Protein AF-A0A6N7M8T2-F1 (afdb_monomer)

Secondary structure (DSSP, 8-state):
-PPPPHHHHHHHHHT-HHHHHHHHHHHHHH-S----S----S------HHHHHHHS-HHHHHHHHHHHHHH---HHHHHHHHHHHHHHHHHHHHSTTSEETTTTEE-HHHHHHHHHHHHHHHTTHHHHHIIIIISHHHHHHHHHHHH-HHHHHHHHHHT-HHHHHHTS----HHHHHHHHHHHHHHHHHHS-HHHHHHHHHHHHHHHHHHHHHTS-HHHHHHT-BTTBEEHHHHHHHHHHHHHHHHHTTSPPPHHHHHHHHHHHHGGGGG-TT--HHHHHHHHHHHHHHHHHHHHHHHHH--HHHHHHHHTT-TT--------STTHHHHHHHHHHHHHHHHHHHHHHHHHHHHHHHHHHHHHT-SSPPPS-SS--EETTEE-TTHHHHHHHHHHHHHHHGGG-

Nearest PDB structures (foldseek):
  7o3v-assembly1_F  TM=2.370E-01  e=1.481E+00  Escherichia coli
  4whj-assembly1_A  TM=1.560E-01  e=2.572E+00  Homo sapiens

pLDDT: mean 83.34, std 13.45, range [31.94, 97.69]

Radius of gyration: 32.3 Å; Cα contacts (8 Å, |Δi|>4): 391; chains: 1; bounding box: 62×47×122 Å

Foldseek 3Di:
DDDQDLLNLLVVVCVPPVNVVLVVVLQVVQVPDPDFLDPPPPVLPLVDLVVVVVVDDPVRVVVLVVCCVVVVDDSSVVSLVVVLVVLVVVQCVQANPQADPVQQKGALVVLVLLVLLLVLLLLCALLLCLDCPVPVLSLLLLLLCVLPVVLVVCLVPVLQLVVVVVVVPDPDLVCSLVVSLVSNVVSLVPDDPVSVVLSLLLQQQSFLSNCSNPQPSVQLSVQQDVSMHHLVSNLVRLLVNQLSLVSSSDHRRLSSQLSSLSSSCSVVSVPPPPPSSVSSSVSSVSNVVSSNSSSVSNSRGPSQSVSCNSVSPSSDDHDHDDGSPCSSVSNSVSSSVVSVVSSVVVVVVVVVVVVLVVLCVVLVHPDQDQPDPDQDADPVGTDDPSSVVSSVVSVCCSVVVVVD

Solvent-accessible surface area (backbone atoms only — not comparable to full-atom values): 22472 Å² total; per-residue (Å²): 131,81,78,80,46,76,49,56,54,50,51,61,60,53,65,40,66,74,50,44,56,50,51,50,55,52,44,67,73,55,68,74,77,83,69,58,43,52,74,68,68,81,84,72,64,59,61,46,59,72,64,53,56,70,72,49,50,75,67,56,51,51,52,43,52,55,47,22,72,74,65,76,42,54,65,64,59,54,45,48,55,51,51,43,52,51,46,52,54,50,43,47,73,64,42,61,68,34,60,40,80,89,76,47,27,37,24,49,55,41,50,50,54,54,51,52,46,44,58,32,32,45,72,49,35,64,38,41,43,46,37,67,64,75,37,39,41,50,37,44,41,50,48,41,33,72,78,34,47,69,58,45,50,45,53,60,62,74,39,32,56,64,67,54,45,71,67,65,81,56,90,47,80,77,53,51,56,56,51,34,52,48,52,48,52,51,54,64,67,68,55,54,69,66,59,55,47,54,49,39,52,31,38,23,16,48,42,26,48,43,53,50,31,64,48,66,50,66,67,56,55,66,52,36,58,94,46,30,28,48,47,78,74,44,55,80,54,52,55,62,48,46,16,36,55,58,35,34,48,49,67,50,44,72,64,48,51,47,42,42,50,54,59,53,42,52,84,51,68,77,43,89,84,52,64,56,69,64,52,50,52,48,50,51,54,51,47,52,55,23,50,49,47,51,19,52,45,55,67,46,46,62,58,68,56,49,51,21,51,74,68,71,36,54,68,69,71,71,53,80,60,85,48,38,83,58,48,68,58,40,30,51,50,41,52,54,53,50,47,53,52,50,37,50,55,48,50,52,52,51,52,50,53,49,52,52,49,54,53,23,58,76,71,73,38,100,66,74,54,76,82,59,99,53,92,58,71,45,100,92,46,68,68,78,60,61,68,60,51,15,50,52,52,48,50,50,50,61,62,60,62,71,75,113

Structure (mmCIF, N/CA/C/O backbone):
data_AF-A0A6N7M8T2-F1
#
_entry.id   AF-A0A6N7M8T2-F1
#
loop_
_atom_site.group_PDB
_atom_site.id
_atom_site.type_symbol
_atom_site.label_atom_id
_atom_site.label_alt_id
_atom_site.label_comp_id
_atom_site.label_asym_id
_atom_site.label_entity_id
_atom_site.label_seq_id
_atom_site.pdbx_PDB_ins_code
_atom_site.Cartn_x
_atom_site.Cartn_y
_atom_site.Cartn_z
_atom_site.occupancy
_atom_site.B_iso_or_equiv
_atom_site.auth_seq_id
_atom_site.auth_comp_id
_atom_site.auth_asym_id
_atom_site.auth_atom_id
_atom_site.pdbx_PDB_model_num
ATOM 1 N N . MET A 1 1 ? 6.464 4.193 -32.046 1.00 31.94 1 MET A N 1
ATOM 2 C CA . MET A 1 1 ? 6.993 5.039 -30.960 1.00 31.94 1 MET A CA 1
ATOM 3 C C . MET A 1 1 ? 6.373 4.483 -29.705 1.00 31.94 1 MET A C 1
ATOM 5 O O . MET A 1 1 ? 5.152 4.462 -29.642 1.00 31.94 1 MET A O 1
ATOM 9 N N . SER A 1 2 ? 7.175 3.897 -28.823 1.00 38.97 2 SER A N 1
ATOM 10 C CA . SER A 1 2 ? 6.717 3.417 -27.522 1.00 38.97 2 SER A CA 1
ATOM 11 C C . SER A 1 2 ? 6.289 4.632 -26.699 1.00 38.97 2 SER A C 1
ATOM 13 O O . SER A 1 2 ? 7.029 5.611 -26.604 1.00 38.97 2 SER A O 1
ATOM 15 N N . GLU A 1 3 ? 5.061 4.622 -26.183 1.00 51.50 3 GLU A N 1
ATOM 16 C CA . GLU A 1 3 ? 4.658 5.589 -25.163 1.00 51.50 3 GLU A CA 1
ATOM 17 C C . GLU A 1 3 ? 5.640 5.478 -23.993 1.00 51.50 3 GLU A C 1
ATOM 19 O O . GLU A 1 3 ? 5.919 4.377 -23.515 1.00 51.50 3 GLU A O 1
ATOM 24 N N . VAL A 1 4 ? 6.195 6.609 -23.552 1.0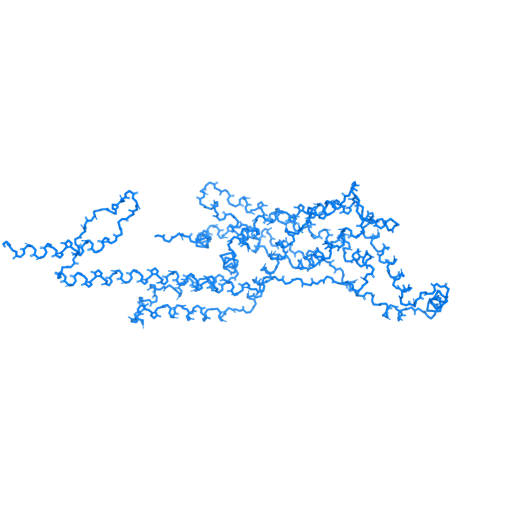0 62.62 4 VAL A N 1
ATOM 25 C CA . VAL A 1 4 ? 7.091 6.633 -22.393 1.00 62.62 4 VAL A CA 1
ATOM 26 C C . VAL A 1 4 ? 6.290 6.164 -21.178 1.00 62.62 4 VAL A C 1
ATOM 28 O O . VAL A 1 4 ? 5.281 6.779 -20.820 1.00 62.62 4 VAL A O 1
ATOM 31 N N . SER A 1 5 ? 6.725 5.061 -20.563 1.00 79.94 5 SER A N 1
ATOM 32 C CA . SER A 1 5 ? 6.071 4.470 -19.393 1.00 79.94 5 SER A CA 1
ATOM 33 C C . SER A 1 5 ? 5.924 5.496 -18.264 1.00 79.94 5 SER A C 1
ATOM 35 O O . SER A 1 5 ? 6.791 6.348 -18.073 1.00 79.94 5 SER A O 1
ATOM 37 N N . VAL A 1 6 ? 4.859 5.382 -17.458 1.00 79.88 6 VAL A N 1
ATOM 38 C CA . VAL A 1 6 ? 4.680 6.147 -16.202 1.00 79.88 6 VAL A CA 1
ATOM 39 C C . VAL A 1 6 ? 5.942 6.084 -15.339 1.00 79.88 6 VAL A C 1
ATOM 41 O O . VAL A 1 6 ? 6.384 7.098 -14.810 1.00 79.88 6 VAL A O 1
ATOM 44 N N . PHE A 1 7 ? 6.545 4.898 -15.247 1.00 82.31 7 PHE A N 1
ATOM 45 C CA . PHE A 1 7 ? 7.788 4.693 -14.515 1.00 82.31 7 PHE A CA 1
ATOM 46 C C . PHE A 1 7 ? 8.947 5.491 -15.124 1.00 82.31 7 PHE A C 1
ATOM 48 O O . PHE A 1 7 ? 9.620 6.211 -14.402 1.00 82.31 7 PHE A O 1
ATOM 55 N N . ASP A 1 8 ? 9.144 5.432 -16.445 1.00 81.88 8 ASP A N 1
ATOM 56 C CA . ASP A 1 8 ? 10.238 6.143 -17.126 1.00 81.88 8 ASP A CA 1
ATOM 57 C C . ASP A 1 8 ? 10.127 7.660 -16.971 1.00 81.88 8 ASP A C 1
ATOM 59 O O . ASP A 1 8 ? 11.126 8.341 -16.740 1.00 81.88 8 ASP A O 1
ATOM 63 N N . ARG A 1 9 ? 8.903 8.196 -17.036 1.00 82.38 9 ARG A N 1
ATOM 64 C CA . ARG A 1 9 ? 8.647 9.614 -16.757 1.00 82.38 9 ARG A CA 1
ATOM 65 C C . ARG A 1 9 ? 9.033 9.986 -15.332 1.00 82.38 9 ARG A C 1
ATOM 67 O O . ARG A 1 9 ? 9.683 11.002 -15.129 1.00 82.38 9 ARG A O 1
ATOM 74 N N . LEU A 1 10 ? 8.661 9.167 -14.352 1.00 81.06 10 LEU A N 1
ATOM 75 C CA . LEU A 1 10 ? 8.979 9.430 -12.950 1.00 81.06 10 LEU A CA 1
ATOM 76 C C . LEU A 1 10 ? 10.477 9.287 -12.654 1.00 81.06 10 LEU A C 1
ATOM 78 O O . LEU A 1 10 ? 11.039 10.138 -11.973 1.00 81.06 10 LEU A O 1
ATOM 82 N N . VAL A 1 11 ? 11.137 8.254 -13.180 1.00 81.31 11 VAL A N 1
ATOM 83 C CA . VAL A 1 11 ? 12.578 8.040 -12.985 1.00 81.31 11 VAL A CA 1
ATOM 84 C C . VAL A 1 11 ? 13.383 9.170 -13.616 1.00 81.31 11 VAL A C 1
ATOM 86 O O . VAL A 1 11 ? 14.178 9.800 -12.925 1.00 81.31 11 VAL A O 1
ATOM 89 N N . SER A 1 12 ? 13.112 9.506 -14.880 1.00 79.38 12 SER A N 1
ATOM 90 C CA . SER A 1 12 ? 13.772 10.636 -15.551 1.00 79.38 12 SER A CA 1
ATOM 91 C C . SER A 1 12 ? 13.514 11.963 -14.831 1.00 79.38 12 SER A C 1
ATOM 93 O O . SER A 1 12 ? 14.412 12.795 -14.710 1.00 79.38 12 SER A O 1
ATOM 95 N N . TYR A 1 13 ? 12.314 12.151 -14.273 1.00 75.50 13 TYR A N 1
ATOM 96 C CA . TYR A 1 13 ? 12.001 13.325 -13.464 1.00 75.50 13 TYR A CA 1
ATOM 97 C C . TYR A 1 13 ? 12.877 13.418 -12.203 1.00 75.50 13 TYR A C 1
ATOM 99 O O . TYR A 1 13 ? 13.293 14.522 -11.836 1.00 75.50 13 TYR A O 1
ATOM 107 N N . LEU A 1 14 ? 13.155 12.283 -11.552 1.00 73.62 14 LEU A N 1
ATOM 108 C CA . LEU A 1 14 ? 13.961 12.188 -10.331 1.00 73.62 14 LEU A CA 1
ATOM 109 C C . LEU A 1 14 ? 15.474 12.272 -10.569 1.00 73.62 14 LEU A C 1
ATOM 111 O O . LEU A 1 14 ? 16.206 12.563 -9.630 1.00 73.62 14 LEU A O 1
ATOM 115 N N . GLU A 1 15 ? 15.971 12.036 -11.782 1.00 71.56 15 GLU A N 1
ATOM 116 C CA . GLU A 1 15 ? 17.413 12.081 -12.081 1.00 71.56 15 GLU A CA 1
ATOM 117 C C . GLU A 1 15 ? 18.012 13.498 -12.044 1.00 71.56 15 GLU A C 1
ATOM 119 O O . GLU A 1 15 ? 19.223 13.652 -11.885 1.00 71.56 15 GLU A O 1
ATOM 124 N N . SER A 1 16 ? 17.182 14.543 -12.108 1.00 74.19 16 SER A N 1
ATOM 125 C CA . SER A 1 16 ? 17.628 15.933 -11.964 1.00 74.19 16 SER A CA 1
ATOM 126 C C . SER A 1 16 ? 18.202 16.184 -10.562 1.00 74.19 16 SER A C 1
ATOM 128 O O . SER A 1 16 ? 17.463 16.165 -9.575 1.00 74.19 16 SER A O 1
ATOM 130 N N . SER A 1 17 ? 19.501 16.485 -10.465 1.00 69.19 17 SER A N 1
ATOM 131 C CA . SER A 1 17 ? 20.223 16.718 -9.198 1.00 69.19 17 SER A CA 1
ATOM 132 C C . SER A 1 17 ? 19.545 17.752 -8.291 1.00 69.19 17 SER A C 1
ATOM 134 O O . SER A 1 17 ? 19.389 17.525 -7.093 1.00 69.19 17 SER A O 1
ATOM 136 N N . GLU A 1 18 ? 19.058 18.849 -8.873 1.00 61.62 18 GLU A N 1
ATOM 137 C CA . GLU A 1 18 ? 18.311 19.896 -8.164 1.00 61.62 18 GLU A CA 1
ATOM 138 C C . GLU A 1 18 ? 17.024 19.366 -7.512 1.00 61.62 18 GLU A C 1
ATOM 140 O O . GLU A 1 18 ? 16.661 19.772 -6.408 1.00 61.62 18 GLU A O 1
ATOM 145 N N . ARG A 1 19 ? 16.346 18.410 -8.160 1.00 71.31 19 ARG A N 1
ATOM 146 C CA . ARG A 1 19 ? 15.102 17.817 -7.654 1.00 71.31 19 ARG A CA 1
ATOM 147 C C . ARG A 1 19 ? 15.369 16.763 -6.589 1.00 71.31 19 ARG A C 1
ATOM 149 O O . ARG A 1 19 ? 14.603 16.698 -5.632 1.00 71.31 19 ARG A O 1
ATOM 156 N N . LYS A 1 20 ? 16.458 15.992 -6.698 1.00 74.38 20 LYS A N 1
ATOM 157 C CA . LYS A 1 20 ? 16.894 15.088 -5.619 1.00 74.38 20 LYS A CA 1
ATOM 158 C C . LYS A 1 20 ? 17.170 15.861 -4.332 1.00 74.38 20 LYS A C 1
ATOM 160 O O . LYS A 1 20 ? 16.583 15.543 -3.304 1.00 74.38 20 LYS A O 1
ATOM 165 N N . ALA A 1 21 ? 17.952 16.939 -4.420 1.00 76.06 21 ALA A N 1
ATOM 166 C CA . ALA A 1 21 ? 18.276 17.788 -3.271 1.00 76.06 21 ALA A CA 1
ATOM 167 C C . ALA A 1 21 ? 17.023 18.407 -2.617 1.00 76.06 21 ALA A C 1
ATOM 169 O O . ALA A 1 21 ? 16.920 18.516 -1.395 1.00 76.06 21 ALA A O 1
ATOM 170 N N . LEU A 1 22 ? 16.037 18.789 -3.430 1.00 70.81 22 LEU A N 1
ATOM 171 C CA . LEU A 1 22 ? 14.755 19.305 -2.957 1.00 70.81 22 LEU A CA 1
ATOM 172 C C . LEU A 1 22 ? 13.930 18.221 -2.244 1.00 70.81 22 LEU A C 1
ATOM 174 O O . LEU A 1 22 ? 13.385 18.473 -1.169 1.00 70.81 22 LEU A O 1
ATOM 178 N N . LEU A 1 23 ? 13.860 17.008 -2.799 1.00 74.12 23 LEU A N 1
ATOM 179 C CA . LEU A 1 23 ? 13.152 15.887 -2.176 1.00 74.12 23 LEU A CA 1
ATOM 180 C C . LEU A 1 23 ? 13.804 15.453 -0.861 1.00 74.12 23 LEU A C 1
ATOM 182 O O . LEU A 1 23 ? 13.082 15.195 0.100 1.00 74.12 23 LEU A O 1
ATOM 186 N N . GLU A 1 24 ? 15.135 15.445 -0.786 1.00 77.00 24 GLU A N 1
ATOM 187 C CA . GLU A 1 24 ? 15.878 15.214 0.459 1.00 77.00 24 GLU A CA 1
ATOM 188 C C . GLU A 1 24 ? 15.563 16.284 1.510 1.00 77.00 24 GLU A C 1
ATOM 190 O O . GLU A 1 24 ? 15.340 15.979 2.680 1.00 77.00 24 GLU A O 1
ATOM 195 N N . LYS A 1 25 ? 15.469 17.555 1.106 1.00 76.62 25 LYS A N 1
ATOM 196 C CA . LYS A 1 25 ? 15.101 18.649 2.015 1.00 76.62 25 LYS A CA 1
ATOM 197 C C . LYS A 1 25 ? 13.682 18.489 2.574 1.00 76.62 25 LYS A C 1
ATOM 199 O O . LYS A 1 25 ? 13.458 18.725 3.76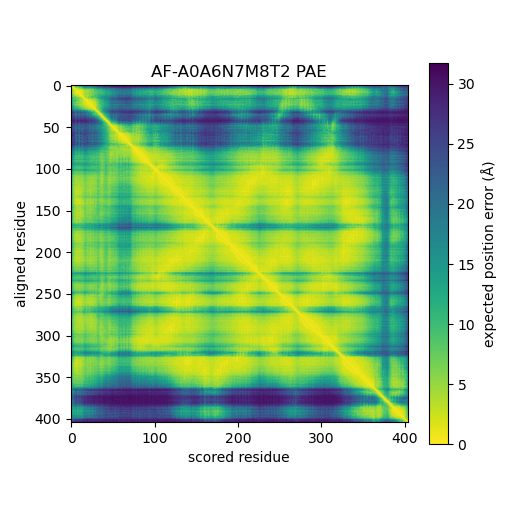5 1.00 76.62 25 LYS A O 1
ATOM 204 N N . ILE A 1 26 ? 12.730 18.079 1.734 1.00 71.50 26 ILE A N 1
ATOM 205 C CA . ILE A 1 26 ? 11.356 17.774 2.161 1.00 71.50 26 ILE A CA 1
ATOM 206 C C . ILE A 1 26 ? 11.354 16.582 3.120 1.00 71.50 26 ILE A C 1
ATOM 208 O O . ILE A 1 26 ? 10.713 16.652 4.166 1.00 71.50 26 ILE A O 1
ATOM 212 N N . GLN A 1 27 ? 12.099 15.525 2.796 1.00 69.25 27 GLN A N 1
ATOM 213 C CA . GLN A 1 27 ? 12.213 14.319 3.610 1.00 69.25 27 GLN A CA 1
ATOM 214 C C . GLN A 1 27 ? 12.798 14.615 4.990 1.00 69.25 27 GLN A C 1
ATOM 216 O O . GLN A 1 27 ? 12.194 14.246 5.990 1.00 69.25 27 GLN A O 1
ATOM 221 N N . ASN A 1 28 ? 13.888 15.377 5.070 1.00 69.81 28 ASN A N 1
ATOM 222 C CA . ASN A 1 28 ? 14.489 15.779 6.343 1.00 69.81 28 ASN A CA 1
ATOM 223 C C . ASN A 1 28 ? 13.538 16.619 7.208 1.00 69.81 28 ASN A C 1
ATOM 225 O O . ASN A 1 28 ? 13.592 16.547 8.431 1.00 69.81 28 ASN A O 1
ATOM 229 N N . SER A 1 29 ? 12.622 17.363 6.584 1.00 61.91 29 SER A N 1
ATOM 230 C CA . SER A 1 29 ? 11.560 18.091 7.293 1.00 61.91 29 SER A CA 1
ATOM 231 C C . SER A 1 29 ? 10.417 17.177 7.769 1.00 61.91 29 SER A C 1
ATOM 233 O O . SER A 1 29 ? 9.592 17.589 8.581 1.00 61.91 29 SER A O 1
ATOM 235 N N . PHE A 1 30 ? 10.341 15.950 7.243 1.00 60.41 30 PHE A N 1
ATOM 236 C CA . PHE A 1 30 ? 9.287 14.966 7.498 1.00 60.41 30 PHE A CA 1
ATOM 237 C C . PHE A 1 30 ? 9.718 13.811 8.413 1.00 60.41 30 PHE A C 1
ATOM 239 O O . PHE A 1 30 ? 8.857 13.199 9.043 1.00 60.41 30 PHE A O 1
ATOM 246 N N . SER A 1 31 ? 11.023 13.542 8.522 1.00 54.22 31 SER A N 1
ATOM 247 C CA . SER A 1 31 ? 11.606 12.461 9.332 1.00 54.22 31 SER A CA 1
ATOM 248 C C . SER A 1 31 ? 11.447 12.644 10.851 1.00 54.22 31 SER A C 1
ATOM 250 O O . SER A 1 31 ? 11.707 11.714 11.611 1.00 54.22 31 SER A O 1
ATOM 252 N N . GLU A 1 32 ? 10.988 13.807 11.325 1.00 46.84 32 GLU A N 1
ATOM 253 C CA . GLU A 1 32 ? 10.676 14.022 12.740 1.00 46.84 32 GLU A CA 1
ATOM 254 C C . GLU A 1 32 ? 9.246 13.550 13.084 1.00 46.84 32 GLU A C 1
ATOM 256 O O . GLU A 1 32 ? 8.239 14.184 12.734 1.00 46.84 32 GLU A O 1
ATOM 261 N N . SER A 1 33 ? 9.196 12.448 13.847 1.00 43.94 33 SER A N 1
ATOM 262 C CA . SER A 1 33 ? 8.021 11.793 14.450 1.00 43.94 33 SER A CA 1
ATOM 263 C C . SER A 1 33 ? 7.178 10.940 13.488 1.00 43.94 33 SER A C 1
ATOM 265 O O . SER A 1 33 ? 6.123 11.351 13.004 1.00 43.94 33 SER A O 1
ATOM 267 N N . GLN A 1 34 ? 7.628 9.700 13.272 1.00 49.53 34 GLN A N 1
ATOM 268 C CA . GLN A 1 34 ? 6.739 8.566 13.006 1.00 49.53 34 GLN A CA 1
ATOM 269 C C . GLN A 1 34 ? 6.537 7.802 14.321 1.00 49.53 34 GLN A C 1
ATOM 271 O O . GLN A 1 34 ? 7.147 6.764 14.563 1.00 49.53 34 GLN A O 1
ATOM 276 N N . GLU A 1 35 ? 5.735 8.365 15.225 1.00 51.97 35 GLU A N 1
ATOM 277 C CA . GLU A 1 35 ? 5.213 7.584 16.348 1.00 51.97 35 GLU A CA 1
ATOM 278 C C . GLU A 1 35 ? 4.254 6.517 15.794 1.00 51.97 35 GLU A C 1
ATOM 280 O O . GLU A 1 35 ? 3.471 6.818 14.885 1.00 51.97 35 GLU A O 1
ATOM 285 N N . PRO A 1 36 ? 4.297 5.270 16.293 1.00 56.50 36 PRO A N 1
ATOM 286 C CA . PRO A 1 36 ? 3.340 4.256 15.874 1.00 56.50 36 PRO A CA 1
ATOM 287 C C . PRO A 1 36 ? 1.918 4.756 16.156 1.00 56.50 36 PRO A C 1
ATOM 289 O O . PRO A 1 36 ? 1.619 5.180 17.269 1.00 56.50 36 PRO A O 1
ATOM 292 N N . LEU A 1 37 ? 1.009 4.648 15.176 1.00 60.00 37 LEU A N 1
ATOM 293 C CA . LEU A 1 37 ? -0.414 5.038 15.315 1.00 60.00 37 LEU A CA 1
ATOM 294 C C . LEU A 1 37 ? -1.176 4.229 16.371 1.00 60.00 37 LEU A C 1
ATOM 296 O O . LEU A 1 37 ? -2.375 4.422 16.584 1.00 60.00 37 LEU A O 1
ATOM 300 N N . ILE A 1 38 ? -0.499 3.247 16.954 1.00 56.59 38 ILE A N 1
ATOM 301 C CA . ILE A 1 38 ? -1.052 2.219 17.801 1.00 56.59 38 ILE A CA 1
ATOM 302 C C . ILE A 1 38 ? -0.130 2.056 19.003 1.00 56.59 38 ILE A C 1
ATOM 304 O O . ILE A 1 38 ? 0.745 1.198 19.030 1.00 56.59 38 ILE A O 1
ATOM 308 N N . THR A 1 39 ? -0.395 2.821 20.054 1.00 50.12 39 THR A N 1
ATOM 309 C CA . THR A 1 39 ? -0.207 2.327 21.418 1.00 50.12 39 THR A CA 1
ATOM 310 C C . THR A 1 39 ? -1.492 1.597 21.805 1.00 50.12 39 THR A C 1
ATOM 312 O O . THR A 1 39 ? -2.320 2.103 22.555 1.00 50.12 39 THR A O 1
ATOM 315 N N . ILE A 1 40 ? -1.724 0.396 21.259 1.00 49.59 40 ILE A N 1
ATOM 316 C CA . ILE A 1 40 ? -2.626 -0.536 21.949 1.00 49.59 40 ILE A CA 1
ATOM 317 C C . ILE A 1 40 ? -1.859 -0.867 23.226 1.00 49.59 40 ILE A C 1
ATOM 319 O O . ILE A 1 40 ? -0.807 -1.498 23.109 1.00 49.59 40 ILE A O 1
ATOM 323 N N . PRO A 1 41 ? -2.292 -0.423 24.423 1.00 45.25 41 PRO A N 1
ATOM 324 C CA . PRO A 1 41 ? -1.706 -0.973 25.629 1.00 45.25 41 PRO A CA 1
ATOM 325 C C . PRO A 1 41 ? -1.832 -2.492 25.516 1.00 45.25 41 PRO A C 1
ATOM 327 O O . PRO A 1 41 ? -2.925 -2.995 25.257 1.00 45.25 41 PRO A O 1
ATOM 330 N N . GLU A 1 42 ? -0.715 -3.200 25.685 1.00 43.19 42 GLU A N 1
ATOM 331 C CA . GLU A 1 42 ? -0.607 -4.667 25.649 1.00 43.19 42 GLU A CA 1
ATOM 332 C C . GLU A 1 42 ? -1.552 -5.393 26.623 1.00 43.19 42 GLU A C 1
ATOM 334 O O . GLU A 1 42 ? -1.612 -6.620 26.635 1.00 43.19 42 GLU A O 1
ATOM 339 N N . ASP A 1 43 ? -2.374 -4.661 27.376 1.00 44.09 43 ASP A N 1
ATOM 340 C CA . ASP A 1 43 ? -3.501 -5.155 28.166 1.00 44.09 43 ASP A CA 1
ATOM 341 C C . ASP A 1 43 ? -4.671 -5.690 27.303 1.00 44.09 43 ASP A C 1
ATOM 343 O O . ASP A 1 43 ? -5.843 -5.679 27.680 1.00 44.09 43 ASP A O 1
ATOM 347 N N . ASP A 1 44 ? -4.323 -6.234 26.138 1.00 46.59 44 ASP A N 1
ATOM 348 C CA . ASP A 1 44 ? -5.126 -7.072 25.261 1.00 46.59 44 ASP A CA 1
ATOM 349 C C . ASP A 1 44 ? -4.966 -8.560 25.637 1.00 46.59 44 ASP A C 1
ATOM 351 O O . ASP A 1 44 ? -4.996 -9.470 24.796 1.00 46.59 44 ASP A O 1
ATOM 355 N N . THR A 1 45 ? -4.786 -8.825 26.937 1.00 51.78 45 THR A N 1
ATOM 356 C CA . THR A 1 45 ? -4.955 -10.169 27.479 1.00 51.78 45 THR A CA 1
ATOM 357 C C . THR A 1 45 ? -6.386 -10.588 27.169 1.00 51.78 45 THR A C 1
ATOM 359 O O . THR A 1 45 ? -7.356 -9.923 27.535 1.00 51.78 45 THR A O 1
ATOM 362 N N . SER A 1 46 ? -6.533 -11.678 26.414 1.00 52.06 46 SER A N 1
ATOM 363 C CA . SER A 1 46 ? -7.821 -12.358 26.310 1.00 52.06 46 SER A CA 1
ATOM 364 C C . SER A 1 46 ? -8.274 -12.599 27.738 1.00 52.06 46 SER A C 1
ATOM 366 O O . SER A 1 46 ? -7.564 -13.264 28.492 1.00 52.06 46 SER A O 1
ATOM 368 N N . LEU A 1 47 ? -9.406 -12.017 28.123 1.00 60.12 47 LEU A N 1
ATOM 369 C CA . LEU A 1 47 ? -9.978 -12.237 29.442 1.00 60.12 47 LEU A CA 1
ATOM 370 C C . LEU A 1 47 ? -10.589 -13.637 29.433 1.00 60.12 47 LEU A C 1
ATOM 372 O O . LEU A 1 47 ? -11.793 -13.804 29.257 1.00 60.12 47 LEU A O 1
ATOM 376 N N . ASN A 1 48 ? -9.725 -14.644 29.550 1.00 65.31 48 ASN A N 1
ATOM 377 C CA . ASN A 1 48 ? -10.141 -16.023 29.679 1.00 65.31 48 ASN A CA 1
ATOM 378 C C . ASN A 1 48 ? -10.784 -16.178 31.061 1.00 65.31 48 ASN A C 1
ATOM 380 O O . ASN A 1 48 ? -10.143 -15.943 32.091 1.00 65.31 48 ASN A O 1
ATOM 384 N N . ALA A 1 49 ? -12.064 -16.545 31.081 1.00 64.88 49 ALA A N 1
ATOM 385 C CA . ALA A 1 49 ? -12.826 -16.698 32.313 1.00 64.88 49 ALA A CA 1
ATOM 386 C C . ALA A 1 49 ? -12.172 -17.708 33.275 1.00 64.88 49 ALA A C 1
ATOM 388 O O . ALA A 1 49 ? -12.229 -17.511 34.490 1.00 64.88 49 ALA A O 1
ATOM 389 N N . ASP A 1 50 ? -11.482 -18.727 32.750 1.00 67.38 50 ASP A N 1
ATOM 390 C CA . ASP A 1 50 ? -10.783 -19.736 33.551 1.00 67.38 50 ASP A CA 1
ATOM 391 C C . ASP A 1 50 ? -9.516 -19.181 34.219 1.00 67.38 50 ASP A C 1
ATOM 393 O O . ASP A 1 50 ? -9.182 -19.541 35.353 1.00 67.38 50 ASP A O 1
ATOM 397 N N . GLU A 1 51 ? -8.805 -18.276 33.544 1.00 71.31 51 GLU A N 1
ATOM 398 C CA . GLU A 1 51 ? -7.628 -17.602 34.100 1.00 71.31 51 GLU A CA 1
ATOM 399 C C . GLU A 1 51 ? -8.022 -16.536 35.127 1.00 71.31 51 GLU A C 1
ATOM 401 O O . GLU A 1 51 ? -7.362 -16.395 36.157 1.00 71.31 51 GLU A O 1
ATOM 406 N N . GLU A 1 52 ? -9.130 -15.827 34.907 1.00 70.31 52 GLU A N 1
ATOM 407 C CA . GLU A 1 52 ? -9.684 -14.875 35.876 1.00 70.31 52 GLU A CA 1
ATOM 408 C C . GLU A 1 52 ? -10.263 -15.576 37.116 1.00 70.31 52 GLU A C 1
ATOM 410 O O . GLU A 1 52 ? -10.024 -15.121 38.236 1.00 70.31 52 GLU A O 1
ATOM 415 N N . LEU A 1 53 ? -10.909 -16.743 36.976 1.00 65.69 53 LEU A N 1
ATOM 416 C CA . LEU A 1 53 ? -11.371 -17.543 38.122 1.00 65.69 53 LEU A CA 1
ATOM 417 C C . LEU A 1 53 ? -10.212 -17.924 39.059 1.00 65.69 53 LEU A C 1
ATOM 419 O O . LEU A 1 53 ? -10.365 -17.930 40.288 1.00 65.69 53 LEU A O 1
ATOM 423 N N . LYS A 1 54 ? -9.025 -18.200 38.500 1.00 74.31 54 LYS A N 1
ATOM 424 C CA . LYS A 1 54 ? -7.817 -18.493 39.287 1.00 74.31 54 LYS A CA 1
ATOM 425 C C . LYS A 1 54 ? -7.369 -17.303 40.138 1.00 74.31 54 LYS A C 1
ATOM 427 O O . LYS A 1 54 ? -6.853 -17.532 41.230 1.00 74.31 54 LYS A O 1
ATOM 432 N N . LYS A 1 55 ? -7.636 -16.067 39.706 1.00 77.56 55 LYS A N 1
ATOM 433 C CA . LYS A 1 55 ? -7.318 -14.837 40.453 1.00 77.56 55 LYS A CA 1
ATOM 434 C C . LYS A 1 55 ? -8.315 -14.530 41.576 1.00 77.56 55 LYS A C 1
ATOM 436 O O . LYS A 1 55 ? -8.004 -13.736 42.459 1.00 77.56 55 LYS A O 1
ATOM 441 N N . PHE A 1 56 ? -9.501 -15.143 41.568 1.00 75.19 56 PHE A N 1
ATOM 442 C CA . PHE A 1 56 ? -10.533 -14.871 42.573 1.00 75.19 56 PHE A CA 1
ATOM 443 C C . PHE A 1 56 ? -10.191 -15.516 43.918 1.00 75.19 56 PHE A C 1
ATOM 445 O O . PHE A 1 56 ? -9.729 -16.659 43.980 1.00 75.19 56 PHE A O 1
ATOM 452 N N . THR A 1 57 ? -10.481 -14.801 45.006 1.00 83.12 57 THR A N 1
ATOM 453 C CA . THR A 1 57 ? -10.320 -15.316 46.371 1.00 83.12 57 THR A CA 1
ATOM 454 C C . THR A 1 57 ? -11.340 -16.419 46.673 1.00 83.12 57 THR A C 1
ATOM 456 O O . THR A 1 57 ? -12.401 -16.503 46.050 1.00 83.12 57 THR A O 1
ATOM 459 N N . VAL A 1 58 ? -11.054 -17.266 47.669 1.00 77.88 58 VAL A N 1
ATOM 460 C CA . VAL A 1 58 ? -11.938 -18.380 48.075 1.00 77.88 58 VAL A CA 1
ATOM 461 C C . VAL A 1 58 ? -13.358 -17.888 48.401 1.00 77.88 58 VAL A C 1
ATOM 463 O O . VAL A 1 58 ? -14.338 -18.523 48.020 1.00 77.88 58 VAL A O 1
ATOM 466 N N . ILE A 1 59 ? -13.475 -16.709 49.019 1.00 79.19 59 ILE A N 1
ATOM 467 C CA . ILE A 1 59 ? -14.759 -16.075 49.350 1.00 79.19 59 ILE A CA 1
ATOM 468 C C . ILE A 1 59 ? -15.513 -15.654 48.079 1.00 79.19 59 ILE A C 1
ATOM 470 O O . ILE A 1 59 ? -16.708 -15.909 47.957 1.00 79.19 59 ILE A O 1
ATOM 474 N N . GLN A 1 60 ? -14.828 -15.059 47.098 1.00 79.88 60 GLN A N 1
ATOM 475 C CA . GLN A 1 60 ? -15.441 -14.671 45.821 1.00 79.88 60 GLN A CA 1
ATOM 476 C C . GLN A 1 60 ? -15.949 -15.889 45.038 1.00 79.88 60 GLN A C 1
ATOM 478 O O . GLN A 1 60 ? -17.041 -15.844 44.472 1.00 79.88 60 GLN A O 1
ATOM 483 N N . ARG A 1 61 ? -15.203 -17.001 45.057 1.00 79.75 61 ARG A N 1
ATOM 484 C CA . ARG A 1 61 ? -15.634 -18.271 44.449 1.00 79.75 61 ARG A CA 1
ATOM 485 C C . ARG A 1 61 ? -16.859 -18.860 45.153 1.00 79.75 61 ARG A C 1
ATOM 487 O O . ARG A 1 61 ? -17.763 -19.351 44.485 1.00 79.75 61 ARG A O 1
ATOM 494 N N . PHE A 1 62 ? -16.927 -18.756 46.480 1.00 78.62 62 PHE A N 1
ATOM 495 C CA . PHE A 1 62 ? -18.090 -19.187 47.259 1.00 78.62 62 PHE A CA 1
ATOM 496 C C . PHE A 1 62 ? -19.346 -18.357 46.945 1.00 78.62 62 PHE A C 1
ATOM 498 O O . PHE A 1 62 ? -20.422 -18.916 46.734 1.00 78.62 62 PHE A O 1
ATOM 505 N N . PHE A 1 63 ? -19.217 -17.032 46.823 1.00 81.81 63 PHE A N 1
ATOM 506 C CA . PHE A 1 63 ? -20.333 -16.176 46.404 1.00 81.81 63 PHE A CA 1
ATOM 507 C C . PHE A 1 63 ? -20.781 -16.441 44.962 1.00 81.81 63 PHE A C 1
ATOM 509 O O . PHE A 1 63 ? -21.981 -16.406 44.690 1.00 81.81 63 PHE A O 1
ATOM 516 N N . LEU A 1 64 ? -19.854 -16.739 44.044 1.00 81.25 64 LEU A N 1
ATOM 517 C CA . LEU A 1 64 ? -20.194 -17.172 42.685 1.00 81.25 64 LEU A CA 1
ATOM 518 C C . LEU A 1 64 ? -20.985 -18.482 42.685 1.00 81.25 64 LEU A C 1
ATOM 520 O O . LEU A 1 64 ? -21.975 -18.580 41.969 1.00 81.25 64 LEU A O 1
ATOM 524 N N . PHE A 1 65 ? -20.584 -19.450 43.511 1.00 77.56 65 PHE A N 1
ATOM 525 C CA . PHE A 1 65 ? -21.290 -20.722 43.669 1.00 77.56 65 PHE A CA 1
ATOM 526 C C . PHE A 1 65 ? -22.700 -20.544 44.252 1.00 77.56 65 PHE A C 1
ATOM 528 O O . PHE A 1 65 ? -23.662 -21.121 43.757 1.00 77.56 65 PHE A O 1
ATOM 535 N N . LEU A 1 66 ? -22.865 -19.695 45.270 1.00 80.19 66 LEU A N 1
ATOM 536 C CA . LEU A 1 66 ? -24.201 -19.356 45.771 1.00 80.19 66 LEU A CA 1
ATOM 537 C C . LEU A 1 66 ? -25.043 -18.704 44.673 1.00 80.19 66 LEU A C 1
ATOM 539 O O . LEU A 1 66 ? -26.191 -19.076 44.450 1.00 80.19 66 LEU A O 1
ATOM 543 N N . ARG A 1 67 ? -24.465 -17.748 43.945 1.00 80.56 67 ARG A N 1
ATOM 544 C CA . ARG A 1 67 ? -25.165 -17.049 42.872 1.00 80.56 67 ARG A CA 1
ATOM 545 C C . ARG A 1 67 ? -25.547 -17.989 41.728 1.00 80.56 67 ARG A C 1
ATOM 547 O O . ARG A 1 67 ? -26.642 -17.816 41.199 1.00 80.56 67 ARG A O 1
ATOM 554 N N . SER A 1 68 ? -24.722 -18.974 41.365 1.00 85.19 68 SER A N 1
ATOM 555 C CA . SER A 1 68 ? -25.058 -19.955 40.320 1.00 85.19 68 SER A CA 1
ATOM 556 C C . SER A 1 68 ? -26.251 -20.822 40.720 1.00 85.19 68 SER A C 1
ATOM 558 O O . SER A 1 68 ? -27.162 -21.003 39.914 1.00 85.19 68 SER A O 1
ATOM 560 N N . LEU A 1 69 ? -26.332 -21.237 41.990 1.00 80.38 69 LEU A N 1
ATOM 561 C CA . LEU A 1 69 ? -27.484 -21.972 42.527 1.00 80.38 69 LEU A CA 1
ATOM 562 C C . LEU A 1 69 ? -28.793 -21.170 42.448 1.00 80.38 69 LEU A C 1
ATOM 564 O O . LEU A 1 69 ? -29.830 -21.731 42.102 1.00 80.38 69 LEU A O 1
ATOM 568 N N . PHE A 1 70 ? -28.757 -19.862 42.726 1.00 82.19 70 PHE A N 1
ATOM 569 C CA . PHE A 1 70 ? -29.959 -19.014 42.692 1.00 82.19 70 PHE A CA 1
ATOM 570 C C . PHE A 1 70 ? -30.333 -18.505 41.294 1.00 82.19 70 PHE A C 1
ATOM 572 O O . PHE A 1 70 ? -31.502 -18.229 41.042 1.00 82.19 70 PHE A O 1
ATOM 579 N N . THR A 1 71 ? -29.362 -18.342 40.392 1.00 76.44 71 THR A N 1
ATOM 580 C CA . THR A 1 71 ? -29.596 -17.761 39.055 1.00 76.44 71 THR A CA 1
ATOM 581 C C . THR A 1 71 ? -29.733 -18.797 37.945 1.00 76.44 71 THR A C 1
ATOM 583 O O . THR A 1 71 ? -30.022 -18.408 36.817 1.00 76.44 71 THR A O 1
ATOM 586 N N . GLN A 1 72 ? -29.517 -20.087 38.240 1.00 81.38 72 GLN A N 1
ATOM 587 C CA . GLN A 1 72 ? -29.461 -21.183 37.257 1.00 81.38 72 GLN A CA 1
ATOM 588 C C . GLN A 1 72 ? -28.453 -20.950 36.115 1.00 81.38 72 GLN A C 1
ATOM 590 O O . GLN A 1 72 ? -28.485 -21.641 35.100 1.00 81.38 72 GLN A O 1
ATOM 595 N N . LYS A 1 73 ? -27.542 -19.984 36.274 1.00 82.31 73 LYS A N 1
ATOM 596 C CA . LYS A 1 73 ? -26.422 -19.752 35.364 1.00 82.31 73 LYS A CA 1
ATOM 597 C C . LYS A 1 73 ? -25.231 -20.567 35.837 1.00 82.31 73 LYS A C 1
ATOM 599 O O . LYS A 1 73 ? -24.994 -20.671 37.040 1.00 82.31 73 LYS A O 1
ATOM 604 N N . ASP A 1 74 ? -24.455 -21.100 34.906 1.00 83.50 74 ASP A N 1
ATOM 605 C CA . ASP A 1 74 ? -23.186 -21.720 35.254 1.00 83.50 74 ASP A CA 1
ATOM 606 C C . ASP A 1 74 ? -22.170 -20.670 35.745 1.00 83.50 74 ASP A C 1
ATOM 608 O O . ASP A 1 74 ? -22.284 -19.457 35.523 1.00 83.50 74 ASP A O 1
ATOM 612 N N . THR A 1 75 ? -21.161 -21.147 36.470 1.00 77.06 75 THR A N 1
ATOM 613 C CA . THR A 1 75 ? -20.107 -20.298 37.036 1.00 77.06 75 THR A CA 1
ATOM 614 C C . THR A 1 75 ? -19.380 -19.506 35.945 1.00 77.06 75 THR A C 1
ATOM 616 O O . THR A 1 75 ? -19.018 -18.354 36.168 1.00 77.06 75 THR A O 1
ATOM 619 N N . TYR A 1 76 ? -19.218 -20.094 34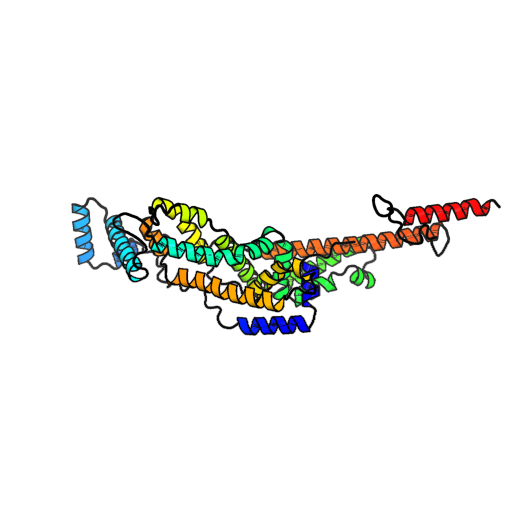.758 1.00 79.44 76 TYR A N 1
ATOM 620 C CA . TYR A 1 76 ? -18.580 -19.462 33.607 1.00 79.44 76 TYR A CA 1
ATOM 621 C C . TYR A 1 76 ? -19.369 -18.241 33.106 1.00 79.44 76 TYR A C 1
ATOM 623 O O . TYR A 1 76 ? -18.807 -17.147 33.032 1.00 79.44 76 TYR A O 1
ATOM 631 N N . THR A 1 77 ? -20.682 -18.366 32.873 1.00 80.00 77 THR A N 1
ATOM 632 C CA . THR A 1 77 ? -21.519 -17.236 32.425 1.00 80.00 77 THR A CA 1
ATOM 633 C C . THR A 1 77 ? -21.558 -16.114 33.465 1.00 80.00 77 THR A C 1
ATOM 635 O O . THR A 1 77 ? -21.554 -14.934 33.117 1.00 80.00 77 THR A O 1
ATOM 638 N N . LEU A 1 78 ? -21.537 -16.442 34.762 1.00 82.00 78 LEU A N 1
ATOM 639 C CA . LEU A 1 78 ? -21.469 -15.427 35.820 1.00 82.00 78 LEU A CA 1
ATOM 640 C C . LEU A 1 78 ? -20.153 -14.640 35.811 1.00 82.00 78 LEU A C 1
ATOM 642 O O . LEU A 1 78 ? -20.158 -13.440 36.089 1.00 82.00 78 LEU A O 1
ATOM 646 N N . ILE A 1 79 ? -19.034 -15.290 35.496 1.00 81.81 79 ILE A N 1
ATOM 647 C CA . ILE A 1 79 ? -17.738 -1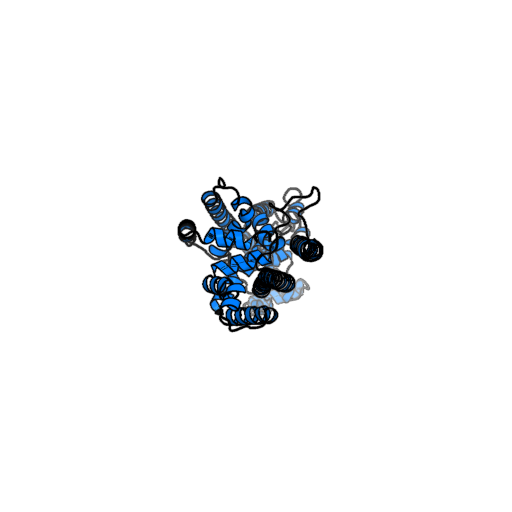4.617 35.352 1.00 81.81 79 ILE A CA 1
ATOM 648 C C . ILE A 1 79 ? -17.734 -13.749 34.103 1.00 81.81 79 ILE A C 1
ATOM 650 O O . ILE A 1 79 ? -17.310 -12.598 34.182 1.00 81.81 79 ILE A O 1
ATOM 654 N N . GLN A 1 80 ? -18.262 -14.248 32.984 1.00 80.81 80 GLN A N 1
ATOM 655 C CA . GLN A 1 80 ? -18.423 -13.443 31.777 1.00 80.81 80 GLN A CA 1
ATOM 656 C C . GLN A 1 80 ? -19.259 -12.184 32.047 1.00 80.81 80 GLN A C 1
ATOM 658 O O . GLN A 1 80 ? -18.833 -11.093 31.678 1.00 80.81 80 GLN A O 1
ATOM 663 N N . ASP A 1 81 ? -20.374 -12.290 32.779 1.00 82.88 81 ASP A N 1
ATOM 664 C CA . ASP A 1 81 ? -21.196 -11.138 33.180 1.00 82.88 81 ASP A CA 1
ATOM 665 C C . ASP A 1 81 ? -20.393 -10.111 34.012 1.00 82.88 81 ASP A C 1
ATOM 667 O O . ASP A 1 81 ? -20.544 -8.897 33.838 1.00 82.88 81 ASP A O 1
ATOM 671 N N . ILE A 1 82 ? -19.535 -10.571 34.934 1.00 83.31 82 ILE A N 1
ATOM 672 C CA . ILE A 1 82 ? -18.666 -9.696 35.745 1.00 83.31 82 ILE A CA 1
ATOM 673 C C . ILE A 1 82 ? -17.624 -9.005 34.862 1.00 83.31 82 ILE A C 1
ATOM 675 O O . ILE A 1 82 ? -17.412 -7.795 34.983 1.00 83.31 82 ILE A O 1
ATOM 679 N N . LEU A 1 83 ? -16.982 -9.760 33.974 1.00 83.94 83 LEU A N 1
ATOM 680 C CA . LEU A 1 83 ? -15.943 -9.254 33.086 1.00 83.94 83 LEU A CA 1
ATOM 681 C C . LEU A 1 83 ? -16.515 -8.262 32.072 1.00 83.94 83 LEU A C 1
ATOM 683 O O . LEU A 1 83 ? -15.946 -7.188 31.919 1.00 83.94 83 LEU A O 1
ATOM 687 N N . LEU A 1 84 ? -17.685 -8.530 31.488 1.00 86.31 84 LEU A N 1
ATOM 688 C CA . LEU A 1 84 ? -18.384 -7.592 30.605 1.00 86.31 84 LEU A CA 1
ATOM 689 C C . LEU A 1 84 ? -18.739 -6.284 31.323 1.00 86.31 84 LEU A C 1
ATOM 691 O O . LEU A 1 84 ? -18.558 -5.206 30.759 1.00 86.31 84 LEU A O 1
ATOM 695 N N . LYS A 1 85 ? -19.174 -6.340 32.590 1.00 86.81 85 LYS A N 1
ATOM 696 C CA . LYS A 1 85 ? -19.398 -5.127 33.400 1.00 86.81 85 LYS A CA 1
ATOM 697 C C . LYS A 1 85 ? -18.109 -4.351 33.658 1.00 86.81 85 LYS A C 1
ATOM 699 O O . LYS A 1 85 ? -18.117 -3.121 33.617 1.00 86.81 85 LYS A O 1
ATOM 704 N N . LYS A 1 86 ? -16.998 -5.050 33.907 1.00 84.69 86 LYS A N 1
ATOM 705 C CA . LYS A 1 86 ? -15.676 -4.425 34.038 1.00 84.69 86 LYS A CA 1
ATOM 706 C C . LYS A 1 86 ? -15.265 -3.759 32.723 1.00 84.69 86 LYS A C 1
ATOM 708 O O . LYS A 1 86 ? -14.838 -2.608 32.751 1.00 84.69 86 LYS A O 1
ATOM 713 N N . THR A 1 87 ? -15.463 -4.428 31.586 1.00 85.88 87 THR A N 1
ATOM 714 C CA . THR A 1 87 ? -15.215 -3.881 30.246 1.00 85.88 87 THR A CA 1
ATOM 715 C C . THR A 1 87 ? -16.047 -2.624 29.991 1.00 85.88 87 THR A C 1
ATOM 717 O O . THR A 1 87 ? -15.477 -1.616 29.589 1.00 85.88 87 THR A O 1
ATOM 720 N N . ALA A 1 88 ? -17.345 -2.623 30.313 1.00 87.25 88 ALA A N 1
ATOM 721 C CA . ALA A 1 88 ? -18.198 -1.434 30.215 1.00 87.25 88 ALA A CA 1
ATOM 722 C C . ALA A 1 88 ? -17.674 -0.264 31.065 1.00 87.25 88 ALA A C 1
ATOM 724 O O . ALA A 1 88 ? -17.589 0.866 30.592 1.00 87.25 88 ALA A O 1
ATOM 725 N N . SER A 1 89 ? -17.243 -0.529 32.305 1.00 85.44 89 SER A N 1
ATOM 726 C CA . SER A 1 89 ? -16.648 0.510 33.155 1.00 85.44 89 SER A CA 1
ATOM 727 C C . SER A 1 89 ? -15.334 1.061 32.590 1.00 85.44 89 SER A C 1
ATOM 729 O O . SER A 1 89 ? -15.066 2.250 32.749 1.00 85.44 89 SER A O 1
ATOM 731 N N . ILE A 1 90 ? -14.513 0.226 31.945 1.00 84.81 90 ILE A N 1
ATOM 732 C CA . ILE A 1 90 ? -13.278 0.665 31.278 1.00 84.81 90 ILE A CA 1
ATOM 733 C C . ILE A 1 90 ? -13.608 1.547 30.073 1.00 84.81 90 ILE A C 1
ATOM 735 O O . ILE A 1 90 ? -12.985 2.596 29.915 1.00 84.81 90 ILE A O 1
ATOM 739 N N . ILE A 1 91 ? -14.595 1.150 29.261 1.00 88.69 91 ILE A N 1
ATOM 740 C CA . ILE A 1 91 ? -15.052 1.939 28.113 1.00 88.69 91 ILE A CA 1
ATOM 741 C C . ILE A 1 91 ? -15.517 3.318 28.589 1.00 88.69 91 ILE A C 1
ATOM 743 O O . ILE A 1 91 ? -14.979 4.308 28.111 1.00 88.69 91 ILE A O 1
ATOM 747 N N . GLU A 1 92 ? -16.399 3.404 29.592 1.00 88.94 92 GLU A N 1
ATOM 748 C CA . GLU A 1 92 ? -16.878 4.702 30.099 1.00 88.94 92 GLU A CA 1
ATOM 749 C C . GLU A 1 92 ? -15.787 5.580 30.708 1.00 88.94 92 GLU A C 1
ATOM 751 O O . GLU A 1 92 ? -15.838 6.801 30.592 1.00 88.94 92 GLU A O 1
ATOM 756 N N . LYS A 1 93 ? -14.781 4.987 31.359 1.00 86.31 93 LYS A N 1
ATOM 757 C CA . LYS A 1 93 ? -13.659 5.756 31.913 1.00 86.31 93 LYS A CA 1
ATOM 758 C C . LYS A 1 93 ? -12.750 6.324 30.828 1.00 86.31 93 LYS A C 1
ATOM 760 O O . LYS A 1 93 ? -12.220 7.415 31.010 1.00 86.31 93 LYS A O 1
ATOM 765 N N . ARG A 1 94 ? -12.523 5.571 29.746 1.00 84.38 94 ARG A N 1
ATOM 766 C CA . ARG A 1 94 ? -11.604 5.958 28.664 1.00 84.38 94 ARG A CA 1
ATOM 767 C C . ARG A 1 94 ? -12.276 6.848 27.622 1.00 84.38 94 ARG A C 1
ATOM 769 O O . ARG A 1 94 ? -11.659 7.797 27.156 1.00 84.38 94 ARG A O 1
ATOM 776 N N . ALA A 1 95 ? -13.516 6.539 27.267 1.00 85.00 95 ALA A N 1
ATOM 777 C CA . ALA A 1 95 ? -14.294 7.251 26.266 1.00 85.00 95 ALA A CA 1
ATOM 778 C C . ALA A 1 95 ? -15.775 7.237 26.659 1.00 85.00 95 ALA A C 1
ATOM 780 O O . ALA A 1 95 ? -16.562 6.411 26.187 1.00 85.00 95 ALA A O 1
ATOM 781 N N . SER A 1 96 ? -16.130 8.152 27.562 1.00 87.88 96 SER A N 1
ATOM 782 C CA . SER A 1 96 ? -17.498 8.302 28.047 1.00 87.88 96 SER A CA 1
ATOM 783 C C . SER A 1 96 ? -18.445 8.701 26.926 1.00 87.88 96 SER A C 1
ATOM 785 O O . SER A 1 96 ? -18.069 9.421 25.999 1.00 87.88 96 SER A O 1
ATOM 787 N 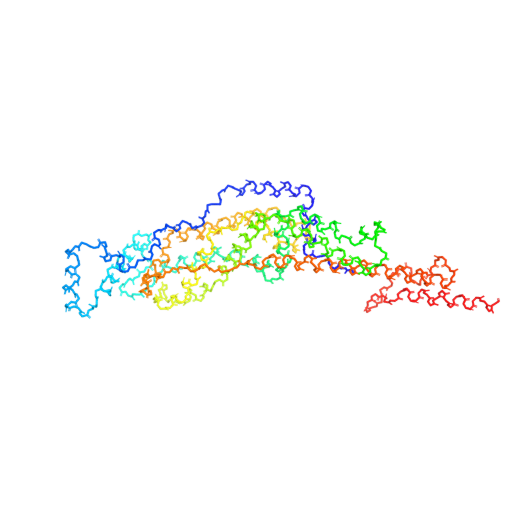N . GLY A 1 97 ? -19.688 8.232 27.026 1.00 88.50 97 GLY A N 1
ATOM 788 C CA . GLY A 1 97 ? -20.765 8.680 26.150 1.00 88.50 97 GLY A CA 1
ATOM 789 C C . GLY A 1 97 ? -20.773 8.067 24.753 1.00 88.50 97 GLY A C 1
ATOM 790 O O . GLY A 1 97 ? -21.624 8.460 23.964 1.00 88.50 97 GLY A O 1
ATOM 791 N N . LEU A 1 98 ? -19.913 7.091 24.430 1.00 91.25 98 LEU A N 1
ATOM 792 C CA . LEU A 1 98 ? -19.946 6.364 23.146 1.00 91.25 98 LEU A CA 1
ATOM 793 C C . LEU A 1 98 ? -21.097 5.351 23.044 1.00 91.25 98 LEU A C 1
ATOM 795 O O . LEU A 1 98 ? -21.589 5.067 21.947 1.00 91.25 98 LEU A O 1
ATOM 799 N N . ILE A 1 99 ? -21.498 4.775 24.179 1.00 92.19 99 ILE A N 1
ATOM 800 C CA . ILE A 1 99 ? -22.429 3.649 24.250 1.00 92.19 99 ILE A CA 1
ATOM 801 C C . ILE A 1 99 ? -23.476 3.901 25.334 1.00 92.19 99 ILE A C 1
ATOM 803 O O . ILE A 1 99 ? -23.159 4.232 26.470 1.00 92.19 99 ILE A O 1
ATOM 807 N N . ASP A 1 100 ? -24.738 3.672 24.989 1.00 90.56 100 ASP A N 1
ATOM 808 C CA . ASP A 1 100 ? -25.833 3.536 25.941 1.00 90.56 100 ASP A CA 1
ATOM 809 C C . ASP A 1 100 ? -26.037 2.047 26.260 1.00 90.56 100 ASP A C 1
ATOM 811 O O . ASP A 1 100 ? -26.677 1.305 25.507 1.00 90.56 100 ASP A O 1
ATOM 815 N N . TYR A 1 101 ? -25.469 1.603 27.385 1.00 87.94 101 TYR A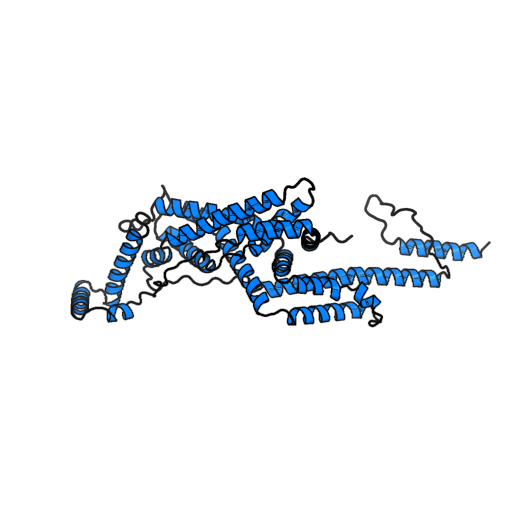 N 1
ATOM 816 C CA . TYR A 1 101 ? -25.526 0.204 27.828 1.00 87.94 101 TYR A CA 1
ATOM 817 C C . TYR A 1 101 ? -26.936 -0.268 28.174 1.00 87.94 101 TYR A C 1
ATOM 819 O O . TYR A 1 101 ? -27.223 -1.456 28.052 1.00 87.94 101 TYR A O 1
ATOM 827 N N . HIS A 1 102 ? -27.810 0.636 28.624 1.00 85.38 102 HIS A N 1
ATOM 828 C CA . HIS A 1 102 ? -29.167 0.266 29.017 1.00 85.38 102 HIS A CA 1
ATOM 829 C C . HIS A 1 102 ? -30.006 -0.063 27.784 1.00 85.38 102 HIS A C 1
ATOM 831 O O . HIS A 1 102 ? -30.729 -1.057 27.761 1.00 85.38 102 HIS A O 1
ATOM 837 N N . ASN A 1 103 ? -29.878 0.759 26.742 1.00 87.75 103 ASN A N 1
ATOM 838 C CA . ASN A 1 103 ? -30.668 0.619 25.523 1.00 87.75 103 ASN A CA 1
ATOM 839 C C . ASN A 1 103 ? -29.955 -0.187 24.425 1.00 87.75 103 ASN A C 1
ATOM 841 O O . ASN A 1 103 ? -30.544 -0.433 23.375 1.00 87.75 103 ASN A O 1
ATOM 845 N N . SER A 1 104 ? -28.714 -0.627 24.664 1.00 91.12 104 SER A N 1
ATOM 846 C CA . SER A 1 104 ? -27.872 -1.329 23.683 1.00 91.12 104 SER A CA 1
ATOM 847 C C . SER A 1 104 ? -27.683 -0.534 22.383 1.00 91.12 104 SER A C 1
ATOM 849 O O . SER A 1 104 ? -27.816 -1.064 21.272 1.00 91.12 104 SER A O 1
ATOM 851 N N . LEU A 1 105 ? -27.411 0.766 22.534 1.00 93.50 105 LEU A N 1
ATOM 852 C CA . LEU A 1 105 ? -27.263 1.709 21.426 1.00 93.50 105 LEU A CA 1
ATOM 853 C C . LEU A 1 105 ? -25.861 2.315 21.391 1.00 93.50 105 LEU A C 1
ATOM 855 O O . LEU A 1 105 ? -25.289 2.648 22.427 1.00 93.50 105 LEU A O 1
ATOM 859 N N . TYR A 1 106 ? -25.346 2.547 20.190 1.00 94.38 106 TYR A N 1
ATOM 860 C CA . TYR A 1 106 ? -24.281 3.517 19.967 1.00 94.38 106 TYR A CA 1
ATOM 861 C C . TYR A 1 106 ? -24.860 4.930 19.948 1.00 94.38 106 TYR A C 1
ATOM 863 O O . TYR A 1 106 ? -25.964 5.161 19.442 1.00 94.38 106 TYR A O 1
ATOM 871 N N . SER A 1 107 ? -24.109 5.872 20.510 1.00 94.25 107 SER A N 1
ATOM 872 C CA . SER A 1 107 ? -24.521 7.264 20.652 1.00 94.25 107 SER A CA 1
ATOM 873 C C . SER A 1 107 ? -24.139 8.135 19.449 1.00 94.25 107 SER A C 1
ATOM 875 O O . SER A 1 107 ? -23.417 7.720 18.540 1.00 94.25 107 SER A O 1
ATOM 877 N N . GLU A 1 108 ? -24.551 9.400 19.514 1.00 94.31 108 GLU A N 1
ATOM 878 C CA . GLU A 1 108 ? -24.128 10.452 18.587 1.00 94.31 108 GLU A CA 1
ATOM 879 C C . GLU A 1 108 ? -22.615 10.702 18.635 1.00 94.31 108 GLU A C 1
ATOM 881 O O . GLU A 1 108 ? -21.995 10.999 17.618 1.00 94.31 108 GLU A O 1
ATOM 886 N N . GLN A 1 109 ? -21.983 10.517 19.793 1.00 93.88 109 GLN A N 1
ATOM 887 C CA . GLN A 1 109 ? -20.537 10.675 19.915 1.00 93.88 109 GLN A CA 1
ATOM 888 C C . GLN A 1 109 ? -19.789 9.609 19.108 1.00 93.88 109 GLN A C 1
ATOM 890 O O . GLN A 1 109 ? -18.826 9.934 18.420 1.00 93.88 109 GLN A O 1
ATOM 895 N N . MET A 1 110 ? -20.272 8.361 19.109 1.00 94.81 110 MET A N 1
ATOM 896 C CA . MET A 1 110 ? -19.718 7.310 18.250 1.00 94.81 110 MET A CA 1
ATOM 897 C C . MET A 1 110 ? -19.882 7.657 16.763 1.00 94.81 110 MET A C 1
ATOM 899 O O . MET A 1 110 ? -18.949 7.474 15.983 1.00 94.81 110 MET A O 1
ATOM 903 N N . TYR A 1 111 ? -21.039 8.199 16.368 1.00 95.75 111 TYR A N 1
ATOM 904 C CA . TYR A 1 111 ? -21.264 8.679 15.000 1.00 95.75 111 TYR A CA 1
ATOM 905 C C . TYR A 1 111 ? -20.251 9.762 14.596 1.00 95.75 111 TYR A C 1
ATOM 907 O O . TYR A 1 111 ? -19.669 9.698 13.510 1.00 95.75 111 TYR A O 1
ATOM 915 N N . ASN A 1 112 ? -19.998 10.730 15.480 1.00 95.38 112 ASN A N 1
ATOM 916 C CA . ASN A 1 112 ? -19.058 11.822 15.233 1.00 95.38 112 ASN A CA 1
ATOM 917 C C . ASN A 1 112 ? -17.613 11.319 15.098 1.00 95.38 112 ASN A C 1
ATOM 919 O O . ASN A 1 112 ? -16.916 11.722 14.168 1.00 95.38 112 ASN A O 1
ATOM 923 N N . GLU A 1 113 ? -17.175 10.398 15.960 1.00 95.19 113 GLU A N 1
ATOM 924 C CA . GLU A 1 113 ? -15.829 9.809 15.888 1.00 95.19 113 GLU A CA 1
ATOM 925 C C . GLU A 1 113 ? -15.627 8.986 14.605 1.00 95.19 113 GLU A C 1
ATOM 927 O O . GLU A 1 113 ? -14.590 9.096 13.951 1.00 95.19 113 GLU A O 1
ATOM 932 N N . LEU A 1 114 ? -16.635 8.214 14.183 1.00 95.69 114 LEU A N 1
ATOM 933 C CA . LEU A 1 114 ? -16.594 7.480 12.913 1.00 95.69 114 LEU A CA 1
ATOM 934 C C . LEU A 1 114 ? -16.597 8.413 11.696 1.00 95.69 114 LEU A C 1
ATOM 936 O O . LEU A 1 114 ? -15.914 8.141 10.708 1.00 95.69 114 LEU A O 1
ATOM 940 N N . THR A 1 115 ? -17.339 9.520 11.765 1.00 96.38 115 THR A N 1
ATOM 941 C CA . THR A 1 115 ? -17.349 10.550 10.716 1.00 96.38 115 THR A CA 1
ATOM 942 C C . THR A 1 115 ? -15.981 11.220 10.603 1.00 96.38 115 THR A C 1
ATOM 944 O O . THR A 1 115 ? -15.466 11.393 9.501 1.00 96.38 115 THR A O 1
ATOM 947 N N . LEU A 1 116 ? -15.352 11.539 11.735 1.00 95.88 116 LEU A N 1
ATOM 948 C CA . LEU A 1 116 ? -14.012 12.115 11.764 1.00 95.88 116 LEU A CA 1
ATOM 949 C C . LEU A 1 116 ? -12.971 11.144 11.184 1.00 95.88 116 LEU A C 1
ATOM 951 O O . LEU A 1 116 ? -12.161 11.533 10.341 1.00 95.88 116 LEU A O 1
ATOM 955 N N . LEU A 1 117 ? -13.033 9.863 11.566 1.00 96.56 117 LEU A N 1
ATOM 956 C CA . LEU A 1 117 ? -12.166 8.820 11.011 1.00 96.56 117 LEU A CA 1
ATOM 957 C C . LEU A 1 117 ? -12.351 8.668 9.492 1.00 96.56 117 LEU A C 1
ATOM 959 O O . LEU A 1 117 ? -11.369 8.545 8.755 1.00 96.56 117 LEU A O 1
ATOM 963 N N . LYS A 1 118 ? -13.594 8.724 9.001 1.00 96.75 118 LYS A N 1
ATOM 964 C CA . LYS A 1 118 ? -13.888 8.718 7.563 1.00 96.75 118 LYS A CA 1
ATOM 965 C C . LYS A 1 118 ? -13.177 9.869 6.847 1.00 96.75 118 LYS A C 1
ATOM 967 O O . LYS A 1 118 ? -12.535 9.632 5.830 1.00 96.75 118 LYS A O 1
ATOM 972 N N . GLU A 1 119 ? -13.255 11.096 7.357 1.00 96.25 119 GLU A N 1
ATOM 973 C CA . GLU A 1 119 ? -12.627 12.247 6.693 1.00 96.25 119 GLU A CA 1
ATOM 974 C C . GLU A 1 119 ? -11.094 12.129 6.651 1.00 96.25 119 GLU A C 1
ATOM 976 O O . GLU A 1 119 ? -10.490 12.375 5.605 1.00 96.25 119 GLU A O 1
ATOM 981 N N . HIS A 1 120 ? -10.462 11.655 7.731 1.00 95.81 120 HIS A N 1
ATOM 982 C CA . HIS A 1 120 ? -9.018 11.400 7.744 1.00 95.81 120 HIS A CA 1
ATOM 983 C C . HIS A 1 120 ? -8.598 10.316 6.744 1.00 95.81 120 HIS A C 1
ATOM 985 O O . HIS A 1 120 ? -7.591 10.451 6.053 1.00 95.81 120 HIS A O 1
ATOM 991 N N . THR A 1 121 ? -9.375 9.242 6.623 1.00 95.31 121 THR A N 1
ATOM 992 C CA . THR A 1 121 ? -9.042 8.125 5.726 1.00 95.31 121 THR A CA 1
ATOM 993 C C . THR A 1 121 ? -9.345 8.441 4.258 1.00 95.31 121 THR A C 1
ATOM 995 O O . THR A 1 121 ? -8.604 7.997 3.376 1.00 95.31 121 THR A O 1
ATOM 998 N N . ARG A 1 122 ? -10.367 9.263 3.974 1.00 96.12 122 ARG A N 1
ATOM 999 C CA . ARG A 1 122 ? -10.761 9.680 2.615 1.00 96.12 122 ARG A CA 1
ATOM 1000 C C . ARG A 1 122 ? -9.660 10.443 1.884 1.00 96.12 122 ARG A C 1
ATOM 1002 O O . ARG A 1 122 ? -9.548 10.318 0.667 1.0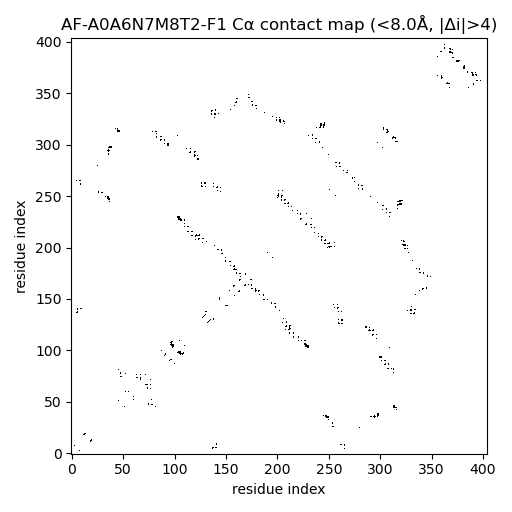0 96.12 122 ARG A O 1
ATOM 1009 N N . PHE A 1 123 ? -8.831 11.191 2.612 1.00 95.62 123 PHE A N 1
ATOM 1010 C CA . PHE A 1 123 ? -7.711 11.950 2.050 1.00 95.62 123 PHE A CA 1
ATOM 1011 C C . PHE A 1 123 ? -6.804 11.097 1.141 1.00 95.62 123 PHE A C 1
ATOM 1013 O O . PHE A 1 123 ? -6.409 11.533 0.062 1.00 95.62 123 PHE A O 1
ATOM 1020 N N . PHE A 1 124 ? -6.533 9.850 1.530 1.00 96.19 124 PHE A N 1
ATOM 1021 C CA . PHE A 1 124 ? -5.630 8.967 0.788 1.00 96.19 124 PHE A CA 1
ATOM 1022 C C . PHE A 1 124 ? -6.276 8.248 -0.401 1.00 96.19 124 PHE A C 1
ATOM 1024 O O . PHE A 1 124 ? -5.572 7.627 -1.201 1.00 96.19 124 PHE A O 1
ATOM 1031 N N . GLN A 1 125 ? -7.604 8.295 -0.526 1.00 94.62 125 GLN A N 1
ATOM 1032 C CA . GLN A 1 125 ? -8.356 7.377 -1.377 1.00 94.62 125 GLN A CA 1
ATOM 1033 C C . GLN A 1 125 ? -7.952 7.462 -2.855 1.00 94.62 125 GLN A C 1
ATOM 1035 O O . GLN A 1 125 ? -7.684 6.431 -3.472 1.00 94.62 125 GLN A O 1
ATOM 1040 N N . GLU A 1 126 ? -7.870 8.667 -3.426 1.00 94.25 126 GLU A N 1
ATOM 1041 C CA . GLU A 1 126 ? -7.557 8.826 -4.853 1.00 94.25 126 GLU A CA 1
ATOM 1042 C C . GLU A 1 126 ? -6.092 8.499 -5.164 1.00 94.25 126 GLU A C 1
ATOM 1044 O O . GLU A 1 126 ? -5.806 7.811 -6.147 1.00 94.25 126 GLU A O 1
ATOM 1049 N N . ALA A 1 127 ? -5.161 8.923 -4.303 1.00 95.56 127 ALA A N 1
ATOM 1050 C CA . ALA A 1 127 ? -3.742 8.624 -4.473 1.00 95.56 127 ALA A CA 1
ATOM 1051 C C . ALA A 1 127 ? -3.491 7.107 -4.426 1.00 95.56 127 ALA A C 1
ATOM 1053 O O . ALA A 1 127 ? -2.875 6.550 -5.337 1.00 95.56 127 ALA A O 1
ATOM 1054 N N . LEU A 1 128 ? -4.052 6.415 -3.427 1.00 96.19 128 LEU A N 1
ATOM 1055 C CA . LEU A 1 128 ? -3.915 4.964 -3.289 1.00 96.19 128 LEU A CA 1
ATOM 1056 C C . LEU A 1 128 ? -4.639 4.204 -4.401 1.00 96.19 128 LEU A C 1
ATOM 1058 O O . LEU A 1 128 ? -4.130 3.194 -4.878 1.00 96.19 128 LEU A O 1
ATOM 1062 N N . ARG A 1 129 ? -5.796 4.686 -4.871 1.00 94.75 129 ARG A N 1
ATOM 1063 C CA . ARG A 1 129 ? -6.490 4.089 -6.021 1.00 94.75 129 ARG A CA 1
ATOM 1064 C C . ARG A 1 129 ? -5.659 4.200 -7.299 1.00 94.75 129 ARG A C 1
ATOM 1066 O O . ARG A 1 129 ? -5.591 3.240 -8.067 1.00 94.75 129 ARG A O 1
ATOM 1073 N N . SER A 1 130 ? -5.024 5.348 -7.531 1.00 92.06 130 SER A N 1
ATOM 1074 C CA . SER A 1 130 ? -4.127 5.533 -8.676 1.00 92.06 130 SER A CA 1
ATOM 1075 C C . SER A 1 130 ? -2.942 4.562 -8.627 1.00 92.06 130 SER A C 1
ATOM 1077 O O . SER A 1 130 ? -2.659 3.869 -9.607 1.00 92.06 130 SER A O 1
ATOM 1079 N N . ALA A 1 131 ? -2.313 4.444 -7.458 1.00 93.62 131 ALA A N 1
ATOM 1080 C CA . ALA A 1 131 ? -1.151 3.595 -7.233 1.00 93.62 131 ALA A CA 1
ATOM 1081 C C . ALA A 1 131 ? -1.474 2.090 -7.279 1.00 93.62 131 ALA A C 1
ATOM 1083 O O . ALA A 1 131 ? -0.881 1.350 -8.059 1.00 93.62 131 ALA A O 1
ATOM 1084 N N . LEU A 1 132 ? -2.431 1.626 -6.473 1.00 93.38 132 LEU A N 1
ATOM 1085 C CA . LEU A 1 132 ? -2.636 0.199 -6.195 1.00 93.38 132 LEU A CA 1
ATOM 1086 C C . LEU A 1 132 ? -3.675 -0.478 -7.095 1.00 93.38 132 LEU A C 1
ATOM 1088 O O . LEU A 1 132 ? -3.688 -1.706 -7.174 1.00 93.38 132 LEU A O 1
ATOM 1092 N N . VAL A 1 133 ? -4.533 0.292 -7.776 1.00 92.00 133 VAL A N 1
ATOM 1093 C CA . VAL A 1 133 ? -5.562 -0.254 -8.681 1.00 92.00 133 VAL A CA 1
ATOM 1094 C C . VAL A 1 133 ? -5.214 0.018 -10.138 1.00 92.00 133 VAL A C 1
ATOM 1096 O O . VAL A 1 133 ? -5.140 -0.922 -10.924 1.00 92.00 133 VAL A O 1
ATOM 1099 N N . LYS A 1 134 ? -4.994 1.285 -10.514 1.00 89.88 134 LYS A N 1
ATOM 1100 C CA . LYS A 1 134 ? -4.800 1.652 -11.929 1.00 89.88 134 LYS A CA 1
ATOM 1101 C C . LYS A 1 134 ? -3.448 1.174 -12.465 1.00 89.88 134 LYS A C 1
ATOM 1103 O O . LYS A 1 134 ? -3.399 0.578 -13.532 1.00 89.88 134 LYS A O 1
ATOM 1108 N N . ASN A 1 135 ? -2.364 1.407 -11.723 1.00 89.12 135 ASN A N 1
ATOM 1109 C CA . ASN A 1 135 ? -0.998 1.169 -12.203 1.00 89.12 135 ASN A CA 1
ATOM 1110 C C . ASN A 1 135 ? -0.138 0.364 -11.210 1.00 89.12 135 ASN A C 1
ATOM 1112 O O . ASN A 1 135 ? 1.044 0.661 -11.032 1.00 89.12 135 ASN A O 1
ATOM 1116 N N . LYS A 1 136 ? -0.715 -0.682 -10.594 1.00 92.75 136 LYS A N 1
ATOM 1117 C CA . LYS A 1 136 ? -0.100 -1.486 -9.513 1.00 92.75 136 LYS A CA 1
ATOM 1118 C C . LYS A 1 136 ? 1.361 -1.880 -9.790 1.00 92.75 136 LYS A C 1
ATOM 1120 O O . LYS A 1 136 ? 2.224 -1.661 -8.949 1.00 92.75 136 LYS A O 1
ATOM 1125 N N . HIS A 1 137 ? 1.648 -2.422 -10.977 1.00 93.94 137 HIS A N 1
ATOM 1126 C CA . HIS A 1 137 ? 2.992 -2.889 -11.349 1.00 93.94 137 HIS A CA 1
ATOM 1127 C C . HIS A 1 137 ? 4.017 -1.752 -11.405 1.00 93.94 137 HIS A C 1
ATOM 1129 O O . HIS A 1 137 ? 5.081 -1.846 -10.798 1.00 93.94 137 HIS A O 1
ATOM 1135 N N . ALA A 1 138 ? 3.678 -0.659 -12.095 1.00 92.88 138 ALA A N 1
ATOM 1136 C CA . ALA A 1 138 ? 4.553 0.504 -12.206 1.00 92.88 138 ALA A CA 1
ATOM 1137 C C . ALA A 1 138 ? 4.749 1.197 -10.852 1.00 92.88 138 ALA A C 1
ATOM 1139 O O . ALA A 1 138 ? 5.845 1.669 -10.565 1.00 92.88 138 ALA A O 1
ATOM 1140 N N . PHE A 1 139 ? 3.714 1.222 -10.007 1.00 94.25 139 PHE A N 1
ATOM 1141 C CA . PHE A 1 139 ? 3.819 1.774 -8.663 1.00 94.25 139 PHE A CA 1
ATOM 1142 C C . PHE A 1 139 ? 4.775 0.967 -7.783 1.00 94.25 139 PHE A C 1
ATOM 1144 O O . PHE A 1 139 ? 5.661 1.558 -7.179 1.00 94.25 139 PHE A O 1
ATOM 1151 N N . PHE A 1 140 ? 4.659 -0.365 -7.733 1.00 94.62 140 PHE A N 1
ATOM 1152 C CA . PHE A 1 140 ? 5.583 -1.180 -6.932 1.00 94.62 140 PHE A CA 1
ATOM 1153 C C . PHE A 1 140 ? 7.021 -1.125 -7.448 1.00 94.62 140 PHE A C 1
ATOM 1155 O O . PHE A 1 140 ? 7.947 -1.110 -6.643 1.00 94.62 140 PHE A O 1
ATOM 1162 N N . ALA A 1 141 ? 7.217 -1.042 -8.766 1.00 93.69 141 ALA A N 1
ATOM 1163 C CA . ALA A 1 141 ? 8.533 -0.788 -9.344 1.00 93.69 141 ALA A CA 1
ATOM 1164 C C . ALA A 1 141 ? 9.111 0.559 -8.904 1.00 93.69 141 ALA A C 1
ATOM 1166 O O . ALA A 1 141 ? 10.279 0.627 -8.536 1.00 93.69 141 ALA A O 1
ATOM 1167 N N . PHE A 1 142 ? 8.283 1.604 -8.896 1.00 92.62 142 PHE A N 1
ATOM 1168 C CA . PHE A 1 142 ? 8.675 2.939 -8.463 1.00 92.62 142 PHE A CA 1
ATOM 1169 C C . PHE A 1 142 ? 8.970 3.009 -6.958 1.00 92.62 142 PHE A C 1
ATOM 1171 O O . PHE A 1 142 ? 10.022 3.505 -6.575 1.00 92.62 142 PHE A O 1
ATOM 1178 N N . LEU A 1 143 ? 8.086 2.463 -6.117 1.00 93.19 143 LEU A N 1
ATOM 1179 C CA . LEU A 1 143 ? 8.259 2.389 -4.663 1.00 93.19 143 LEU A CA 1
ATOM 1180 C C . LEU A 1 143 ? 9.552 1.650 -4.300 1.00 93.19 143 LEU A C 1
ATOM 1182 O O . LEU A 1 143 ? 10.384 2.181 -3.574 1.00 93.19 143 LEU A O 1
ATOM 1186 N N . ALA A 1 144 ? 9.743 0.449 -4.851 1.00 93.31 144 ALA A N 1
ATOM 1187 C CA . ALA A 1 144 ? 10.954 -0.329 -4.622 1.00 93.31 144 ALA A CA 1
ATOM 1188 C C . ALA A 1 144 ? 12.199 0.371 -5.184 1.00 93.31 144 ALA A C 1
ATOM 1190 O O . ALA A 1 144 ? 13.275 0.222 -4.627 1.00 93.31 144 ALA A O 1
ATOM 1191 N N . GLY A 1 145 ? 12.057 1.135 -6.268 1.00 89.44 145 GLY A N 1
ATOM 1192 C CA . GLY A 1 145 ? 13.129 1.908 -6.885 1.00 89.44 145 GLY A CA 1
ATOM 1193 C C . GLY A 1 145 ? 13.752 2.969 -5.982 1.00 89.44 145 GLY A C 1
ATOM 1194 O O . GLY A 1 145 ? 14.949 3.214 -6.097 1.00 89.44 145 GLY A O 1
ATOM 1195 N N . LEU A 1 146 ? 12.968 3.552 -5.067 1.00 85.00 146 LEU A N 1
ATOM 1196 C CA . LEU A 1 146 ? 13.468 4.519 -4.082 1.00 85.00 146 LEU A CA 1
ATOM 1197 C C . LEU A 1 146 ? 14.332 3.850 -3.004 1.00 85.00 146 LEU A C 1
ATOM 1199 O O . LEU A 1 146 ? 15.367 4.383 -2.632 1.00 85.00 146 LEU A O 1
ATOM 1203 N N . GLU A 1 147 ? 13.940 2.664 -2.537 1.00 86.06 147 GLU A N 1
ATOM 1204 C CA . GLU A 1 147 ? 14.697 1.898 -1.531 1.00 86.06 147 GLU A CA 1
ATOM 1205 C C . GLU A 1 147 ? 15.860 1.094 -2.137 1.00 86.06 147 GLU A C 1
ATOM 1207 O O . GLU A 1 147 ? 16.836 0.746 -1.469 1.00 86.06 147 GLU A O 1
ATOM 1212 N N . LEU A 1 148 ? 15.747 0.746 -3.419 1.00 90.44 148 LEU A N 1
ATOM 1213 C CA . LEU A 1 148 ? 16.661 -0.128 -4.149 1.00 90.44 148 LEU A CA 1
ATOM 1214 C C . LEU A 1 148 ? 17.324 0.613 -5.318 1.00 90.44 148 LEU A C 1
ATOM 1216 O O . LEU A 1 148 ? 17.436 0.056 -6.412 1.00 90.44 148 LEU A O 1
ATOM 1220 N N . GLU A 1 149 ? 17.785 1.848 -5.102 1.00 87.88 149 GLU A N 1
ATOM 1221 C CA . GLU A 1 149 ? 18.324 2.703 -6.174 1.00 87.88 149 GLU A CA 1
ATOM 1222 C C . GLU A 1 149 ? 19.436 2.017 -6.982 1.00 87.88 149 GLU A C 1
ATOM 1224 O O . GLU A 1 149 ? 19.414 2.017 -8.214 1.00 87.88 149 GLU A O 1
ATOM 1229 N N . LEU A 1 150 ? 20.386 1.365 -6.299 1.00 89.62 150 LEU A N 1
ATOM 1230 C CA . LEU A 1 150 ? 21.479 0.635 -6.950 1.00 89.62 150 LEU A CA 1
ATOM 1231 C C . LEU A 1 150 ? 20.968 -0.548 -7.777 1.00 89.62 150 LEU A C 1
ATOM 1233 O O . LEU A 1 150 ? 21.458 -0.789 -8.876 1.00 89.62 150 LEU A O 1
ATOM 1237 N N . VAL A 1 151 ? 19.970 -1.277 -7.275 1.00 93.56 151 VAL A N 1
ATOM 1238 C CA . VAL A 1 151 ? 19.363 -2.410 -7.989 1.00 93.56 151 VAL A CA 1
ATOM 1239 C C . VAL A 1 151 ? 18.655 -1.906 -9.241 1.00 93.56 151 VAL A C 1
ATOM 1241 O O . VAL A 1 151 ? 18.828 -2.481 -10.311 1.00 93.56 151 VAL A O 1
ATOM 1244 N N . GLN A 1 152 ? 17.900 -0.810 -9.133 1.00 91.38 152 GLN A N 1
ATOM 1245 C CA . GLN A 1 152 ? 17.260 -0.168 -10.276 1.00 91.38 152 GLN A CA 1
ATOM 1246 C C . GLN A 1 152 ? 18.296 0.289 -11.309 1.00 91.38 152 GLN A C 1
ATOM 1248 O O . GLN A 1 152 ? 18.115 0.039 -12.499 1.00 91.38 152 GLN A O 1
ATOM 1253 N N . PHE A 1 153 ? 19.391 0.913 -10.869 1.00 90.25 153 PHE A N 1
ATOM 1254 C CA . PHE A 1 153 ? 20.485 1.319 -11.747 1.00 90.25 153 PHE A CA 1
ATOM 1255 C C . PHE A 1 153 ? 21.090 0.122 -12.492 1.00 90.25 153 PHE A C 1
ATOM 1257 O O . PHE A 1 153 ? 21.236 0.181 -13.714 1.00 90.25 153 PHE A O 1
ATOM 1264 N N . LYS A 1 154 ? 21.389 -0.980 -11.790 1.00 94.06 154 LYS A N 1
ATOM 1265 C CA . LYS A 1 154 ? 21.878 -2.214 -12.422 1.00 94.06 154 LYS A CA 1
ATOM 1266 C C . LYS A 1 154 ? 20.864 -2.765 -13.424 1.00 94.06 154 LYS A C 1
ATOM 1268 O O . LYS A 1 154 ? 21.222 -3.053 -14.557 1.00 94.06 154 LYS A O 1
ATOM 1273 N N . LEU A 1 155 ? 19.585 -2.852 -13.052 1.00 94.31 155 LEU A N 1
ATOM 1274 C CA . LEU A 1 155 ? 18.538 -3.364 -13.940 1.00 94.31 155 LEU A CA 1
ATOM 1275 C C . LEU A 1 155 ? 18.395 -2.521 -15.209 1.00 94.31 155 LEU A C 1
ATOM 1277 O O . LEU A 1 155 ? 18.204 -3.085 -16.278 1.00 94.31 155 LEU A O 1
ATOM 1281 N N . ILE A 1 156 ? 18.501 -1.194 -15.127 1.00 91.25 156 ILE A N 1
ATOM 1282 C CA . ILE A 1 156 ? 18.408 -0.319 -16.305 1.00 91.25 156 ILE A CA 1
ATOM 1283 C C . ILE A 1 156 ? 19.623 -0.488 -17.222 1.00 91.25 156 ILE A C 1
ATOM 1285 O O . ILE A 1 156 ? 19.443 -0.605 -18.432 1.00 91.25 156 ILE A O 1
ATOM 1289 N N . ASN A 1 157 ? 20.834 -0.502 -16.662 1.00 91.31 157 ASN A N 1
ATOM 1290 C CA . ASN A 1 157 ? 22.064 -0.421 -17.452 1.00 91.31 157 ASN A CA 1
ATOM 1291 C C . ASN A 1 157 ? 22.612 -1.790 -17.869 1.00 91.31 157 ASN A C 1
ATOM 1293 O O . ASN A 1 157 ? 23.051 -1.957 -19.002 1.00 91.31 157 ASN A O 1
ATOM 1297 N N . GLU A 1 158 ? 22.576 -2.785 -16.984 1.00 94.44 158 GLU A N 1
ATOM 1298 C CA . GLU A 1 158 ? 23.145 -4.116 -17.247 1.00 94.44 158 GLU A CA 1
ATOM 1299 C C . GLU A 1 158 ? 22.204 -5.002 -18.075 1.00 94.44 158 GLU A C 1
ATOM 1301 O O . GLU A 1 158 ? 22.644 -5.979 -18.676 1.00 94.44 158 GLU A O 1
ATOM 1306 N N . THR A 1 159 ? 20.911 -4.662 -18.148 1.00 94.69 159 THR A N 1
ATOM 1307 C CA . THR A 1 159 ? 19.946 -5.364 -19.012 1.00 94.69 159 THR A CA 1
ATOM 1308 C C . THR A 1 159 ? 19.653 -4.622 -20.317 1.00 94.69 159 THR A C 1
ATOM 1310 O O . THR A 1 159 ? 18.717 -4.988 -21.028 1.00 94.69 159 THR A O 1
ATOM 1313 N N . ASP A 1 160 ? 20.433 -3.595 -20.673 1.00 93.69 160 ASP A N 1
ATOM 1314 C CA . ASP A 1 160 ? 20.262 -2.904 -21.952 1.00 93.69 160 ASP A CA 1
ATOM 1315 C C . ASP A 1 160 ? 20.712 -3.799 -23.129 1.00 93.69 160 ASP A C 1
ATOM 1317 O O . ASP A 1 160 ? 21.868 -4.226 -23.192 1.00 93.69 160 ASP A O 1
ATOM 1321 N N . PRO A 1 161 ? 19.818 -4.103 -24.090 1.00 94.00 161 PRO A N 1
ATOM 1322 C CA . PRO A 1 161 ? 20.108 -5.094 -25.123 1.00 94.00 161 PRO A CA 1
ATOM 1323 C C . PRO A 1 161 ? 21.150 -4.619 -26.143 1.00 94.00 161 PRO A C 1
ATOM 1325 O O . PRO A 1 161 ? 21.856 -5.452 -26.708 1.00 94.00 161 PRO A O 1
ATOM 1328 N N . PHE A 1 162 ? 21.260 -3.307 -26.375 1.00 92.00 162 PHE A N 1
ATOM 1329 C CA . PHE A 1 162 ? 22.254 -2.739 -27.289 1.00 92.00 162 PHE A CA 1
ATOM 1330 C C . PHE A 1 162 ? 23.649 -2.837 -26.679 1.00 92.00 162 PHE A C 1
ATOM 1332 O O . PHE A 1 162 ? 24.561 -3.362 -27.308 1.00 92.00 162 PHE A O 1
ATOM 1339 N N . SER A 1 163 ? 23.772 -2.446 -25.411 1.00 91.75 163 SER A N 1
ATOM 1340 C CA . SER A 1 163 ? 25.019 -2.545 -24.653 1.00 91.75 163 SER A CA 1
ATOM 1341 C C . SER A 1 163 ? 25.532 -3.986 -24.592 1.00 91.75 163 SER A C 1
ATOM 1343 O O . SER A 1 163 ? 26.717 -4.227 -24.810 1.00 91.75 163 SER A O 1
ATOM 1345 N N . LEU A 1 164 ? 24.642 -4.962 -24.363 1.00 91.94 164 LEU A N 1
ATOM 1346 C CA . LEU A 1 164 ? 25.001 -6.386 -24.360 1.00 91.94 164 LEU A CA 1
ATOM 1347 C C . LEU A 1 164 ? 25.452 -6.886 -25.735 1.00 91.94 164 LEU A C 1
ATOM 1349 O O . LEU A 1 164 ? 26.426 -7.636 -25.820 1.00 91.94 164 LEU A O 1
ATOM 1353 N N . TRP A 1 165 ? 24.773 -6.473 -26.805 1.00 91.06 165 TRP A N 1
ATOM 1354 C CA . TRP A 1 165 ? 25.156 -6.826 -28.171 1.00 91.06 165 TRP A CA 1
ATOM 1355 C C . TRP A 1 165 ? 26.534 -6.263 -28.546 1.00 91.06 165 TRP A C 1
ATOM 1357 O O . TRP A 1 165 ? 27.376 -6.989 -29.078 1.00 91.06 165 TRP A O 1
ATOM 1367 N N . ASP A 1 166 ? 26.801 -5.007 -28.190 1.00 89.50 166 ASP A N 1
ATOM 1368 C CA . ASP A 1 166 ? 28.046 -4.307 -28.517 1.00 89.50 166 ASP A CA 1
ATOM 1369 C C . ASP A 1 166 ? 29.283 -4.896 -27.817 1.00 89.50 166 ASP A C 1
ATOM 1371 O O . ASP A 1 166 ? 30.410 -4.667 -28.256 1.00 89.50 166 ASP A O 1
ATOM 1375 N N . THR A 1 167 ? 29.104 -5.726 -26.779 1.00 87.19 167 THR A N 1
ATOM 1376 C CA . THR A 1 167 ? 30.214 -6.491 -26.181 1.00 87.19 167 THR A CA 1
ATOM 1377 C C . THR A 1 167 ? 30.844 -7.497 -27.150 1.00 87.19 167 THR A C 1
ATOM 1379 O O . THR A 1 167 ? 31.957 -7.964 -26.907 1.00 87.19 167 THR A O 1
ATOM 1382 N N . GLY A 1 168 ? 30.132 -7.880 -28.218 1.00 81.94 168 GLY A N 1
ATOM 1383 C CA . GLY A 1 168 ? 30.578 -8.875 -29.196 1.00 81.94 168 GLY A CA 1
ATOM 1384 C C . GLY A 1 168 ? 30.594 -10.317 -28.678 1.00 81.94 168 GLY A C 1
ATOM 1385 O O . GLY A 1 168 ? 31.029 -11.214 -29.392 1.00 81.94 168 GLY A O 1
ATOM 1386 N N . THR A 1 169 ? 30.124 -10.563 -27.451 1.00 85.00 169 THR A N 1
ATOM 1387 C CA . THR A 1 169 ? 30.102 -11.907 -26.845 1.00 85.00 169 THR A CA 1
ATOM 1388 C C . THR A 1 169 ? 28.904 -12.748 -27.290 1.00 85.00 169 THR A C 1
ATOM 1390 O O . THR A 1 169 ? 28.945 -13.976 -27.215 1.00 85.00 169 THR A O 1
ATOM 1393 N N . ILE A 1 170 ? 27.836 -12.100 -27.765 1.00 87.19 170 ILE A N 1
ATOM 1394 C CA . ILE A 1 170 ? 26.596 -12.742 -28.200 1.00 87.19 170 ILE A CA 1
ATOM 1395 C C . ILE A 1 170 ? 26.493 -12.644 -29.721 1.00 87.19 170 ILE A C 1
ATOM 1397 O O . ILE A 1 170 ? 26.296 -11.567 -30.268 1.00 87.19 170 ILE A O 1
ATOM 1401 N N . GLU A 1 171 ? 26.565 -13.782 -30.408 1.00 82.12 171 GLU A N 1
ATOM 1402 C CA . GLU A 1 171 ? 26.502 -13.822 -31.878 1.00 82.12 171 GLU A CA 1
ATOM 1403 C C . GLU A 1 171 ? 25.063 -13.840 -32.419 1.00 82.12 171 GLU A C 1
ATOM 1405 O O . GLU A 1 171 ? 24.800 -13.423 -33.547 1.00 82.12 171 GLU A O 1
ATOM 1410 N N . ASN A 1 172 ? 24.106 -14.334 -31.624 1.00 86.25 172 ASN A N 1
ATOM 1411 C CA . ASN A 1 172 ? 22.715 -14.487 -32.041 1.00 86.25 172 ASN A CA 1
ATOM 1412 C C . ASN A 1 172 ? 21.801 -13.459 -31.345 1.00 86.25 172 ASN A C 1
ATOM 1414 O O . ASN A 1 172 ? 21.626 -13.542 -30.126 1.00 86.25 172 ASN A O 1
ATOM 1418 N N . PRO A 1 173 ? 21.115 -12.566 -32.090 1.00 85.06 173 PRO A N 1
ATOM 1419 C CA . PRO A 1 173 ? 20.167 -11.606 -31.524 1.00 85.06 173 PRO A CA 1
ATOM 1420 C C . PRO A 1 173 ? 19.054 -12.244 -30.683 1.00 85.06 173 PRO A C 1
ATOM 1422 O O . PRO A 1 173 ? 18.522 -11.604 -29.782 1.00 85.06 173 PRO A O 1
ATOM 1425 N N . THR A 1 174 ? 18.680 -13.506 -30.927 1.00 86.56 174 THR A N 1
ATOM 1426 C CA . THR A 1 174 ? 17.677 -14.194 -30.095 1.00 86.56 174 THR A CA 1
ATOM 1427 C C . THR A 1 174 ? 18.217 -14.621 -28.732 1.00 86.56 174 THR A C 1
ATOM 1429 O O . THR A 1 174 ? 17.435 -14.785 -27.797 1.00 86.56 174 THR A O 1
ATOM 1432 N N . ALA A 1 175 ? 19.536 -14.780 -28.593 1.00 91.94 175 ALA A N 1
ATOM 1433 C CA . ALA A 1 175 ? 20.181 -15.137 -27.331 1.00 91.94 175 ALA A CA 1
ATOM 1434 C C . ALA A 1 175 ? 20.298 -13.942 -26.368 1.00 91.94 175 ALA A C 1
ATOM 1436 O O . ALA A 1 175 ? 20.303 -14.148 -25.156 1.00 91.94 175 ALA A O 1
ATOM 1437 N N . VAL A 1 176 ? 20.281 -12.701 -26.878 1.00 93.81 176 VAL A N 1
ATOM 1438 C CA . VAL A 1 176 ? 20.340 -11.470 -26.062 1.00 93.81 176 VAL A CA 1
ATOM 1439 C C . VAL A 1 176 ? 19.236 -11.446 -25.001 1.00 93.81 176 VAL A C 1
ATOM 1441 O O . VAL A 1 176 ? 19.508 -11.180 -23.834 1.00 93.81 176 VAL A O 1
ATOM 1444 N N . LYS A 1 177 ? 18.002 -11.829 -25.362 1.00 93.81 177 LYS A N 1
ATOM 1445 C CA . LYS A 1 177 ? 16.874 -11.900 -24.415 1.00 93.81 177 LYS A CA 1
ATOM 1446 C C . LYS A 1 177 ? 17.155 -12.828 -23.234 1.00 93.81 177 LYS A C 1
ATOM 1448 O O . LYS A 1 177 ? 16.750 -12.542 -22.107 1.00 93.81 177 LYS A O 1
ATOM 1453 N N . HIS A 1 178 ? 17.786 -13.970 -23.505 1.00 94.06 178 HIS A N 1
ATOM 1454 C CA . HIS A 1 178 ? 18.103 -14.947 -22.473 1.00 94.06 178 HIS A CA 1
ATOM 1455 C C . HIS A 1 178 ? 19.135 -14.381 -21.496 1.00 94.06 178 HIS A C 1
ATOM 1457 O O . HIS A 1 178 ? 18.911 -14.455 -20.289 1.00 94.06 178 HIS A O 1
ATOM 1463 N N . GLU A 1 179 ? 20.191 -13.742 -22.007 1.00 95.31 179 GLU A N 1
ATOM 1464 C CA . GLU A 1 179 ? 21.223 -13.146 -21.156 1.00 95.31 179 GLU A CA 1
ATOM 1465 C C . GLU A 1 179 ? 20.672 -11.979 -20.323 1.00 95.31 179 GLU A C 1
ATOM 1467 O O . GLU A 1 179 ? 20.886 -11.952 -19.115 1.00 95.31 179 GLU A O 1
ATOM 1472 N N . MET A 1 180 ? 19.849 -11.093 -20.901 1.00 95.94 180 MET A N 1
ATOM 1473 C CA . MET A 1 180 ? 19.172 -10.023 -20.144 1.00 95.94 180 MET A CA 1
ATOM 1474 C C . MET A 1 180 ? 18.365 -10.574 -18.961 1.00 95.94 180 MET A C 1
ATOM 1476 O O . MET A 1 180 ? 18.408 -10.037 -17.855 1.00 95.94 180 MET A O 1
ATOM 1480 N N . ARG A 1 181 ? 17.604 -11.656 -19.184 1.00 95.94 181 ARG A N 1
ATOM 1481 C CA . ARG A 1 181 ? 16.781 -12.280 -18.137 1.00 95.94 181 ARG A CA 1
ATOM 1482 C C . ARG A 1 181 ? 17.623 -12.960 -17.064 1.00 95.94 181 ARG A C 1
ATOM 1484 O O . ARG A 1 181 ? 17.214 -12.946 -15.904 1.00 95.94 181 ARG A O 1
ATOM 1491 N N . LYS A 1 182 ? 18.755 -13.550 -17.447 1.00 96.56 182 LYS A N 1
ATOM 1492 C CA . LYS A 1 182 ? 19.720 -14.154 -16.527 1.00 96.56 182 LYS A CA 1
ATOM 1493 C C . LYS A 1 182 ? 20.358 -13.084 -15.638 1.00 96.56 182 LYS A C 1
ATOM 1495 O O . LYS A 1 182 ? 20.230 -13.189 -14.426 1.00 96.56 182 LYS A O 1
ATOM 1500 N N . ILE A 1 183 ? 20.883 -12.007 -16.226 1.00 97.00 183 ILE A N 1
ATOM 1501 C CA . ILE A 1 183 ? 21.427 -10.852 -15.492 1.00 97.00 183 ILE A CA 1
ATOM 1502 C C . ILE A 1 183 ? 20.386 -10.290 -14.516 1.00 97.00 183 ILE A C 1
ATOM 1504 O O . ILE A 1 183 ? 20.668 -10.112 -13.336 1.00 97.00 183 ILE A O 1
ATOM 1508 N N . ALA A 1 184 ? 19.145 -10.078 -14.967 1.00 96.94 184 ALA A N 1
ATOM 1509 C CA . ALA A 1 184 ? 18.076 -9.606 -14.087 1.00 96.94 184 ALA A CA 1
ATOM 1510 C C . ALA A 1 184 ? 17.797 -10.571 -12.921 1.00 96.94 184 ALA A C 1
ATOM 1512 O O . ALA A 1 184 ? 17.603 -10.133 -11.787 1.00 96.94 184 ALA A O 1
ATOM 1513 N N . ALA A 1 185 ? 17.782 -11.882 -13.182 1.00 97.50 185 ALA A N 1
ATOM 1514 C CA . ALA A 1 185 ? 17.593 -12.892 -12.146 1.00 97.50 185 ALA A CA 1
ATOM 1515 C C . ALA A 1 185 ? 18.731 -12.880 -11.114 1.00 97.50 185 ALA A C 1
ATOM 1517 O O . ALA A 1 185 ? 18.446 -12.988 -9.920 1.00 97.50 185 ALA A O 1
ATOM 1518 N N . ASP A 1 186 ? 19.974 -12.707 -11.559 1.00 97.69 186 ASP A N 1
ATOM 1519 C CA . ASP A 1 186 ? 21.151 -12.606 -10.693 1.00 97.69 186 ASP A CA 1
ATOM 1520 C C . ASP A 1 186 ? 21.068 -11.339 -9.825 1.00 97.69 186 ASP A C 1
ATOM 1522 O O . ASP A 1 186 ? 21.147 -11.422 -8.597 1.00 97.69 186 ASP A O 1
ATOM 1526 N N . ILE A 1 187 ? 20.731 -10.189 -10.423 1.00 97.25 187 ILE A N 1
ATOM 1527 C CA . ILE A 1 187 ? 20.499 -8.934 -9.691 1.00 97.25 187 ILE A CA 1
ATOM 1528 C C . ILE A 1 187 ? 19.416 -9.111 -8.612 1.00 97.25 187 ILE A C 1
ATOM 1530 O O . ILE A 1 187 ? 19.601 -8.673 -7.477 1.00 97.25 187 ILE A O 1
ATOM 1534 N N . PHE A 1 188 ? 18.293 -9.780 -8.910 1.00 96.56 188 PHE A N 1
ATOM 1535 C CA . PHE A 1 188 ? 17.229 -10.013 -7.921 1.00 96.56 188 PHE A CA 1
ATOM 1536 C C . PHE A 1 188 ? 17.659 -10.902 -6.742 1.00 96.56 188 PHE A C 1
ATOM 1538 O O . PHE A 1 188 ? 17.121 -10.764 -5.629 1.00 96.56 188 PHE A O 1
ATOM 1545 N N . GLN A 1 189 ? 18.593 -11.828 -6.977 1.00 95.38 189 GLN A N 1
ATOM 1546 C CA . GLN A 1 189 ? 19.152 -12.700 -5.944 1.00 95.38 189 GLN A CA 1
ATOM 1547 C C . GLN A 1 189 ? 20.105 -11.942 -5.018 1.00 95.38 189 GLN A C 1
ATOM 1549 O O . GLN A 1 189 ? 20.079 -12.185 -3.813 1.00 95.38 189 GLN A O 1
ATOM 1554 N N . GLU A 1 190 ? 20.862 -10.982 -5.552 1.00 94.88 190 GLU A N 1
ATOM 1555 C CA . GLU A 1 190 ? 21.799 -10.147 -4.790 1.00 94.88 190 GLU A CA 1
ATOM 1556 C C . GLU A 1 190 ? 21.117 -9.153 -3.838 1.00 94.88 190 GLU A C 1
ATOM 1558 O O . GLU A 1 190 ? 21.757 -8.657 -2.912 1.00 94.88 190 GLU A O 1
ATOM 1563 N N . ILE A 1 191 ? 19.825 -8.856 -4.029 1.00 94.88 191 ILE A N 1
ATOM 1564 C CA . ILE A 1 191 ? 19.106 -7.891 -3.184 1.00 94.88 191 ILE A CA 1
ATOM 1565 C C . ILE A 1 191 ? 19.079 -8.380 -1.719 1.00 94.88 191 ILE A C 1
ATOM 1567 O O . ILE A 1 191 ? 18.466 -9.434 -1.457 1.00 94.88 191 ILE A O 1
ATOM 1571 N N . PRO A 1 192 ? 19.628 -7.594 -0.765 1.00 94.06 192 PRO A N 1
ATOM 1572 C CA . PRO A 1 192 ? 19.646 -7.935 0.655 1.00 94.06 192 PRO A CA 1
ATOM 1573 C C . PRO A 1 192 ? 18.248 -8.170 1.235 1.00 94.06 192 PRO A C 1
ATOM 1575 O O . PRO A 1 192 ? 17.252 -7.581 0.797 1.00 94.06 192 PRO A O 1
ATOM 1578 N N . LYS A 1 193 ? 18.164 -9.038 2.249 1.00 93.25 193 LYS A N 1
ATOM 1579 C CA . LYS A 1 193 ? 16.887 -9.377 2.897 1.00 93.25 193 LYS A CA 1
ATOM 1580 C C . LYS A 1 193 ? 16.307 -8.182 3.647 1.00 93.25 193 LYS A C 1
ATOM 1582 O O . LYS A 1 193 ? 15.093 -8.017 3.668 1.00 93.25 193 LYS A O 1
ATOM 1587 N N . GLU A 1 194 ? 17.171 -7.354 4.213 1.00 92.06 194 GLU A N 1
ATOM 1588 C CA . GLU A 1 194 ? 16.838 -6.157 4.973 1.00 92.06 194 GLU A CA 1
ATOM 1589 C C . GLU A 1 194 ? 16.135 -5.138 4.071 1.00 92.06 194 GLU A C 1
ATOM 1591 O O . GLU A 1 194 ? 15.025 -4.713 4.379 1.00 92.06 194 GLU A O 1
ATOM 1596 N N . ASN A 1 195 ? 16.692 -4.838 2.894 1.00 91.12 195 ASN A N 1
ATOM 1597 C CA . ASN A 1 195 ? 16.052 -3.931 1.939 1.00 91.12 195 ASN A CA 1
ATOM 1598 C C . ASN A 1 195 ? 14.718 -4.491 1.415 1.00 91.12 195 ASN A C 1
ATOM 1600 O O . ASN A 1 195 ? 13.739 -3.757 1.304 1.00 91.12 195 ASN A O 1
ATOM 1604 N N . LYS A 1 196 ? 14.636 -5.805 1.144 1.00 92.94 196 LYS A N 1
ATOM 1605 C CA . LYS A 1 196 ? 13.355 -6.458 0.801 1.00 92.94 196 LYS A CA 1
ATOM 1606 C C . LYS A 1 196 ? 12.326 -6.300 1.919 1.00 92.94 196 LYS A C 1
ATOM 1608 O O . LYS A 1 196 ? 11.143 -6.127 1.639 1.00 92.94 196 LYS A O 1
ATOM 1613 N N . HIS A 1 197 ? 12.763 -6.383 3.171 1.00 91.44 197 HIS A N 1
ATOM 1614 C CA . HIS A 1 197 ? 11.889 -6.221 4.322 1.00 91.44 197 HIS A CA 1
ATOM 1615 C C . HIS A 1 197 ? 11.372 -4.782 4.455 1.00 91.44 197 HIS A C 1
ATOM 1617 O O . HIS A 1 197 ? 10.183 -4.608 4.699 1.00 91.44 197 HIS A O 1
ATOM 1623 N N . MET A 1 198 ? 12.208 -3.769 4.211 1.00 89.69 198 MET A N 1
ATOM 1624 C CA . MET A 1 198 ? 11.781 -2.362 4.228 1.00 89.69 198 MET A CA 1
ATOM 1625 C C . MET A 1 198 ? 10.683 -2.086 3.193 1.00 89.69 198 MET A C 1
ATOM 1627 O O . MET A 1 198 ? 9.599 -1.628 3.551 1.00 89.69 198 MET A O 1
ATOM 1631 N N . VAL A 1 199 ? 10.901 -2.487 1.935 1.00 92.56 199 VAL A N 1
ATOM 1632 C CA . VAL A 1 199 ? 9.887 -2.329 0.875 1.00 92.56 199 VAL A CA 1
ATOM 1633 C C . VAL A 1 199 ? 8.613 -3.114 1.196 1.00 92.56 199 VAL A C 1
ATOM 1635 O O . VAL A 1 199 ? 7.508 -2.649 0.921 1.00 92.56 199 VAL A O 1
ATOM 1638 N N . TYR A 1 200 ? 8.743 -4.297 1.804 1.00 92.88 200 TYR A N 1
ATOM 1639 C CA . TYR A 1 200 ? 7.598 -5.087 2.251 1.00 92.88 200 TYR A CA 1
ATOM 1640 C C . TYR A 1 200 ? 6.751 -4.354 3.301 1.00 92.88 200 TYR A C 1
ATOM 1642 O O . TYR A 1 200 ? 5.526 -4.356 3.187 1.00 92.88 200 TYR A O 1
ATOM 1650 N N . LEU A 1 201 ? 7.370 -3.723 4.304 1.00 89.81 201 LEU A N 1
ATOM 1651 C CA . LEU A 1 201 ? 6.647 -2.973 5.338 1.00 89.81 201 LEU A CA 1
ATOM 1652 C C . LEU A 1 201 ? 5.881 -1.785 4.741 1.00 89.81 201 LEU A C 1
ATOM 1654 O O . LEU A 1 201 ? 4.722 -1.548 5.095 1.00 89.81 201 LEU A O 1
ATOM 1658 N N . ASP A 1 202 ? 6.480 -1.086 3.780 1.00 91.44 202 ASP A N 1
ATOM 1659 C CA . ASP A 1 202 ? 5.819 0.005 3.061 1.00 91.44 202 ASP A CA 1
ATOM 1660 C C . ASP A 1 202 ? 4.683 -0.492 2.161 1.00 91.44 202 ASP A C 1
ATOM 1662 O O . ASP A 1 202 ? 3.584 0.066 2.167 1.00 91.44 202 ASP A O 1
ATOM 1666 N N . ALA A 1 203 ? 4.889 -1.596 1.442 1.00 93.56 203 ALA A N 1
ATOM 1667 C CA . ALA A 1 203 ? 3.841 -2.243 0.658 1.00 93.56 203 ALA A CA 1
ATOM 1668 C C . ALA A 1 203 ? 2.651 -2.672 1.533 1.00 93.56 203 ALA A C 1
ATOM 1670 O O . ALA A 1 203 ? 1.491 -2.449 1.170 1.00 93.56 203 ALA A O 1
ATOM 1671 N N . GLN A 1 204 ? 2.933 -3.267 2.693 1.00 91.56 204 GLN A N 1
ATOM 1672 C CA . GLN A 1 204 ? 1.925 -3.728 3.641 1.00 91.56 204 GLN A CA 1
ATOM 1673 C C . GLN A 1 204 ? 1.137 -2.559 4.239 1.00 91.56 204 GLN A C 1
ATOM 1675 O O . GLN A 1 204 ? -0.096 -2.577 4.221 1.00 91.56 204 GLN A O 1
ATOM 1680 N N . SER A 1 205 ? 1.824 -1.528 4.733 1.00 90.69 205 SER A N 1
ATOM 1681 C CA . SER A 1 205 ? 1.185 -0.367 5.362 1.00 90.69 205 SER A CA 1
ATOM 1682 C C . SER A 1 205 ? 0.344 0.442 4.367 1.00 90.69 205 SER A C 1
ATOM 1684 O O . SER A 1 205 ? -0.786 0.820 4.685 1.00 90.69 205 SER A O 1
ATOM 1686 N N . LEU A 1 206 ? 0.814 0.629 3.126 1.00 94.19 206 LEU A N 1
ATOM 1687 C CA . LEU A 1 206 ? 0.031 1.256 2.055 1.00 94.19 206 LEU A CA 1
ATOM 1688 C C . LEU A 1 206 ? -1.198 0.421 1.671 1.00 94.19 206 LEU A C 1
ATOM 1690 O O . LEU A 1 206 ? -2.272 0.980 1.440 1.00 94.19 206 LEU A O 1
ATOM 1694 N N . SER A 1 207 ? -1.075 -0.910 1.634 1.00 93.25 207 SER A N 1
ATOM 1695 C CA . SER A 1 207 ? -2.212 -1.808 1.389 1.00 93.25 207 SER A CA 1
ATOM 1696 C C . SER A 1 207 ? -3.250 -1.715 2.510 1.00 93.25 207 SER A C 1
ATOM 1698 O O . SER A 1 207 ? -4.450 -1.629 2.240 1.00 93.25 207 SER A O 1
ATOM 1700 N N . ALA A 1 208 ? -2.809 -1.697 3.770 1.00 91.94 208 ALA A N 1
ATOM 1701 C CA . ALA A 1 208 ? -3.689 -1.539 4.924 1.00 91.94 208 ALA A CA 1
ATOM 1702 C C . ALA A 1 208 ? -4.409 -0.182 4.893 1.00 91.94 208 ALA A C 1
ATOM 1704 O O . ALA A 1 208 ? -5.632 -0.128 5.052 1.00 91.94 208 ALA A O 1
ATOM 1705 N N . LEU A 1 209 ? -3.679 0.896 4.587 1.00 94.25 209 LEU A N 1
ATOM 1706 C CA . LEU A 1 209 ? -4.243 2.236 4.446 1.00 94.25 209 LEU A CA 1
ATOM 1707 C C . LEU A 1 209 ? -5.264 2.292 3.307 1.00 94.25 209 LEU A C 1
ATOM 1709 O O . LEU A 1 209 ? -6.333 2.862 3.479 1.00 94.25 209 LEU A O 1
ATOM 1713 N N . PHE A 1 210 ? -4.998 1.630 2.179 1.00 95.25 210 PHE A N 1
ATOM 1714 C CA . PHE A 1 210 ? -5.936 1.559 1.058 1.00 95.25 210 PHE A CA 1
ATOM 1715 C C . PHE A 1 210 ? -7.239 0.865 1.432 1.00 95.25 210 PHE A C 1
ATOM 1717 O O . PHE A 1 210 ? -8.321 1.346 1.085 1.00 95.25 210 PHE A O 1
ATOM 1724 N N . HIS A 1 211 ? -7.160 -0.248 2.156 1.00 93.88 211 HIS A N 1
ATOM 1725 C CA . HIS A 1 211 ? -8.355 -0.935 2.625 1.00 93.88 211 HIS A CA 1
ATOM 1726 C C . HIS A 1 211 ? -9.114 -0.129 3.682 1.00 93.88 211 HIS A C 1
ATOM 1728 O O . HIS A 1 211 ? -10.344 -0.148 3.670 1.00 93.88 211 HIS A O 1
ATOM 1734 N N . LEU A 1 212 ? -8.414 0.607 4.550 1.00 94.38 212 LEU A N 1
ATOM 1735 C CA . LEU A 1 212 ? -9.044 1.517 5.504 1.00 94.38 212 LEU A CA 1
ATOM 1736 C C . LEU A 1 212 ? -9.739 2.688 4.788 1.00 94.38 212 LEU A C 1
ATOM 1738 O O . LEU A 1 212 ? -10.907 2.950 5.052 1.00 94.38 212 LEU A O 1
ATOM 1742 N N . SER A 1 213 ? -9.077 3.334 3.828 1.00 95.19 213 SER A N 1
ATOM 1743 C CA . SER A 1 213 ? -9.634 4.431 3.020 1.00 95.19 213 SER A CA 1
ATOM 1744 C C . SER A 1 213 ? -10.836 4.032 2.167 1.00 95.19 213 SER A C 1
ATOM 1746 O O . SER A 1 213 ? -11.642 4.887 1.815 1.00 95.19 213 SER A O 1
ATOM 1748 N N . ASN A 1 214 ? -10.971 2.748 1.828 1.00 94.56 214 ASN A N 1
ATOM 1749 C CA . ASN A 1 214 ? -12.127 2.209 1.104 1.00 94.56 214 ASN A CA 1
ATOM 1750 C C . ASN A 1 214 ? -13.088 1.422 2.004 1.00 94.56 214 ASN A C 1
ATOM 1752 O O . ASN A 1 214 ? -13.989 0.743 1.504 1.00 94.56 214 ASN A O 1
ATOM 1756 N N . HIS A 1 215 ? -12.915 1.492 3.324 1.00 94.94 215 HIS A N 1
ATOM 1757 C CA . HIS A 1 215 ? -13.854 0.894 4.258 1.00 94.94 215 HIS A CA 1
ATOM 1758 C C . HIS A 1 215 ? -15.245 1.541 4.081 1.00 94.94 215 HIS A C 1
ATOM 1760 O O . HIS A 1 215 ? -15.326 2.752 3.863 1.00 94.94 215 HIS A O 1
ATOM 1766 N N . PRO A 1 216 ? -16.356 0.778 4.164 1.00 94.12 216 PRO A N 1
ATOM 1767 C CA . PRO A 1 216 ? -17.705 1.280 3.889 1.00 94.12 216 PRO A CA 1
ATOM 1768 C C . PRO A 1 216 ? -18.260 2.158 5.027 1.00 94.12 216 PRO A C 1
ATOM 1770 O O . PRO A 1 216 ? -19.293 1.850 5.626 1.00 94.12 216 PRO A O 1
ATOM 1773 N N . PHE A 1 217 ? -17.585 3.274 5.320 1.00 95.19 217 PHE A N 1
ATOM 1774 C CA . PHE A 1 217 ? -17.998 4.247 6.330 1.00 95.19 217 PHE A CA 1
ATOM 1775 C C . PHE A 1 217 ? -19.376 4.830 6.026 1.00 95.19 217 PHE A C 1
ATOM 1777 O O . PHE A 1 217 ? -20.170 4.986 6.941 1.00 95.19 217 PHE A O 1
ATOM 1784 N N . ASP A 1 218 ? -19.711 5.091 4.761 1.00 94.56 218 ASP A N 1
ATOM 1785 C CA . ASP A 1 218 ? -21.042 5.593 4.402 1.00 94.56 218 ASP A CA 1
ATOM 1786 C C . ASP A 1 218 ? -22.148 4.620 4.816 1.00 94.56 218 ASP A C 1
ATOM 1788 O O . ASP A 1 218 ? -23.099 5.005 5.491 1.00 94.56 218 ASP A O 1
ATOM 1792 N N . THR A 1 219 ? -21.990 3.332 4.504 1.00 92.69 219 THR A N 1
ATOM 1793 C CA . THR A 1 219 ? -22.938 2.295 4.935 1.00 92.69 219 THR A CA 1
ATOM 1794 C C . THR A 1 219 ? -23.015 2.210 6.459 1.00 92.69 219 THR A C 1
ATOM 1796 O O . THR A 1 219 ? -24.107 2.122 7.017 1.00 92.69 219 THR A O 1
ATOM 1799 N N . MET A 1 220 ? -21.872 2.291 7.141 1.00 93.25 220 MET A N 1
ATOM 1800 C CA . MET A 1 220 ? -21.799 2.291 8.601 1.00 93.25 220 MET A CA 1
ATOM 1801 C C . MET A 1 220 ? -22.545 3.489 9.215 1.00 93.25 220 MET A C 1
ATOM 1803 O O . MET A 1 220 ? -23.333 3.319 10.142 1.00 93.25 220 MET A O 1
ATOM 1807 N N . LEU A 1 221 ? -22.349 4.690 8.671 1.00 94.75 221 LEU A N 1
ATOM 1808 C CA . LEU A 1 221 ? -22.966 5.925 9.153 1.00 94.75 221 LEU A CA 1
ATOM 1809 C C . LEU A 1 221 ? -24.474 5.960 8.865 1.00 94.75 221 LEU A C 1
ATOM 1811 O O . LEU A 1 221 ? -25.235 6.430 9.704 1.00 94.75 221 LEU A O 1
ATOM 1815 N N . THR A 1 222 ? -24.939 5.382 7.749 1.00 93.88 222 THR A N 1
ATOM 1816 C CA . THR A 1 222 ? -26.385 5.282 7.452 1.00 93.88 222 THR A CA 1
ATOM 1817 C C . THR A 1 222 ? -27.169 4.417 8.442 1.00 93.88 222 THR A C 1
ATOM 1819 O O . THR A 1 222 ? -28.391 4.541 8.525 1.00 93.88 222 THR A O 1
ATOM 1822 N N . ALA A 1 223 ? -26.496 3.562 9.221 1.00 92.69 223 ALA A N 1
ATOM 1823 C CA . ALA A 1 223 ? -27.140 2.793 10.284 1.00 92.69 223 ALA A CA 1
ATOM 1824 C C . ALA A 1 223 ? -27.629 3.682 11.444 1.00 92.69 223 ALA A C 1
ATOM 1826 O O . ALA A 1 223 ? -28.533 3.286 12.182 1.00 92.69 223 ALA A O 1
ATOM 1827 N N . PHE A 1 224 ? -27.062 4.883 11.605 1.00 93.94 224 PHE A N 1
ATOM 1828 C CA . PHE A 1 224 ? -27.453 5.827 12.645 1.00 93.94 224 PHE A CA 1
ATOM 1829 C C . PHE A 1 224 ? -28.724 6.585 12.252 1.00 93.94 224 PHE A C 1
ATOM 1831 O O . PHE A 1 224 ? -28.720 7.465 11.394 1.00 93.94 224 PHE A O 1
ATOM 1838 N N . LYS A 1 225 ? -29.830 6.271 12.929 1.00 90.00 225 LYS A N 1
ATOM 1839 C CA . LYS A 1 225 ? -31.103 6.993 12.825 1.00 90.00 225 LYS A CA 1
ATOM 1840 C C . LYS A 1 225 ? -31.152 8.040 13.929 1.00 90.00 225 LYS A C 1
ATOM 1842 O O . LYS A 1 225 ? -31.056 7.692 15.103 1.00 90.00 225 LYS A O 1
ATOM 1847 N N . SER A 1 226 ? -31.273 9.316 13.564 1.00 87.50 226 SER A N 1
ATOM 1848 C CA . SER A 1 226 ? -31.193 10.432 14.523 1.00 87.50 226 SER A CA 1
ATOM 1849 C C . SER A 1 226 ? -29.935 10.347 15.406 1.00 87.50 226 SER A C 1
ATOM 1851 O O . SER A 1 226 ? -30.015 10.465 16.626 1.00 87.50 226 SER A O 1
ATOM 1853 N N . ALA A 1 227 ? -28.791 10.058 14.772 1.00 86.31 227 ALA A N 1
ATOM 1854 C CA . ALA A 1 227 ? -27.480 9.901 15.404 1.00 86.31 227 ALA A CA 1
ATOM 1855 C C . ALA A 1 227 ? -27.360 8.769 16.449 1.00 86.31 227 ALA A C 1
ATOM 1857 O O . ALA A 1 227 ? -26.426 8.763 17.244 1.00 86.31 227 ALA A O 1
ATOM 1858 N N . LYS A 1 228 ? -28.252 7.769 16.443 1.00 91.06 228 LYS A N 1
ATOM 1859 C CA . LYS A 1 228 ? -28.128 6.552 17.268 1.00 91.06 228 LYS A CA 1
ATOM 1860 C C . LYS A 1 228 ? -28.335 5.295 16.428 1.00 91.06 228 LYS A C 1
ATOM 1862 O O . LYS A 1 228 ? -29.139 5.302 15.497 1.00 91.06 228 LYS A O 1
ATOM 1867 N N . CYS A 1 229 ? -27.652 4.202 16.752 1.00 93.94 229 CYS A N 1
ATOM 1868 C CA . CYS A 1 229 ? -27.896 2.897 16.121 1.00 93.94 229 CYS A CA 1
ATOM 1869 C C . CYS A 1 229 ? -27.802 1.756 17.131 1.00 93.94 229 CYS A C 1
ATOM 1871 O O . CYS A 1 229 ? -27.217 1.915 18.200 1.00 93.94 229 CYS A O 1
ATOM 1873 N N . THR A 1 230 ? -28.404 0.610 16.814 1.00 93.12 230 THR A N 1
ATOM 1874 C CA . THR A 1 230 ? -28.309 -0.572 17.679 1.00 93.12 230 THR A CA 1
ATOM 1875 C C . THR A 1 230 ? -26.950 -1.245 17.521 1.00 93.12 230 THR A C 1
ATOM 1877 O O . THR A 1 230 ? -26.331 -1.153 16.458 1.00 93.12 230 THR A O 1
ATOM 1880 N N . PHE A 1 231 ? -26.501 -1.978 18.544 1.00 91.81 231 PHE A N 1
ATOM 1881 C CA . PHE A 1 231 ? -25.259 -2.759 18.455 1.00 91.81 231 PHE A CA 1
ATOM 1882 C C . PHE A 1 231 ? -25.212 -3.661 17.217 1.00 91.81 231 PHE A C 1
ATOM 1884 O O . PHE A 1 231 ? -24.258 -3.631 16.435 1.00 91.81 231 PHE A O 1
ATOM 1891 N N . ARG A 1 232 ? -26.319 -4.367 16.973 1.00 89.38 232 ARG A N 1
ATOM 1892 C CA . ARG A 1 232 ? -26.472 -5.317 15.870 1.00 89.38 232 ARG A CA 1
ATOM 1893 C C . ARG A 1 232 ? -26.241 -4.692 14.491 1.00 89.38 232 ARG A C 1
ATOM 1895 O O . ARG A 1 232 ? -25.725 -5.370 13.603 1.00 89.38 232 ARG A O 1
ATOM 1902 N N . ASP A 1 233 ? -26.630 -3.433 14.298 1.00 89.44 233 ASP A N 1
ATOM 1903 C CA . ASP A 1 233 ? -26.528 -2.770 12.995 1.00 89.44 233 ASP A CA 1
ATOM 1904 C C . ASP A 1 233 ? -25.071 -2.434 12.630 1.00 89.44 233 ASP A C 1
ATOM 1906 O O . ASP A 1 233 ? -24.700 -2.481 11.452 1.00 89.44 233 ASP A O 1
ATOM 1910 N N . LEU A 1 234 ? -24.232 -2.156 13.636 1.00 89.81 234 LEU A N 1
ATOM 1911 C CA . LEU A 1 234 ? -22.846 -1.712 13.462 1.00 89.81 234 LEU A CA 1
ATOM 1912 C C . LEU A 1 234 ? -21.813 -2.841 13.596 1.00 89.81 234 LEU A C 1
ATOM 1914 O O . LEU A 1 234 ? -20.753 -2.787 12.969 1.00 89.81 234 LEU A O 1
ATOM 1918 N N . ASP A 1 235 ? -22.118 -3.888 14.367 1.00 84.75 235 ASP A N 1
ATOM 1919 C CA . ASP A 1 235 ? -21.193 -4.977 14.725 1.00 84.75 235 ASP A CA 1
ATOM 1920 C C . ASP A 1 235 ? -20.545 -5.687 13.523 1.00 84.75 235 ASP A C 1
ATOM 1922 O O . ASP A 1 235 ? -19.414 -6.186 13.610 1.00 84.75 235 ASP A O 1
ATOM 1926 N N . LYS A 1 236 ? -21.254 -5.743 12.387 1.00 85.50 236 LYS A N 1
ATOM 1927 C CA . LYS A 1 236 ? -20.752 -6.334 11.134 1.00 85.50 236 LYS A CA 1
ATOM 1928 C C . LYS A 1 236 ? -19.652 -5.494 10.474 1.00 85.50 236 LYS A C 1
ATOM 1930 O O . LYS A 1 236 ? -18.868 -6.028 9.695 1.00 85.50 236 LYS A O 1
ATOM 1935 N N . HIS A 1 237 ? -19.582 -4.203 10.792 1.00 90.94 237 HIS A N 1
ATOM 1936 C CA . HIS A 1 237 ? -18.611 -3.264 10.237 1.00 90.94 237 HIS A CA 1
ATOM 1937 C C . HIS A 1 237 ? -17.450 -2.974 11.198 1.00 90.94 237 HIS A C 1
ATOM 1939 O O . HIS A 1 237 ? -16.318 -2.808 10.745 1.00 90.94 237 HIS A O 1
ATOM 1945 N N . LEU A 1 238 ? -17.695 -2.987 12.515 1.00 91.88 238 LEU A N 1
ATOM 1946 C CA . LEU A 1 238 ? -16.664 -2.679 13.513 1.00 91.88 238 LEU A CA 1
ATOM 1947 C C . LEU A 1 238 ? -15.534 -3.713 13.578 1.00 91.88 238 LEU A C 1
ATOM 1949 O O . LEU A 1 238 ? -14.383 -3.330 13.756 1.00 91.88 238 LEU A O 1
ATOM 1953 N N . THR A 1 239 ? -15.823 -5.008 13.410 1.00 91.00 239 THR A N 1
ATOM 1954 C CA . THR A 1 239 ? -14.767 -6.041 13.403 1.00 91.00 239 THR A CA 1
ATOM 1955 C C . THR A 1 239 ? -13.789 -5.857 12.239 1.00 91.00 239 THR A C 1
ATOM 1957 O O . THR A 1 239 ? -12.602 -5.690 12.509 1.00 91.00 239 THR A O 1
ATOM 1960 N N . PRO A 1 240 ? -14.246 -5.768 10.971 1.00 91.69 240 PRO A N 1
ATOM 1961 C CA . PRO A 1 240 ? -13.352 -5.442 9.863 1.00 91.69 240 PRO A CA 1
ATOM 1962 C C . PRO A 1 240 ? -12.586 -4.130 10.059 1.00 91.69 240 PRO A C 1
ATOM 1964 O O . PRO A 1 240 ? -11.429 -4.048 9.664 1.00 91.69 240 PRO A O 1
ATOM 1967 N N . LEU A 1 241 ? -13.210 -3.110 10.661 1.00 93.31 241 LEU A N 1
ATOM 1968 C CA . LEU A 1 241 ? -12.531 -1.852 10.971 1.00 93.31 241 LEU A CA 1
ATOM 1969 C C . LEU A 1 241 ? -11.392 -2.061 11.981 1.00 93.31 241 LEU A C 1
ATOM 1971 O O . LEU A 1 241 ? -10.290 -1.571 11.758 1.00 93.31 241 LEU A O 1
ATOM 1975 N N . ALA A 1 242 ? -11.627 -2.818 13.054 1.00 91.50 242 ALA A N 1
ATOM 1976 C CA . ALA A 1 242 ? -10.607 -3.119 14.054 1.00 91.50 242 ALA A CA 1
ATOM 1977 C C . ALA A 1 242 ? -9.430 -3.919 13.472 1.00 91.50 242 ALA A C 1
ATOM 1979 O O . ALA A 1 242 ? -8.283 -3.634 13.810 1.00 91.50 242 ALA A O 1
ATOM 1980 N N . ASP A 1 243 ? -9.694 -4.873 12.574 1.00 89.62 243 ASP A N 1
ATOM 1981 C CA . ASP A 1 243 ? -8.646 -5.628 11.875 1.00 89.62 243 ASP A CA 1
ATOM 1982 C C . ASP A 1 243 ? -7.777 -4.713 10.997 1.00 89.62 243 ASP A C 1
ATOM 1984 O O . ASP A 1 243 ? -6.552 -4.823 10.988 1.00 89.62 243 ASP A O 1
ATOM 1988 N N . LEU A 1 244 ? -8.409 -3.783 10.269 1.00 90.62 244 LEU A N 1
ATOM 1989 C CA . LEU A 1 244 ? -7.716 -2.810 9.419 1.00 90.62 244 LEU A CA 1
ATOM 1990 C C . LEU A 1 244 ? -6.889 -1.821 10.235 1.00 90.62 244 LEU A C 1
ATOM 1992 O O . LEU A 1 244 ? -5.750 -1.534 9.876 1.00 90.62 244 LEU A O 1
ATOM 1996 N N . LEU A 1 245 ? -7.441 -1.336 11.347 1.00 89.38 245 LEU A N 1
ATOM 1997 C CA . LEU A 1 245 ? -6.709 -0.475 12.265 1.00 89.38 245 LEU A CA 1
ATOM 1998 C C . LEU A 1 245 ? -5.521 -1.231 12.854 1.00 89.38 245 LEU A C 1
ATOM 2000 O O . LEU A 1 245 ? -4.428 -0.696 12.813 1.00 89.38 245 LEU A O 1
ATOM 2004 N N . LYS A 1 246 ? -5.670 -2.494 13.282 1.00 86.06 246 LYS A N 1
ATOM 2005 C CA . LYS A 1 246 ? -4.538 -3.306 13.766 1.00 86.06 246 LYS A CA 1
ATOM 2006 C C . LYS A 1 246 ? -3.478 -3.559 12.687 1.00 86.06 246 LYS A C 1
ATOM 2008 O O . LYS A 1 246 ? -2.301 -3.650 13.022 1.00 86.06 246 LYS A O 1
ATOM 2013 N N . ALA A 1 247 ? -3.863 -3.669 11.416 1.00 85.06 247 ALA A N 1
ATOM 2014 C CA . ALA A 1 247 ? -2.916 -3.815 10.308 1.00 85.06 247 ALA A CA 1
ATOM 2015 C C . ALA A 1 247 ? -2.064 -2.549 10.071 1.00 85.06 247 ALA A C 1
ATOM 2017 O O . ALA A 1 247 ? -0.958 -2.657 9.552 1.00 85.06 247 ALA A O 1
ATOM 2018 N N . LEU A 1 248 ? -2.531 -1.375 10.511 1.00 83.19 248 LEU A N 1
ATOM 2019 C CA . LEU A 1 248 ? -1.789 -0.105 10.508 1.00 83.19 248 LEU A CA 1
ATOM 2020 C C . LEU A 1 248 ? -0.940 0.105 11.775 1.00 83.19 248 LEU A C 1
ATOM 2022 O O . LEU A 1 248 ? -0.691 1.236 12.189 1.00 83.19 248 LEU A O 1
ATOM 2026 N N . GLU A 1 249 ? -0.484 -0.986 12.395 1.00 75.56 249 GLU A N 1
ATOM 2027 C CA . GLU A 1 249 ? 0.500 -0.963 13.489 1.00 75.56 249 GLU A CA 1
ATOM 2028 C C . GLU A 1 249 ? 1.777 -0.219 13.079 1.00 75.56 249 GLU A C 1
ATOM 2030 O O . GLU A 1 249 ? 2.347 0.514 13.885 1.00 75.56 249 GLU A O 1
ATOM 2035 N N . PHE A 1 250 ? 2.148 -0.324 11.801 1.00 74.50 250 PHE A N 1
ATOM 2036 C CA . PHE A 1 250 ? 3.213 0.455 11.183 1.00 74.50 250 PHE A CA 1
ATOM 2037 C C . PHE A 1 250 ? 2.624 1.434 10.165 1.00 74.50 250 PHE A C 1
ATOM 2039 O O . PHE A 1 250 ? 1.813 1.055 9.315 1.00 74.50 250 PHE A O 1
ATOM 2046 N N . THR A 1 251 ? 3.032 2.701 10.241 1.00 81.88 251 THR A N 1
ATOM 2047 C CA . THR A 1 251 ? 2.689 3.691 9.215 1.00 81.88 251 THR A CA 1
ATOM 2048 C C . THR A 1 251 ? 3.549 3.520 7.981 1.00 81.88 251 THR A C 1
ATOM 2050 O O . THR A 1 251 ? 4.705 3.121 8.122 1.00 81.88 251 THR A O 1
ATOM 2053 N N . PRO A 1 252 ? 3.044 3.914 6.800 1.00 88.50 252 PRO A N 1
ATOM 2054 C CA . PRO A 1 252 ? 3.904 4.080 5.640 1.00 88.50 252 PRO A CA 1
ATOM 2055 C C . PRO A 1 252 ? 5.071 5.011 5.973 1.00 88.50 252 PRO A C 1
ATOM 2057 O O . PRO A 1 252 ? 4.880 6.041 6.634 1.00 88.50 252 PRO A O 1
ATOM 2060 N N . SER A 1 253 ? 6.271 4.654 5.522 1.00 87.25 253 SER A N 1
ATOM 2061 C CA . SER A 1 253 ? 7.446 5.511 5.646 1.00 87.25 253 SER A CA 1
ATOM 2062 C C . SER A 1 253 ? 7.218 6.859 4.943 1.00 87.25 253 SER A C 1
ATOM 2064 O O . SER A 1 253 ? 6.338 7.017 4.085 1.00 87.25 253 SER A O 1
ATOM 2066 N N . ALA A 1 254 ? 8.012 7.870 5.302 1.00 85.19 254 ALA A N 1
ATOM 2067 C CA . ALA A 1 254 ? 7.973 9.152 4.600 1.00 85.19 254 ALA A CA 1
ATOM 2068 C C . ALA A 1 254 ? 8.268 8.970 3.099 1.00 85.19 254 ALA A C 1
ATOM 2070 O O . ALA A 1 254 ? 7.630 9.619 2.267 1.00 85.19 254 ALA A O 1
ATOM 2071 N N . ASP A 1 255 ? 9.164 8.042 2.754 1.00 86.06 255 ASP A N 1
ATOM 2072 C CA . ASP A 1 255 ? 9.494 7.710 1.371 1.00 86.06 255 ASP A CA 1
ATOM 2073 C C . ASP A 1 255 ? 8.354 6.996 0.649 1.00 86.06 255 ASP A C 1
ATOM 2075 O O . ASP A 1 255 ? 8.060 7.343 -0.495 1.00 86.06 255 ASP A O 1
ATOM 2079 N N . ALA A 1 256 ? 7.613 6.115 1.319 1.00 91.38 256 ALA A N 1
ATOM 2080 C CA . ALA A 1 256 ? 6.415 5.501 0.757 1.00 91.38 256 ALA A CA 1
ATOM 2081 C C . ALA A 1 256 ? 5.309 6.523 0.465 1.00 91.38 256 ALA A C 1
ATOM 2083 O O . ALA A 1 256 ? 4.680 6.476 -0.596 1.00 91.38 256 ALA A O 1
ATOM 2084 N N . LEU A 1 257 ? 5.081 7.483 1.367 1.00 92.56 257 LEU A N 1
ATOM 2085 C CA . LEU A 1 257 ? 4.126 8.574 1.139 1.00 92.56 257 LEU A CA 1
ATOM 2086 C C . LEU A 1 257 ? 4.597 9.506 0.018 1.00 92.56 257 LEU A C 1
ATOM 2088 O O . LEU A 1 257 ? 3.800 9.911 -0.831 1.00 92.56 257 LEU A O 1
ATOM 2092 N N . LYS A 1 258 ? 5.898 9.813 -0.034 1.00 89.19 258 LYS A N 1
ATOM 2093 C CA . LYS A 1 258 ? 6.512 10.580 -1.125 1.00 89.19 258 LYS A CA 1
ATOM 2094 C C . LYS A 1 258 ? 6.307 9.866 -2.459 1.00 89.19 258 LYS A C 1
ATOM 2096 O O . LYS A 1 258 ? 5.842 10.492 -3.411 1.00 89.19 258 LYS A O 1
ATOM 2101 N N . ALA A 1 259 ? 6.572 8.560 -2.507 1.00 91.69 259 ALA A N 1
ATOM 2102 C CA . ALA A 1 259 ? 6.359 7.721 -3.679 1.00 91.69 259 ALA A CA 1
ATOM 2103 C C . ALA A 1 259 ? 4.896 7.766 -4.125 1.00 91.69 259 ALA A C 1
ATOM 2105 O O . ALA A 1 259 ? 4.609 8.014 -5.293 1.00 91.69 259 ALA A O 1
ATOM 2106 N N . LEU A 1 260 ? 3.969 7.590 -3.181 1.00 95.25 260 LEU A N 1
ATOM 2107 C CA . LEU A 1 260 ? 2.532 7.623 -3.421 1.00 95.25 260 LEU A CA 1
ATOM 2108 C C . LEU A 1 260 ? 2.086 8.939 -4.069 1.00 95.25 260 LEU A C 1
ATOM 2110 O O . LEU A 1 260 ? 1.388 8.919 -5.085 1.00 95.25 260 LEU A O 1
ATOM 2114 N N . PHE A 1 261 ? 2.486 10.082 -3.509 1.00 93.75 261 PHE A N 1
ATOM 2115 C CA . PHE A 1 261 ? 2.058 11.385 -4.019 1.00 93.75 261 PHE A CA 1
ATOM 2116 C C . PHE A 1 261 ? 2.764 11.774 -5.318 1.00 93.75 261 PHE A C 1
ATOM 2118 O O . PHE A 1 261 ? 2.106 12.281 -6.224 1.00 93.75 261 PHE A O 1
ATOM 2125 N N . LEU A 1 262 ? 4.061 11.489 -5.465 1.00 90.62 262 LEU A N 1
ATOM 2126 C CA . LEU A 1 262 ? 4.763 11.674 -6.741 1.00 90.62 262 LEU A CA 1
ATOM 2127 C C . LEU A 1 262 ? 4.102 10.860 -7.853 1.00 90.62 262 LEU A C 1
ATOM 2129 O O . LEU A 1 262 ? 3.835 11.382 -8.935 1.00 90.62 262 LEU A O 1
ATOM 2133 N N . PHE A 1 263 ? 3.770 9.604 -7.561 1.00 91.88 263 PHE A N 1
ATOM 2134 C CA . PHE A 1 263 ? 3.089 8.731 -8.503 1.00 91.88 263 PHE A CA 1
ATOM 2135 C C . PHE A 1 263 ? 1.680 9.237 -8.840 1.00 91.88 263 PHE A C 1
ATOM 2137 O O . PHE A 1 263 ? 1.286 9.239 -10.005 1.00 91.88 263 PHE A O 1
ATOM 2144 N N . HIS A 1 264 ? 0.934 9.734 -7.848 1.00 92.88 264 HIS A N 1
ATOM 2145 C CA . HIS A 1 264 ? -0.369 10.369 -8.059 1.00 92.88 264 HIS A CA 1
ATOM 2146 C C . HIS A 1 264 ? -0.278 11.600 -8.976 1.00 92.88 264 HIS A C 1
ATOM 2148 O O . HIS A 1 264 ? -1.143 11.793 -9.830 1.00 92.88 264 HIS A O 1
ATOM 2154 N N . TYR A 1 265 ? 0.782 12.399 -8.850 1.00 91.12 265 TYR A N 1
ATOM 2155 C CA . TYR A 1 265 ? 0.997 13.588 -9.671 1.00 91.12 265 TYR A CA 1
ATOM 2156 C C . TYR A 1 265 ? 1.625 13.315 -11.041 1.00 91.12 265 TYR A C 1
ATOM 2158 O O . TYR A 1 265 ? 1.740 14.260 -11.818 1.00 91.12 265 TYR A O 1
ATOM 2166 N N . ASN A 1 266 ? 1.975 12.066 -11.382 1.00 86.38 266 ASN A N 1
ATOM 2167 C CA . ASN A 1 266 ? 2.692 11.731 -12.619 1.00 86.38 266 ASN A CA 1
ATOM 2168 C C . ASN A 1 266 ? 2.076 12.363 -13.884 1.00 86.38 266 ASN A C 1
ATOM 2170 O O . ASN A 1 266 ? 2.801 12.871 -14.731 1.00 86.38 266 ASN A O 1
ATOM 2174 N N . GLU A 1 267 ? 0.751 12.337 -14.035 1.00 81.94 267 GLU A N 1
ATOM 2175 C CA . GLU A 1 267 ? 0.089 12.885 -15.233 1.00 81.94 267 GLU A CA 1
ATOM 2176 C C . GLU A 1 267 ? 0.245 14.407 -15.350 1.00 81.94 267 GLU A C 1
ATOM 2178 O O . GLU A 1 267 ? 0.261 14.946 -16.452 1.00 81.94 267 GLU A O 1
ATOM 2183 N N . ARG A 1 268 ? 0.414 15.096 -14.217 1.00 84.94 268 ARG A N 1
ATOM 2184 C CA . ARG A 1 268 ? 0.590 16.550 -14.144 1.00 84.94 268 ARG A CA 1
ATOM 2185 C C . ARG A 1 268 ? 2.052 16.977 -14.228 1.00 84.94 268 ARG A C 1
ATOM 2187 O O . ARG A 1 268 ? 2.310 18.165 -14.339 1.00 84.94 268 ARG A O 1
ATOM 2194 N N . LEU A 1 269 ? 3.001 16.036 -14.202 1.00 78.38 269 LEU A N 1
ATOM 2195 C CA . LEU A 1 269 ? 4.426 16.338 -14.391 1.00 78.38 269 LEU A CA 1
ATOM 2196 C C . LEU A 1 269 ? 4.752 16.801 -15.817 1.00 78.38 269 LEU A C 1
ATOM 2198 O O . LEU A 1 269 ? 5.828 17.344 -16.039 1.00 78.38 269 LEU A O 1
ATOM 2202 N N . ALA A 1 270 ? 3.847 16.572 -16.773 1.00 75.12 270 ALA A N 1
ATOM 2203 C CA . ALA A 1 270 ? 3.974 17.086 -18.132 1.00 75.12 270 ALA A CA 1
ATOM 2204 C C . ALA A 1 270 ? 3.653 18.591 -18.243 1.00 75.12 270 ALA A C 1
ATOM 2206 O O . ALA A 1 270 ? 4.036 19.203 -19.234 1.00 75.12 270 ALA A O 1
ATOM 2207 N N . ASP A 1 271 ? 2.965 19.178 -17.255 1.00 82.94 271 ASP A N 1
ATOM 2208 C CA . ASP A 1 271 ? 2.701 20.620 -17.194 1.00 82.94 271 ASP A CA 1
ATOM 2209 C C . ASP A 1 271 ? 3.918 21.339 -16.593 1.00 82.94 271 ASP A C 1
ATOM 2211 O O . ASP A 1 271 ? 4.212 21.178 -15.406 1.00 82.94 271 ASP A O 1
ATOM 2215 N N . GLU A 1 272 ? 4.602 22.169 -17.386 1.00 75.00 272 GLU A N 1
ATOM 2216 C CA . GLU A 1 272 ? 5.768 22.945 -16.924 1.00 75.00 272 GLU A CA 1
ATOM 2217 C C . GLU A 1 272 ? 5.415 23.918 -15.782 1.00 75.00 272 GLU A C 1
ATOM 2219 O O . GLU A 1 272 ? 6.230 24.150 -14.889 1.00 75.00 272 GLU A O 1
ATOM 2224 N N . ASP A 1 273 ? 4.176 24.418 -15.757 1.00 82.75 273 ASP A N 1
ATOM 2225 C CA . ASP A 1 273 ? 3.675 25.347 -14.737 1.00 82.75 273 ASP A CA 1
ATOM 2226 C C . ASP A 1 273 ? 3.151 24.652 -13.466 1.00 82.75 273 ASP A C 1
ATOM 2228 O O . ASP A 1 273 ? 2.712 25.322 -12.524 1.00 82.75 273 ASP A O 1
ATOM 2232 N N . PHE A 1 274 ? 3.145 23.314 -13.399 1.00 85.69 274 PHE A N 1
ATOM 2233 C CA . PHE A 1 274 ? 2.619 22.606 -12.234 1.00 85.69 274 PHE A CA 1
ATOM 2234 C C . PHE A 1 274 ? 3.563 22.765 -11.027 1.00 85.69 274 PHE A C 1
ATOM 2236 O O . PHE A 1 274 ? 4.683 22.249 -11.045 1.00 85.69 274 PHE A O 1
ATOM 2243 N N . PRO A 1 275 ? 3.132 23.402 -9.914 1.00 87.12 275 PRO A N 1
ATOM 2244 C CA . PRO A 1 275 ? 4.010 23.636 -8.774 1.00 87.12 275 PRO A CA 1
ATOM 2245 C C . PRO A 1 275 ? 4.131 22.359 -7.928 1.00 87.12 275 PRO A C 1
ATOM 2247 O O . PRO A 1 275 ? 3.501 22.237 -6.872 1.00 87.12 275 PRO A O 1
ATOM 2250 N N . LEU A 1 276 ? 4.904 21.378 -8.409 1.00 85.88 276 LEU A N 1
ATOM 2251 C CA . LEU A 1 276 ? 5.023 20.055 -7.791 1.00 85.88 276 LEU A CA 1
ATOM 2252 C C . LEU A 1 276 ? 5.496 20.146 -6.343 1.00 85.88 276 LEU A C 1
ATOM 2254 O O . LEU A 1 276 ? 4.868 19.548 -5.481 1.00 85.88 276 LEU A O 1
ATOM 2258 N N . GLU A 1 277 ? 6.562 20.900 -6.066 1.00 84.06 277 GLU A N 1
ATOM 2259 C CA . GLU A 1 277 ? 7.131 21.027 -4.716 1.00 84.06 277 GLU A CA 1
ATOM 2260 C C . GLU A 1 277 ? 6.072 21.481 -3.707 1.00 84.06 277 GLU A C 1
ATOM 2262 O O . GLU A 1 277 ? 5.861 20.841 -2.676 1.00 84.06 277 GLU A O 1
ATOM 2267 N N . LYS A 1 278 ? 5.336 22.546 -4.045 1.00 88.31 278 LYS A N 1
ATOM 2268 C CA . LYS A 1 278 ? 4.267 23.083 -3.199 1.00 88.31 278 LYS A CA 1
ATOM 2269 C C . LYS A 1 278 ? 3.150 22.062 -2.983 1.00 88.31 278 LYS A C 1
ATOM 2271 O O . LYS A 1 278 ? 2.644 21.934 -1.870 1.00 88.31 278 LYS A O 1
ATOM 2276 N N . ASN A 1 279 ? 2.750 21.347 -4.036 1.00 90.94 279 ASN A N 1
ATOM 2277 C CA . ASN A 1 279 ? 1.708 20.324 -3.947 1.00 90.94 279 ASN A CA 1
ATOM 2278 C C . ASN A 1 279 ? 2.157 19.108 -3.134 1.00 90.94 279 ASN A C 1
ATOM 2280 O O . ASN A 1 279 ? 1.383 18.617 -2.318 1.00 90.94 279 ASN A O 1
ATOM 2284 N N . LEU A 1 280 ? 3.395 18.656 -3.318 1.00 90.19 280 LEU A N 1
ATOM 2285 C CA . LEU A 1 280 ? 3.974 17.533 -2.595 1.00 90.19 280 LEU A CA 1
ATOM 2286 C C . LEU A 1 280 ? 4.124 17.862 -1.109 1.00 90.19 280 LEU A C 1
ATOM 2288 O O . LEU A 1 280 ? 3.676 17.081 -0.276 1.00 90.19 280 LEU A O 1
ATOM 2292 N N . TYR A 1 281 ? 4.660 19.039 -0.771 1.00 88.50 281 TYR A N 1
ATOM 2293 C CA . TYR A 1 281 ? 4.758 19.497 0.616 1.00 88.50 281 TYR A CA 1
ATOM 2294 C C . TYR A 1 281 ? 3.381 19.579 1.281 1.00 88.50 281 TYR A C 1
ATOM 2296 O O . TYR A 1 281 ? 3.197 19.107 2.404 1.00 88.50 281 TYR A O 1
ATOM 2304 N N . ARG A 1 282 ? 2.386 20.129 0.570 1.00 91.69 282 ARG A N 1
ATOM 2305 C CA . ARG A 1 282 ? 1.001 20.175 1.047 1.00 91.69 282 ARG A CA 1
ATOM 2306 C C . ARG A 1 282 ? 0.446 18.772 1.294 1.00 91.69 282 ARG A C 1
ATOM 2308 O O . ARG A 1 282 ? -0.050 18.526 2.386 1.00 91.69 282 ARG A O 1
ATOM 2315 N N . SER A 1 283 ? 0.555 17.859 0.328 1.00 93.38 283 SER A N 1
ATOM 2316 C CA . SER A 1 283 ? 0.037 16.492 0.466 1.00 93.38 283 SER A CA 1
ATOM 2317 C C . SER A 1 283 ? 0.722 15.713 1.577 1.00 93.38 283 SER A C 1
ATOM 2319 O O . SER A 1 283 ? 0.051 15.004 2.319 1.00 93.38 283 SER A O 1
ATOM 2321 N N . LEU A 1 284 ? 2.036 15.868 1.738 1.00 91.31 284 LEU A N 1
ATOM 2322 C CA . LEU A 1 284 ? 2.751 15.269 2.855 1.00 91.31 284 LEU A CA 1
ATOM 2323 C C . LEU A 1 284 ? 2.238 15.856 4.177 1.00 91.31 284 LEU A C 1
ATOM 2325 O O . LEU A 1 284 ? 1.812 15.098 5.045 1.00 91.31 284 LEU A O 1
ATOM 2329 N N . SER A 1 285 ? 2.161 17.180 4.322 1.00 89.94 285 SER A N 1
ATOM 2330 C CA . SER A 1 285 ? 1.637 17.826 5.538 1.00 89.94 285 SER A CA 1
ATOM 2331 C C . SER A 1 285 ? 0.208 17.376 5.888 1.00 89.94 285 SER A C 1
ATOM 2333 O O . SER A 1 285 ? -0.061 16.959 7.017 1.00 89.94 285 SER A O 1
ATOM 2335 N N . GLU A 1 286 ? -0.694 17.360 4.905 1.00 92.88 286 GLU A N 1
ATOM 2336 C CA . GLU A 1 286 ? -2.065 16.860 5.056 1.00 92.88 286 GLU A CA 1
ATOM 2337 C C . GLU A 1 286 ? -2.090 15.366 5.413 1.00 92.88 286 GLU A C 1
ATOM 2339 O O . GLU A 1 286 ? -2.874 14.958 6.272 1.00 92.88 286 GLU A O 1
ATOM 2344 N N . SER A 1 287 ? -1.177 14.559 4.857 1.00 93.50 287 SER A N 1
ATOM 2345 C CA . SER A 1 287 ? -1.033 13.145 5.218 1.00 93.50 287 SER A CA 1
ATOM 2346 C C . SER A 1 287 ? -0.644 12.954 6.681 1.00 93.50 287 SER A C 1
ATOM 2348 O O . SER A 1 287 ? -1.196 12.077 7.338 1.00 93.50 287 SER A O 1
ATOM 2350 N N . LYS A 1 288 ? 0.230 13.808 7.231 1.00 89.31 288 LYS A N 1
ATOM 2351 C CA . LYS A 1 288 ? 0.615 13.759 8.649 1.00 89.31 288 LYS A CA 1
ATOM 2352 C C . LYS A 1 288 ? -0.572 14.083 9.548 1.00 89.31 288 LYS A C 1
ATOM 2354 O O . LYS A 1 288 ? -0.786 13.398 10.544 1.00 89.31 288 LYS A O 1
ATOM 2359 N N . ILE A 1 289 ? -1.373 15.085 9.180 1.00 91.88 289 ILE A N 1
ATOM 2360 C CA . ILE A 1 289 ? -2.607 15.429 9.901 1.00 91.88 289 ILE A CA 1
ATOM 2361 C C . ILE A 1 289 ? -3.600 14.262 9.845 1.00 91.88 289 ILE A C 1
ATOM 2363 O O . ILE A 1 289 ? -4.170 13.892 10.870 1.00 91.88 289 ILE A O 1
ATOM 2367 N N . ALA A 1 290 ? -3.784 13.660 8.670 1.00 94.12 290 ALA A N 1
ATOM 2368 C CA . ALA A 1 290 ? -4.693 12.540 8.471 1.00 94.12 290 ALA A CA 1
ATOM 2369 C C . ALA A 1 290 ? -4.262 11.285 9.249 1.00 94.12 290 ALA A C 1
ATOM 2371 O O . ALA A 1 290 ? -5.074 10.711 9.973 1.00 94.12 290 ALA A O 1
ATOM 2372 N N . LEU A 1 291 ? -2.985 10.894 9.168 1.00 92.19 291 LEU A N 1
ATOM 2373 C CA . LEU A 1 291 ? -2.433 9.778 9.941 1.00 92.19 291 LEU A CA 1
ATOM 2374 C C . LEU A 1 291 ? -2.556 10.046 11.439 1.00 92.19 291 LEU A C 1
ATOM 2376 O O . LEU A 1 291 ? -3.070 9.196 12.157 1.00 92.19 291 LEU A O 1
ATOM 2380 N N . LYS A 1 292 ? -2.201 11.249 11.910 1.00 89.94 292 LYS A N 1
ATOM 2381 C CA . LYS A 1 292 ? -2.387 11.629 13.316 1.00 89.94 292 LYS A CA 1
ATOM 2382 C C . LYS A 1 292 ? -3.849 11.514 13.750 1.00 89.94 292 LYS A C 1
ATOM 2384 O O . LYS A 1 292 ? -4.111 11.015 14.835 1.00 89.94 292 LYS A O 1
ATOM 2389 N N . GLY A 1 293 ? -4.796 11.918 12.905 1.00 92.12 293 GLY A N 1
ATOM 2390 C CA . GLY A 1 293 ? -6.226 11.751 13.162 1.00 92.12 293 GLY A CA 1
ATOM 2391 C C . GLY A 1 293 ? -6.647 10.285 13.324 1.00 92.12 293 GLY A C 1
ATOM 2392 O O . GLY A 1 293 ? -7.393 9.958 14.247 1.00 92.12 293 GLY A O 1
ATOM 2393 N N . ILE A 1 294 ? -6.115 9.389 12.486 1.00 92.94 294 ILE A N 1
ATOM 2394 C CA . ILE A 1 294 ? -6.318 7.934 12.606 1.00 92.94 294 ILE A CA 1
ATOM 2395 C C . ILE A 1 294 ? -5.711 7.406 13.919 1.00 92.94 294 ILE A C 1
ATOM 2397 O O . ILE A 1 294 ? -6.358 6.638 14.631 1.00 92.94 294 ILE A O 1
ATOM 2401 N N . GLY A 1 295 ? -4.505 7.851 14.279 1.00 89.06 295 GLY A N 1
ATOM 2402 C CA . GLY A 1 295 ? -3.846 7.481 15.538 1.00 89.06 295 GLY A CA 1
ATOM 2403 C C . GLY A 1 295 ? -4.624 7.954 16.766 1.00 89.06 295 GLY A C 1
ATOM 2404 O O . GLY A 1 295 ? -4.937 7.163 17.651 1.00 89.06 295 GLY A O 1
ATOM 2405 N N . SER A 1 296 ? -5.056 9.216 16.778 1.00 89.44 296 SER A N 1
ATOM 2406 C CA . SER A 1 296 ? -5.883 9.774 17.853 1.00 89.44 296 SER A CA 1
ATOM 2407 C C . SER A 1 296 ? -7.225 9.051 18.006 1.00 89.44 296 SER A C 1
ATOM 2409 O O . SER A 1 296 ? -7.730 8.932 19.123 1.00 89.44 296 SER A O 1
ATOM 2411 N N . PHE A 1 297 ? -7.808 8.530 16.922 1.00 92.06 297 PHE A N 1
ATOM 2412 C CA . PHE A 1 297 ? -8.975 7.651 17.023 1.00 92.06 297 PHE A CA 1
ATOM 2413 C C . PHE A 1 297 ? -8.633 6.358 17.783 1.00 92.06 297 PHE A C 1
ATOM 2415 O O . PHE A 1 297 ? -9.337 6.015 18.730 1.00 92.06 297 PHE A O 1
ATOM 2422 N N . ASN A 1 298 ? -7.534 5.677 17.438 1.00 87.00 298 ASN A N 1
ATOM 2423 C CA . ASN A 1 298 ? -7.099 4.448 18.118 1.00 87.00 298 ASN A CA 1
ATOM 2424 C C . ASN A 1 298 ? -6.759 4.664 19.603 1.00 87.00 298 ASN A C 1
ATOM 2426 O O . ASN A 1 298 ? -7.035 3.806 20.444 1.00 87.00 298 ASN A O 1
ATOM 2430 N N . GLU A 1 299 ? -6.165 5.807 19.940 1.00 85.44 299 GLU A N 1
ATOM 2431 C CA . GLU A 1 299 ? -5.825 6.161 21.319 1.00 85.44 299 GLU A CA 1
ATOM 2432 C C . GLU A 1 299 ? -7.069 6.447 22.163 1.00 85.44 299 GLU A C 1
ATOM 2434 O O . GLU A 1 299 ? -7.176 5.988 23.306 1.00 85.44 299 GLU A O 1
ATOM 2439 N N . ARG A 1 300 ? -8.038 7.182 21.614 1.00 87.50 300 ARG A N 1
ATOM 2440 C CA . ARG A 1 300 ? -9.231 7.590 22.364 1.00 87.50 300 ARG A CA 1
ATOM 2441 C C . ARG A 1 300 ? -10.277 6.489 22.426 1.00 87.50 300 ARG A C 1
ATOM 2443 O O . ARG A 1 300 ? -10.854 6.271 23.485 1.00 87.50 300 ARG A O 1
ATOM 2450 N N . ILE A 1 301 ? -10.516 5.784 21.324 1.00 90.81 301 ILE A N 1
ATOM 2451 C CA . ILE A 1 301 ? -11.643 4.863 21.186 1.00 90.81 301 ILE A CA 1
ATOM 2452 C C . ILE A 1 301 ? -11.191 3.429 21.491 1.00 90.81 301 ILE A C 1
ATOM 2454 O O . ILE A 1 301 ? -10.457 2.836 20.700 1.00 90.81 301 ILE A O 1
ATOM 2458 N N . PRO A 1 302 ? -11.647 2.807 22.598 1.00 90.06 302 PRO A N 1
ATOM 2459 C CA . PRO A 1 302 ? -11.305 1.424 22.928 1.00 90.06 302 PRO A CA 1
ATOM 2460 C C . PRO A 1 302 ? -12.106 0.430 22.072 1.00 90.06 302 PRO A C 1
ATOM 2462 O O . PRO A 1 302 ? -12.901 -0.358 22.586 1.00 90.06 302 PRO A O 1
ATOM 2465 N N . LEU A 1 303 ? -11.907 0.460 20.751 1.00 91.38 303 LEU A N 1
ATOM 2466 C CA . LEU A 1 303 ? -12.721 -0.267 19.775 1.00 91.38 303 LEU A CA 1
ATOM 2467 C C . LEU A 1 303 ? -12.759 -1.780 20.041 1.00 91.38 303 LEU A C 1
ATOM 2469 O O . LEU A 1 303 ? -13.818 -2.395 19.946 1.00 91.38 303 LEU A O 1
ATOM 2473 N N . VAL A 1 304 ? -11.636 -2.384 20.439 1.00 89.56 304 VAL A N 1
ATOM 2474 C CA . VAL A 1 304 ? -11.581 -3.815 20.791 1.00 89.56 304 VAL A CA 1
ATOM 2475 C C . VAL A 1 304 ? -12.459 -4.120 22.005 1.00 89.56 304 VAL A C 1
ATOM 2477 O O . VAL A 1 304 ? -13.241 -5.067 21.972 1.00 89.56 304 VAL A O 1
ATOM 2480 N N . SER A 1 305 ? -12.382 -3.304 23.060 1.00 89.12 305 SER A N 1
ATOM 2481 C CA . SER A 1 305 ? -13.221 -3.456 24.255 1.00 89.12 305 SER A CA 1
ATOM 2482 C C . SER A 1 305 ? -14.701 -3.276 23.927 1.00 89.12 305 SER A C 1
ATOM 2484 O O . SER A 1 305 ? -15.528 -4.039 24.420 1.00 89.12 305 SER A O 1
ATOM 2486 N N . ILE A 1 306 ? -15.020 -2.309 23.062 1.00 91.88 306 ILE A N 1
ATOM 2487 C CA . ILE A 1 306 ? -16.375 -2.073 22.559 1.00 91.88 306 ILE A CA 1
ATOM 2488 C C . ILE A 1 306 ? -16.901 -3.324 21.851 1.00 91.88 306 ILE A C 1
ATOM 2490 O O . ILE A 1 306 ? -17.964 -3.809 22.218 1.00 91.88 306 ILE A O 1
ATOM 2494 N N . ILE A 1 307 ? -16.142 -3.898 20.913 1.00 92.06 307 ILE A N 1
ATOM 2495 C CA . ILE A 1 307 ? -16.550 -5.107 20.178 1.00 92.06 307 ILE A CA 1
ATOM 2496 C C . ILE A 1 307 ? -16.706 -6.308 21.119 1.00 92.06 307 ILE A C 1
ATOM 2498 O O . ILE A 1 307 ? -17.678 -7.053 21.002 1.00 92.06 307 ILE A O 1
ATOM 2502 N N . ARG A 1 308 ? -15.779 -6.499 22.071 1.00 89.69 308 ARG A N 1
ATOM 2503 C CA . ARG A 1 308 ? -15.886 -7.556 23.094 1.00 89.69 308 ARG A CA 1
ATOM 2504 C C . ARG A 1 308 ? -17.185 -7.432 23.881 1.00 89.69 308 ARG A C 1
ATOM 2506 O O . ARG A 1 308 ? -17.852 -8.435 24.122 1.00 89.69 308 ARG A O 1
ATOM 2513 N N . TYR A 1 309 ? -17.536 -6.203 24.259 1.00 90.62 309 TYR A N 1
ATOM 2514 C CA . TYR A 1 309 ? -18.749 -5.916 25.007 1.00 90.62 309 TYR A CA 1
ATOM 2515 C C . TYR A 1 309 ? -20.013 -6.148 24.171 1.00 90.62 309 TYR A C 1
ATOM 2517 O O . TYR A 1 309 ? -20.878 -6.912 24.591 1.00 90.62 309 TYR A O 1
ATOM 2525 N N . THR A 1 310 ? -20.115 -5.548 22.980 1.00 91.00 310 THR A N 1
ATOM 2526 C CA . THR A 1 310 ? -21.336 -5.619 22.158 1.00 91.00 310 THR A CA 1
ATOM 2527 C C . THR A 1 310 ? -21.609 -7.016 21.620 1.00 91.00 310 THR A C 1
ATOM 2529 O O . THR A 1 310 ? -22.765 -7.430 21.557 1.00 91.00 310 THR A O 1
ATOM 2532 N N . LYS A 1 311 ? -20.556 -7.786 21.321 1.00 88.81 311 LYS A N 1
ATOM 2533 C CA . LYS A 1 311 ? -20.677 -9.184 20.880 1.00 88.81 311 LYS A CA 1
ATOM 2534 C C . LYS A 1 311 ? -20.760 -10.195 22.020 1.00 88.81 311 LYS A C 1
ATOM 2536 O O . LYS A 1 311 ? -20.963 -11.375 21.746 1.00 88.81 311 LYS A O 1
ATOM 2541 N N . GLY A 1 312 ? -20.539 -9.778 23.269 1.00 86.19 312 GLY A N 1
ATOM 2542 C CA . GLY A 1 312 ? -20.417 -10.693 24.407 1.00 86.19 312 GLY A CA 1
ATOM 2543 C C . GLY A 1 312 ? -19.247 -11.682 24.287 1.00 86.19 312 GLY A C 1
ATOM 2544 O O . GLY A 1 312 ? -19.254 -12.718 24.942 1.00 86.19 312 GLY A O 1
ATOM 2545 N N . ASN A 1 313 ? -18.252 -11.392 23.442 1.00 86.31 313 ASN A N 1
ATOM 2546 C CA . ASN A 1 313 ? -17.101 -12.260 23.197 1.00 86.31 313 ASN A CA 1
ATOM 2547 C C . ASN A 1 313 ? -15.829 -11.616 23.758 1.00 86.31 313 ASN A C 1
ATOM 2549 O O . ASN A 1 313 ? -15.172 -10.829 23.078 1.00 86.31 313 ASN A O 1
ATOM 2553 N N . LEU A 1 314 ? -15.467 -11.978 24.989 1.00 82.62 314 LEU A N 1
ATOM 2554 C CA . LEU A 1 314 ? -14.288 -11.458 25.693 1.00 82.62 314 LEU A CA 1
ATOM 2555 C C . LEU A 1 314 ? -12.951 -11.932 25.100 1.00 82.62 314 LEU A C 1
ATOM 2557 O O . LEU A 1 314 ? -11.919 -11.301 25.332 1.00 82.62 314 LEU A O 1
ATOM 2561 N N . GLU A 1 315 ? -12.964 -13.013 24.322 1.00 83.38 315 GLU A N 1
ATOM 2562 C CA . GLU A 1 315 ? -11.777 -13.594 23.688 1.00 83.38 315 GLU A CA 1
ATOM 2563 C C . GLU A 1 315 ? -11.455 -12.947 22.339 1.00 83.38 315 GLU A C 1
ATOM 2565 O O . GLU A 1 315 ? -10.377 -13.171 21.788 1.00 83.38 315 GLU A O 1
ATOM 2570 N N . TYR A 1 316 ? -12.365 -12.119 21.812 1.00 86.44 316 TYR A N 1
ATOM 2571 C CA . TYR A 1 316 ? -12.170 -11.437 20.541 1.00 86.44 316 TYR A CA 1
ATOM 2572 C C . TYR A 1 316 ? -10.848 -10.660 20.522 1.00 86.44 316 TYR A C 1
ATOM 2574 O O . TYR A 1 316 ? -10.574 -9.840 21.405 1.00 86.44 316 TYR A O 1
ATOM 2582 N N . LYS A 1 317 ? -10.056 -10.891 19.474 1.00 86.25 317 LYS A N 1
ATOM 2583 C CA . LYS A 1 317 ? -8.852 -10.134 19.134 1.00 86.25 317 LYS A CA 1
ATOM 2584 C C . LYS A 1 317 ? -8.895 -9.789 17.646 1.00 86.25 317 LYS A C 1
ATOM 2586 O O . LYS A 1 317 ? -9.271 -10.661 16.857 1.00 86.25 317 LYS A O 1
ATOM 2591 N N . PRO A 1 318 ? -8.517 -8.559 17.257 1.00 87.31 318 PRO A N 1
ATOM 2592 C CA . PRO A 1 318 ? -8.365 -8.217 15.851 1.00 87.31 318 PRO A CA 1
ATOM 2593 C C . PRO A 1 318 ? -7.366 -9.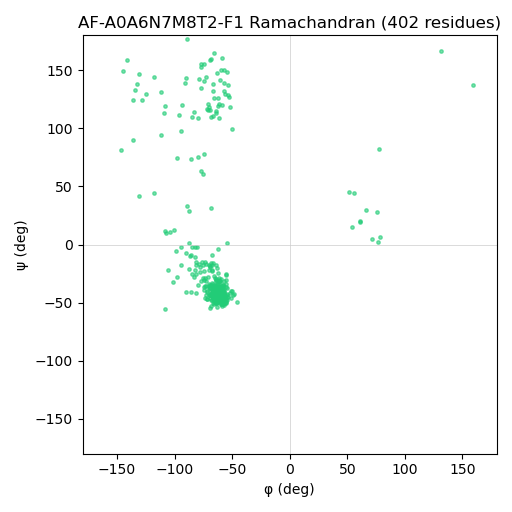153 15.174 1.00 87.31 318 PRO A C 1
ATOM 2595 O O . PRO A 1 318 ? -6.321 -9.482 15.744 1.00 87.31 318 PRO A O 1
ATOM 2598 N N . GLN A 1 319 ? -7.678 -9.574 13.957 1.00 84.75 319 GLN A N 1
ATOM 2599 C CA . GLN A 1 319 ? -6.778 -10.395 13.159 1.00 84.75 319 GLN A CA 1
ATOM 2600 C C . GLN A 1 319 ? -5.887 -9.497 12.305 1.00 84.75 319 GLN A C 1
ATOM 2602 O O . GLN A 1 319 ? -6.352 -8.521 11.715 1.00 84.75 319 GLN A O 1
ATOM 2607 N N . LYS A 1 320 ? -4.596 -9.840 12.203 1.00 73.62 320 LYS A N 1
ATOM 2608 C CA . LYS A 1 320 ? -3.720 -9.195 11.220 1.00 73.62 320 LYS A CA 1
ATOM 2609 C C . LYS A 1 320 ? -4.240 -9.552 9.831 1.00 73.62 320 LYS A C 1
ATOM 2611 O O . LYS A 1 320 ? -4.221 -10.718 9.443 1.00 73.62 320 LYS A O 1
ATOM 2616 N N . ARG A 1 321 ? -4.733 -8.554 9.097 1.00 71.62 321 ARG A N 1
ATOM 2617 C CA . ARG A 1 321 ? -5.057 -8.717 7.680 1.00 71.62 321 ARG A CA 1
ATOM 2618 C C . ARG A 1 321 ? -3.774 -8.699 6.859 1.00 71.62 321 ARG A C 1
ATOM 2620 O O . ARG A 1 321 ? -2.916 -7.848 7.077 1.00 71.62 321 ARG A O 1
ATOM 2627 N N . GLY A 1 322 ? -3.681 -9.649 5.933 1.00 66.50 322 GLY A N 1
ATOM 2628 C CA . GLY A 1 322 ? -2.636 -9.687 4.918 1.00 66.50 322 GLY A CA 1
ATOM 2629 C C . GLY A 1 322 ? -2.740 -8.520 3.937 1.00 66.50 322 GLY A C 1
ATOM 2630 O O . GLY A 1 322 ? -3.761 -7.828 3.868 1.00 66.50 322 GLY A O 1
ATOM 2631 N N . GLY A 1 323 ? -1.671 -8.303 3.181 1.00 73.75 323 GLY A N 1
ATOM 2632 C CA . GLY A 1 323 ? -1.571 -7.211 2.215 1.00 73.75 323 GLY A CA 1
ATOM 2633 C C . GLY A 1 323 ? -0.122 -6.889 1.873 1.00 73.75 323 GLY A C 1
ATOM 2634 O O . GLY A 1 323 ? 0.735 -6.863 2.751 1.00 73.75 323 GLY A O 1
ATOM 2635 N N . GLY A 1 324 ? 0.157 -6.673 0.586 1.00 78.56 324 GLY A N 1
ATOM 2636 C CA . GLY A 1 324 ? 1.508 -6.391 0.093 1.00 78.56 324 GLY A CA 1
ATOM 2637 C C . GLY A 1 324 ? 2.433 -7.610 0.000 1.00 78.56 324 GLY A C 1
ATOM 2638 O O . GLY A 1 324 ? 3.573 -7.456 -0.404 1.00 78.56 324 GLY A O 1
ATOM 2639 N N . GLU A 1 325 ? 1.974 -8.823 0.316 1.00 82.75 325 GLU A N 1
ATOM 2640 C CA . GLU A 1 325 ? 2.777 -10.062 0.267 1.00 82.75 325 GLU A CA 1
ATOM 2641 C C . GLU A 1 325 ? 3.326 -10.377 -1.135 1.00 82.75 325 GLU A C 1
ATOM 2643 O O . GLU A 1 325 ? 4.402 -10.957 -1.281 1.00 82.75 325 GLU A O 1
ATOM 2648 N N . ASP A 1 326 ? 2.601 -9.961 -2.172 1.00 90.12 326 ASP A N 1
ATOM 2649 C CA . ASP A 1 326 ? 2.921 -10.179 -3.580 1.00 90.12 326 ASP A CA 1
ATOM 2650 C C . ASP A 1 326 ? 3.822 -9.089 -4.183 1.00 90.12 326 ASP A C 1
ATOM 2652 O O . ASP A 1 326 ? 4.171 -9.182 -5.363 1.00 90.12 326 ASP A O 1
ATOM 2656 N N . TRP A 1 327 ? 4.248 -8.084 -3.403 1.00 94.19 327 TRP A N 1
ATOM 2657 C CA . TRP A 1 327 ? 4.975 -6.919 -3.928 1.00 94.19 327 TRP A CA 1
ATOM 2658 C C . TRP A 1 327 ? 6.212 -7.317 -4.740 1.00 94.19 327 TRP A C 1
ATOM 2660 O O . TRP A 1 327 ? 6.440 -6.779 -5.821 1.00 94.19 327 TRP A O 1
ATOM 2670 N N . PHE A 1 328 ? 6.994 -8.293 -4.259 1.00 95.56 328 PHE A N 1
ATOM 2671 C CA . PHE A 1 328 ? 8.246 -8.679 -4.910 1.00 95.56 328 PHE A CA 1
ATOM 2672 C C . PHE A 1 328 ? 8.004 -9.503 -6.176 1.00 95.56 328 PHE A C 1
ATOM 2674 O O . PHE A 1 328 ? 8.801 -9.462 -7.112 1.00 95.56 328 PHE A O 1
ATOM 2681 N N . VAL A 1 329 ? 6.897 -10.247 -6.230 1.00 95.94 329 VAL A N 1
ATOM 2682 C CA . VAL A 1 329 ? 6.474 -10.943 -7.451 1.00 95.94 329 VAL A CA 1
ATOM 2683 C C . VAL A 1 329 ? 6.097 -9.908 -8.506 1.00 95.94 329 VAL A C 1
ATOM 2685 O O . VAL A 1 329 ? 6.670 -9.916 -9.589 1.00 95.94 329 VAL A O 1
ATOM 2688 N N . ILE A 1 330 ? 5.253 -8.943 -8.138 1.00 95.19 330 ILE A N 1
ATOM 2689 C CA . ILE A 1 330 ? 4.819 -7.849 -9.017 1.00 95.19 330 ILE A CA 1
ATOM 2690 C C . ILE A 1 330 ? 6.001 -7.007 -9.503 1.00 95.19 330 ILE A C 1
ATOM 2692 O O . ILE A 1 330 ? 6.059 -6.631 -10.673 1.00 95.19 330 ILE A O 1
ATOM 2696 N N . TYR A 1 331 ? 6.953 -6.726 -8.615 1.00 95.56 331 TYR A N 1
ATOM 2697 C CA . TYR A 1 331 ? 8.184 -6.013 -8.935 1.00 95.56 331 TYR A CA 1
ATOM 2698 C C . TYR A 1 331 ? 8.999 -6.743 -10.011 1.00 95.56 331 TYR A C 1
ATOM 2700 O O . TYR A 1 331 ? 9.363 -6.142 -11.023 1.00 95.56 331 TYR A O 1
ATOM 2708 N N . LYS A 1 332 ? 9.250 -8.048 -9.837 1.00 96.19 332 LYS A N 1
ATOM 2709 C CA . LYS A 1 332 ? 9.961 -8.856 -10.841 1.00 96.19 332 LYS A CA 1
ATOM 2710 C C . LYS A 1 332 ? 9.200 -8.908 -12.160 1.00 96.19 332 LYS A C 1
ATOM 2712 O O . LYS A 1 332 ? 9.806 -8.741 -13.216 1.00 96.19 332 LYS A O 1
ATOM 2717 N N . ASP A 1 333 ? 7.885 -9.098 -12.100 1.00 96.38 333 ASP A N 1
ATOM 2718 C CA . ASP A 1 333 ? 7.039 -9.161 -13.289 1.00 96.38 333 ASP A CA 1
ATOM 2719 C C . ASP A 1 333 ? 7.107 -7.853 -14.082 1.00 96.38 333 ASP A C 1
ATOM 2721 O O . ASP A 1 333 ? 7.266 -7.895 -15.302 1.00 96.38 333 ASP A O 1
ATOM 2725 N N . PHE A 1 334 ? 7.072 -6.694 -13.415 1.00 95.94 334 PHE A N 1
ATOM 2726 C CA . PHE A 1 334 ? 7.269 -5.396 -14.065 1.00 95.94 334 PHE A CA 1
ATOM 2727 C C . PHE A 1 334 ? 8.595 -5.340 -14.838 1.00 95.94 334 PHE A C 1
ATOM 2729 O O . PHE A 1 334 ? 8.614 -4.987 -16.020 1.00 95.94 334 PHE A O 1
ATOM 2736 N N . TRP A 1 335 ? 9.700 -5.717 -14.193 1.00 95.81 335 TRP A N 1
ATOM 2737 C CA . TRP A 1 335 ? 11.022 -5.668 -14.814 1.00 95.81 335 TRP A CA 1
ATOM 2738 C C . TRP A 1 335 ? 11.166 -6.652 -15.969 1.00 95.81 335 TRP A C 1
ATOM 2740 O O . TRP A 1 335 ? 11.718 -6.286 -17.004 1.00 95.81 335 TRP A O 1
ATOM 2750 N N . TYR A 1 336 ? 10.615 -7.861 -15.858 1.00 96.50 336 TYR A N 1
ATOM 2751 C CA . TYR A 1 336 ? 10.614 -8.803 -16.975 1.00 96.50 336 TYR A CA 1
ATOM 2752 C C . TYR A 1 336 ? 9.791 -8.301 -18.166 1.00 96.50 336 TYR A C 1
ATOM 2754 O O . TYR A 1 336 ? 10.237 -8.442 -19.304 1.00 96.50 336 TYR A O 1
ATOM 2762 N N . HIS A 1 337 ? 8.641 -7.657 -17.937 1.00 95.38 337 HIS A N 1
ATOM 2763 C CA . HIS A 1 337 ? 7.877 -7.026 -19.019 1.00 95.38 337 HIS A CA 1
ATOM 2764 C C . HIS A 1 337 ? 8.660 -5.886 -19.680 1.00 95.38 337 HIS A C 1
ATOM 2766 O O . HIS A 1 337 ? 8.666 -5.763 -20.906 1.00 95.38 337 HIS A O 1
ATOM 2772 N N . ARG A 1 338 ? 9.359 -5.071 -18.884 1.00 93.69 338 ARG A N 1
ATOM 2773 C CA . ARG A 1 338 ? 10.220 -4.002 -19.398 1.00 93.69 338 ARG A CA 1
ATOM 2774 C C . ARG A 1 338 ? 11.369 -4.554 -20.245 1.00 93.69 338 ARG A C 1
ATOM 2776 O O . ARG A 1 338 ? 11.581 -4.065 -21.353 1.00 93.69 338 ARG A O 1
ATOM 2783 N N . ILE A 1 339 ? 12.074 -5.569 -19.748 1.00 94.31 339 ILE A N 1
ATOM 2784 C CA . ILE A 1 339 ? 13.150 -6.275 -20.461 1.00 94.31 339 ILE A CA 1
ATOM 2785 C C . ILE A 1 339 ? 12.635 -6.807 -21.795 1.00 94.31 339 ILE A C 1
ATOM 2787 O O . ILE A 1 339 ? 13.249 -6.576 -22.831 1.00 94.31 339 ILE A O 1
ATOM 2791 N N . ASP A 1 340 ? 11.474 -7.459 -21.792 1.00 94.31 340 ASP A N 1
ATOM 2792 C CA . ASP A 1 340 ? 10.859 -7.980 -23.008 1.00 94.31 340 ASP A CA 1
ATOM 2793 C C . ASP A 1 340 ? 10.524 -6.864 -24.010 1.00 94.31 340 ASP A C 1
ATOM 2795 O O . ASP A 1 340 ? 10.769 -7.022 -25.206 1.00 94.31 340 ASP A O 1
ATOM 2799 N N . SER A 1 341 ? 10.021 -5.718 -23.540 1.00 92.44 341 SER A N 1
ATOM 2800 C CA . SER A 1 341 ? 9.757 -4.553 -24.391 1.00 92.44 341 SER A CA 1
ATOM 2801 C C . SER A 1 341 ? 11.039 -3.998 -25.017 1.00 92.44 341 SER A C 1
ATOM 2803 O O . SER A 1 341 ? 11.089 -3.786 -26.228 1.00 92.44 341 SER A O 1
ATOM 2805 N N . ARG A 1 342 ? 12.095 -3.808 -24.216 1.00 92.19 342 ARG A N 1
ATOM 2806 C CA . ARG A 1 342 ? 13.399 -3.307 -24.684 1.00 92.19 342 ARG A CA 1
ATOM 2807 C C . ARG A 1 342 ? 14.061 -4.272 -25.659 1.00 92.19 342 ARG A C 1
ATOM 2809 O O . ARG A 1 342 ? 14.573 -3.851 -26.693 1.00 92.19 342 ARG A O 1
ATOM 2816 N N . TYR A 1 343 ? 13.987 -5.568 -25.372 1.00 94.62 343 TYR A N 1
ATOM 2817 C CA . TYR A 1 343 ? 14.442 -6.608 -26.281 1.00 94.62 343 TYR A CA 1
ATOM 2818 C C . TYR A 1 343 ? 13.715 -6.544 -27.628 1.00 94.62 343 TYR A C 1
ATOM 2820 O O . TYR A 1 343 ? 14.356 -6.633 -28.671 1.00 94.62 343 TYR A O 1
ATOM 2828 N N . ASN A 1 344 ? 12.390 -6.374 -27.626 1.00 92.62 344 ASN A N 1
ATOM 2829 C CA . ASN A 1 344 ? 11.626 -6.284 -28.867 1.00 92.62 344 ASN A CA 1
ATOM 2830 C C . ASN A 1 344 ? 12.054 -5.067 -29.699 1.00 92.62 344 ASN A C 1
ATOM 2832 O O . ASN A 1 344 ? 12.224 -5.198 -30.908 1.00 92.62 344 ASN A O 1
ATOM 2836 N N . GLU A 1 345 ? 12.264 -3.904 -29.072 1.00 90.44 345 GLU A N 1
ATOM 2837 C CA . GLU A 1 345 ? 12.785 -2.706 -29.751 1.00 90.44 345 GLU A CA 1
ATOM 2838 C C . GLU A 1 345 ? 14.143 -2.980 -30.415 1.00 90.44 345 GLU A C 1
ATOM 2840 O O . GLU A 1 345 ? 14.313 -2.720 -31.609 1.00 90.44 345 GLU A O 1
ATOM 2845 N N . PHE A 1 346 ? 15.073 -3.580 -29.669 1.00 93.44 346 PHE A N 1
ATOM 2846 C CA . PHE A 1 346 ? 16.377 -4.010 -30.172 1.00 93.44 346 PHE A CA 1
ATOM 2847 C C . PHE A 1 346 ? 16.263 -4.997 -31.338 1.00 93.44 346 PHE A C 1
ATOM 2849 O O . PHE A 1 346 ? 16.861 -4.792 -32.395 1.00 93.44 346 PHE A O 1
ATOM 2856 N N . TYR A 1 347 ? 15.463 -6.051 -31.172 1.00 91.06 347 TYR A N 1
ATOM 2857 C CA . TYR A 1 347 ? 15.306 -7.104 -32.166 1.00 91.06 347 TYR A CA 1
ATOM 2858 C C . TYR A 1 347 ? 14.741 -6.548 -33.474 1.00 91.06 347 TYR A C 1
ATOM 2860 O O . TYR A 1 347 ? 15.258 -6.851 -34.549 1.00 91.06 347 TYR A O 1
ATOM 2868 N N . TRP A 1 348 ? 13.726 -5.682 -33.394 1.00 86.94 348 TRP A N 1
ATOM 2869 C CA . TRP A 1 348 ? 13.164 -5.015 -34.567 1.00 86.94 348 TRP A CA 1
ATOM 2870 C C . TRP A 1 348 ? 14.188 -4.140 -35.283 1.00 86.94 348 TRP A C 1
ATOM 2872 O O . TRP A 1 348 ? 14.256 -4.175 -36.512 1.00 86.94 348 TRP A O 1
ATOM 2882 N N . GLN A 1 349 ? 15.001 -3.387 -34.541 1.00 87.25 349 GLN A N 1
ATOM 2883 C CA . GLN A 1 349 ? 16.046 -2.548 -35.122 1.00 87.25 349 GLN A CA 1
ATOM 2884 C C . GLN A 1 349 ? 17.132 -3.386 -35.815 1.00 87.25 349 GLN A C 1
ATOM 2886 O O . GLN A 1 349 ? 17.501 -3.086 -36.950 1.00 87.25 349 GLN A O 1
ATOM 2891 N N . HIS A 1 350 ? 17.579 -4.478 -35.191 1.00 86.12 350 HIS A N 1
ATOM 2892 C CA . HIS A 1 350 ? 18.550 -5.397 -35.789 1.00 86.12 350 HIS A CA 1
ATOM 2893 C C . HIS A 1 350 ? 18.012 -6.106 -37.028 1.00 86.12 350 HIS A C 1
ATOM 2895 O O . HIS A 1 350 ? 18.698 -6.171 -38.047 1.00 86.12 350 HIS A O 1
ATOM 2901 N N . MET A 1 351 ? 16.779 -6.614 -36.972 1.00 84.94 351 MET A N 1
ATOM 2902 C CA . MET A 1 351 ? 16.139 -7.246 -38.126 1.00 84.94 351 MET A CA 1
ATOM 2903 C C . MET A 1 351 ? 15.958 -6.256 -39.274 1.00 84.94 351 MET A C 1
ATOM 2905 O O . MET A 1 351 ? 16.186 -6.612 -40.428 1.00 84.94 351 MET A O 1
ATOM 2909 N N . TYR A 1 352 ? 15.589 -5.011 -38.969 1.00 84.44 352 TYR A N 1
ATOM 2910 C CA . TYR A 1 352 ? 15.464 -3.956 -39.965 1.00 84.44 352 TYR A CA 1
ATOM 2911 C C . TYR A 1 352 ? 16.801 -3.649 -40.652 1.00 84.44 352 TYR A C 1
ATOM 2913 O O . TYR A 1 352 ? 16.857 -3.636 -41.881 1.00 84.44 352 TYR A O 1
ATOM 2921 N N . GLU A 1 353 ? 17.880 -3.441 -39.891 1.00 84.50 353 GLU A N 1
ATOM 2922 C CA . GLU A 1 353 ? 19.206 -3.167 -40.463 1.00 84.50 353 GLU A CA 1
ATOM 2923 C C . GLU A 1 353 ? 19.762 -4.374 -41.229 1.00 84.50 353 GLU A C 1
ATOM 2925 O O . GLU A 1 353 ? 20.291 -4.212 -42.328 1.00 84.50 353 GLU A O 1
ATOM 2930 N N . ARG A 1 354 ? 19.555 -5.598 -40.728 1.00 84.69 354 ARG A N 1
ATOM 2931 C CA . ARG A 1 354 ? 19.914 -6.827 -41.446 1.00 84.69 354 ARG A CA 1
ATOM 2932 C C . ARG A 1 354 ? 19.202 -6.922 -42.795 1.00 84.69 354 ARG A C 1
ATOM 2934 O O . ARG A 1 354 ? 19.867 -7.089 -43.811 1.00 84.69 354 ARG A O 1
ATOM 2941 N N . LEU A 1 355 ? 17.874 -6.782 -42.820 1.00 84.25 355 LEU A N 1
ATOM 2942 C CA . LEU A 1 355 ? 17.087 -6.844 -44.057 1.00 84.25 355 LEU A CA 1
ATOM 2943 C C . LEU A 1 355 ? 17.483 -5.738 -45.036 1.00 84.25 355 LEU A C 1
ATOM 2945 O O . LEU A 1 355 ? 17.534 -5.962 -46.241 1.00 84.25 355 LEU A O 1
ATOM 2949 N N . LYS A 1 356 ? 17.771 -4.540 -44.526 1.00 82.88 356 LYS A N 1
ATOM 2950 C CA . LYS A 1 356 ? 18.240 -3.412 -45.329 1.00 82.88 356 LYS A CA 1
ATOM 2951 C C . LYS A 1 356 ? 19.596 -3.700 -45.978 1.00 82.88 356 LYS A C 1
ATOM 2953 O O . LYS A 1 356 ? 19.745 -3.403 -47.161 1.00 82.88 356 LYS A O 1
ATOM 2958 N N . ASN A 1 357 ? 20.533 -4.301 -45.246 1.00 84.12 357 ASN A N 1
ATOM 2959 C CA . ASN A 1 357 ? 21.842 -4.693 -45.770 1.00 84.12 357 ASN A CA 1
ATOM 2960 C C . ASN A 1 357 ? 21.729 -5.844 -46.779 1.00 84.12 357 ASN A C 1
ATOM 2962 O O . ASN A 1 357 ? 22.219 -5.709 -47.892 1.00 84.12 357 ASN A O 1
ATOM 2966 N N . GLU A 1 358 ? 20.990 -6.913 -46.460 1.00 84.38 358 GLU A N 1
ATOM 2967 C CA . GLU A 1 358 ? 20.751 -8.035 -47.386 1.00 84.38 358 GLU A CA 1
ATOM 2968 C C . GLU A 1 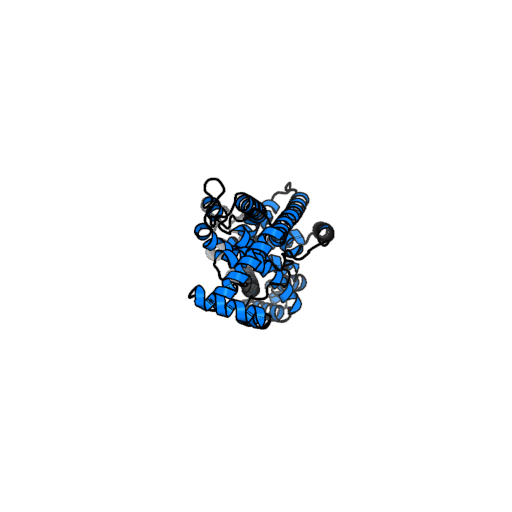358 ? 20.110 -7.559 -48.699 1.00 84.38 358 GLU A C 1
ATOM 2970 O O . GLU A 1 358 ? 20.482 -7.982 -49.795 1.00 84.38 358 GLU A O 1
ATOM 2975 N N . ALA A 1 359 ? 19.157 -6.634 -48.602 1.00 82.06 359 ALA A N 1
ATOM 2976 C CA . ALA A 1 359 ? 18.497 -6.060 -49.760 1.00 82.06 359 ALA A CA 1
ATOM 2977 C C . ALA A 1 359 ? 19.438 -5.139 -50.569 1.00 82.06 359 ALA A C 1
ATOM 2979 O O . ALA A 1 359 ? 19.365 -5.125 -51.798 1.00 82.06 359 ALA A O 1
ATOM 2980 N N . ALA A 1 360 ? 20.329 -4.392 -49.910 1.00 81.50 360 ALA A N 1
ATOM 2981 C CA . ALA A 1 360 ? 21.348 -3.569 -50.564 1.00 81.50 360 ALA A CA 1
ATOM 2982 C C . ALA A 1 360 ? 22.388 -4.436 -51.299 1.00 81.50 360 ALA A C 1
ATOM 2984 O O . ALA A 1 360 ? 22.701 -4.165 -52.462 1.00 81.50 360 ALA A O 1
ATOM 2985 N N . ASP A 1 361 ? 22.834 -5.524 -50.666 1.00 83.38 361 ASP A N 1
ATOM 2986 C CA . ASP A 1 361 ? 23.756 -6.514 -51.229 1.00 83.38 361 ASP A CA 1
ATOM 2987 C C . ASP A 1 361 ? 23.148 -7.225 -52.443 1.00 83.38 361 ASP A C 1
ATOM 2989 O O . ASP A 1 361 ? 23.788 -7.325 -53.491 1.00 83.38 361 ASP A O 1
ATOM 2993 N N . PHE A 1 362 ? 21.878 -7.638 -52.363 1.00 82.00 362 PHE A N 1
ATOM 2994 C CA . PHE A 1 362 ? 21.154 -8.241 -53.489 1.00 82.00 362 PHE A CA 1
ATOM 2995 C C . PHE A 1 362 ? 21.099 -7.306 -54.711 1.00 82.00 362 PHE A C 1
ATOM 2997 O O . PHE A 1 362 ? 21.255 -7.717 -55.869 1.00 82.00 362 PHE A O 1
ATOM 3004 N N . ILE A 1 363 ? 20.905 -6.010 -54.465 1.00 81.00 363 ILE A N 1
ATOM 3005 C CA . ILE A 1 363 ? 20.870 -4.985 -55.512 1.00 81.00 363 ILE A CA 1
ATOM 3006 C C . ILE A 1 363 ? 22.286 -4.556 -55.927 1.00 81.00 363 ILE A C 1
ATOM 3008 O O . ILE A 1 363 ? 22.465 -4.044 -57.032 1.00 81.00 363 ILE A O 1
ATOM 3012 N N . GLY A 1 364 ? 23.326 -4.877 -55.158 1.00 74.31 364 GLY A N 1
ATOM 3013 C CA . GLY A 1 364 ? 24.708 -4.488 -55.443 1.00 74.31 364 GLY A CA 1
ATOM 3014 C C . GLY A 1 364 ? 24.924 -2.975 -55.355 1.00 74.31 364 GLY A C 1
ATOM 3015 O O . GLY A 1 364 ? 25.750 -2.429 -56.083 1.00 74.31 364 GLY A O 1
ATOM 3016 N N . SER A 1 365 ? 24.147 -2.288 -54.516 1.00 68.19 365 SER A N 1
ATOM 3017 C CA . SER A 1 365 ? 24.202 -0.837 -54.319 1.00 68.19 365 SER A CA 1
ATOM 3018 C C . SER A 1 365 ? 24.405 -0.519 -52.843 1.00 68.19 365 SER A C 1
ATOM 3020 O O . SER A 1 365 ? 23.626 -0.981 -52.017 1.00 68.19 365 SER A O 1
ATOM 3022 N N . TYR A 1 366 ? 25.383 0.327 -52.511 1.00 61.62 366 TYR A N 1
ATOM 3023 C CA . TYR A 1 366 ? 25.701 0.675 -51.116 1.00 61.62 366 TYR A CA 1
ATOM 3024 C C . TYR A 1 366 ? 24.597 1.495 -50.416 1.00 61.62 366 TYR A C 1
ATOM 3026 O O . TYR A 1 366 ? 24.564 1.590 -49.193 1.00 61.62 366 TYR A O 1
ATOM 3034 N N . GLN A 1 367 ? 23.682 2.107 -51.177 1.00 66.50 367 GLN A N 1
ATOM 3035 C CA . GLN A 1 367 ? 22.588 2.913 -50.635 1.00 66.50 367 GLN A CA 1
ATOM 3036 C C . GLN A 1 367 ? 21.269 2.609 -51.344 1.00 66.50 367 GLN A C 1
ATOM 3038 O O . GLN A 1 367 ? 21.154 2.757 -52.559 1.00 66.50 367 GLN A O 1
ATOM 3043 N N . MET A 1 368 ? 20.257 2.233 -50.560 1.00 66.06 368 MET A N 1
ATOM 3044 C CA . MET A 1 368 ? 18.881 2.105 -51.035 1.00 66.06 368 MET A CA 1
ATOM 3045 C C . MET A 1 368 ? 18.311 3.482 -51.413 1.00 66.06 368 MET A C 1
ATOM 3047 O O . MET A 1 368 ? 18.386 4.408 -50.597 1.00 66.06 368 MET A O 1
ATOM 3051 N N . PRO A 1 369 ? 17.682 3.639 -52.591 1.00 66.56 369 PRO A N 1
ATOM 3052 C CA . PRO A 1 369 ? 17.024 4.876 -52.972 1.00 66.56 369 PRO A CA 1
ATOM 3053 C C . PRO A 1 369 ? 15.883 5.171 -52.001 1.00 66.56 369 PRO A C 1
ATOM 3055 O O . PRO A 1 369 ? 14.981 4.360 -51.790 1.00 66.56 369 PRO A O 1
ATOM 3058 N N . GLN A 1 370 ? 15.892 6.370 -51.421 1.00 65.19 370 GLN A N 1
ATOM 3059 C CA . GLN A 1 370 ? 14.765 6.832 -50.623 1.00 65.19 370 GLN A CA 1
ATOM 3060 C C . GLN A 1 370 ? 13.567 7.090 -51.543 1.00 65.19 370 GLN A C 1
ATOM 3062 O O . GLN A 1 370 ? 13.606 7.966 -52.410 1.00 65.19 370 GLN A O 1
ATOM 3067 N N . VAL A 1 371 ? 12.487 6.328 -51.359 1.00 62.69 371 VAL A N 1
ATOM 3068 C CA . VAL A 1 371 ? 11.228 6.534 -52.102 1.00 62.69 371 VAL A CA 1
ATOM 3069 C C . VAL A 1 371 ? 10.487 7.769 -51.597 1.00 62.69 371 VAL A C 1
ATOM 3071 O O . VAL A 1 371 ? 9.822 8.449 -52.372 1.00 62.69 371 VAL A O 1
ATOM 3074 N N . PHE A 1 372 ? 10.662 8.119 -50.320 1.00 62.81 372 PHE A N 1
ATOM 3075 C CA . PHE A 1 372 ? 9.995 9.254 -49.691 1.00 62.81 372 PHE A CA 1
ATOM 3076 C C . PHE A 1 372 ? 11.015 10.165 -48.997 1.00 62.81 372 PHE A C 1
ATOM 3078 O O . PHE A 1 372 ? 11.762 9.716 -48.133 1.00 62.81 372 PHE A O 1
ATOM 3085 N N . LYS A 1 373 ? 11.031 11.458 -49.356 1.00 52.03 373 LYS A N 1
ATOM 3086 C CA . LYS A 1 373 ? 11.928 12.480 -48.765 1.00 52.03 373 LYS A CA 1
ATOM 3087 C C . LYS A 1 373 ? 11.532 12.906 -47.341 1.00 52.03 373 LYS A C 1
ATOM 3089 O O . LYS A 1 373 ? 12.315 13.534 -46.640 1.00 52.03 373 LYS A O 1
ATOM 3094 N N . LYS A 1 374 ? 10.310 12.582 -46.920 1.00 46.94 374 LYS A N 1
ATOM 3095 C CA . LYS A 1 374 ? 9.765 12.683 -45.557 1.00 46.94 374 LYS A CA 1
ATOM 3096 C C . LYS A 1 374 ? 8.830 11.487 -45.386 1.00 46.94 374 LYS A C 1
ATOM 3098 O O . LYS A 1 374 ? 8.248 11.072 -46.385 1.00 46.94 374 LYS A O 1
ATOM 3103 N N . ARG A 1 375 ? 8.661 10.941 -44.173 1.00 42.34 375 ARG A N 1
ATOM 3104 C CA . ARG A 1 375 ? 7.546 10.018 -43.865 1.00 42.34 375 ARG A CA 1
ATOM 3105 C C . ARG A 1 375 ? 6.263 10.694 -44.354 1.00 42.34 375 ARG A C 1
ATOM 3107 O O . ARG A 1 375 ? 5.797 11.627 -43.709 1.00 42.34 375 ARG A O 1
ATOM 3114 N N . ALA A 1 376 ? 5.753 10.321 -45.524 1.00 43.66 376 ALA A N 1
ATOM 3115 C CA . ALA A 1 376 ? 4.509 10.891 -45.999 1.00 43.66 376 ALA A CA 1
ATOM 3116 C C . ALA A 1 376 ? 3.416 10.305 -45.102 1.00 43.66 376 ALA A C 1
ATOM 3118 O O . ALA A 1 376 ? 3.255 9.088 -45.014 1.00 43.66 376 ALA A O 1
ATOM 3119 N N . LEU A 1 377 ? 2.755 11.177 -44.347 1.00 44.78 377 LEU A N 1
ATOM 3120 C CA . LEU A 1 377 ? 1.520 10.848 -43.656 1.00 44.78 377 LEU A CA 1
ATOM 3121 C C . LEU A 1 377 ? 0.466 10.654 -44.744 1.00 44.78 377 LEU A C 1
ATOM 3123 O O . LEU A 1 377 ? 0.114 11.605 -45.441 1.00 44.78 377 LEU A O 1
ATOM 3127 N N . TRP A 1 378 ? 0.028 9.414 -44.942 1.00 50.06 378 TRP A N 1
ATOM 3128 C CA . TRP A 1 378 ? -1.219 9.157 -45.646 1.00 50.06 378 TRP A CA 1
ATOM 3129 C C . TRP A 1 378 ? -2.391 9.514 -44.718 1.00 50.06 378 TRP A C 1
ATOM 3131 O O . TRP A 1 378 ? -2.212 9.500 -43.496 1.00 50.06 378 TRP A O 1
ATOM 3141 N N . PRO A 1 379 ? -3.577 9.840 -45.265 1.00 47.75 379 PRO A N 1
ATOM 3142 C CA . PRO A 1 379 ? -4.734 10.262 -44.470 1.00 47.75 379 PRO A CA 1
ATOM 3143 C C . PRO A 1 379 ? -5.139 9.259 -43.376 1.00 47.75 379 PRO A C 1
ATOM 3145 O O . PRO A 1 379 ? -5.655 9.671 -42.342 1.00 47.75 379 PRO A O 1
ATOM 3148 N N . ASP A 1 380 ? -4.811 7.975 -43.564 1.00 47.09 380 ASP A N 1
ATOM 3149 C CA . ASP A 1 380 ? -5.230 6.866 -42.697 1.00 47.09 380 ASP A CA 1
ATOM 3150 C C . ASP A 1 380 ? -4.092 6.287 -41.824 1.00 47.09 380 ASP A C 1
ATOM 3152 O O . ASP A 1 380 ? -4.246 5.237 -41.202 1.00 47.09 380 ASP A O 1
ATOM 3156 N N . GLY A 1 381 ? -2.927 6.947 -41.772 1.00 49.78 381 GLY A N 1
ATOM 3157 C CA . GLY A 1 381 ? -1.755 6.497 -41.009 1.00 49.78 381 GLY A CA 1
ATOM 3158 C C . GLY A 1 381 ? -0.453 6.517 -41.815 1.00 49.78 381 GLY A C 1
ATOM 3159 O O . GLY A 1 381 ? -0.444 6.692 -43.032 1.00 49.78 381 GLY A O 1
ATOM 3160 N N . GLY A 1 382 ? 0.688 6.393 -41.127 1.00 52.94 382 GLY A N 1
ATOM 3161 C CA . GLY A 1 382 ? 2.008 6.403 -41.767 1.00 52.94 382 GLY A CA 1
ATOM 3162 C C . GLY A 1 382 ? 2.179 5.275 -42.791 1.00 52.94 382 GLY A C 1
ATOM 3163 O O . GLY A 1 382 ? 1.598 4.203 -42.643 1.00 52.94 382 GLY A O 1
ATOM 3164 N N . ILE A 1 383 ? 3.000 5.500 -43.822 1.00 57.00 383 ILE A N 1
ATOM 3165 C CA . ILE A 1 383 ? 3.317 4.461 -44.812 1.00 57.00 383 ILE A CA 1
ATOM 3166 C C . ILE A 1 383 ? 4.014 3.289 -44.113 1.00 57.00 383 ILE A C 1
ATOM 3168 O O . ILE A 1 383 ? 5.178 3.376 -43.711 1.00 57.00 383 ILE A O 1
ATOM 3172 N N . ASN A 1 384 ? 3.295 2.179 -43.994 1.00 56.47 384 ASN A N 1
ATOM 3173 C CA . ASN A 1 384 ? 3.871 0.888 -43.655 1.00 56.47 384 ASN A CA 1
ATOM 3174 C C . ASN A 1 384 ? 4.641 0.370 -44.886 1.00 56.47 384 ASN A C 1
ATOM 3176 O O . ASN A 1 384 ? 4.225 0.601 -46.019 1.00 56.47 384 ASN A O 1
ATOM 3180 N N . TYR A 1 385 ? 5.771 -0.314 -44.677 1.00 67.75 385 TYR A N 1
ATOM 3181 C CA . TYR A 1 385 ? 6.603 -0.928 -45.735 1.00 67.75 385 TYR A CA 1
ATOM 3182 C C . TYR A 1 385 ? 7.498 0.005 -46.579 1.00 67.75 385 TYR A C 1
ATOM 3184 O O . TYR A 1 385 ? 7.862 -0.341 -47.704 1.00 67.75 385 TYR A O 1
ATOM 3192 N N . CYS A 1 386 ? 7.951 1.144 -46.038 1.00 70.88 386 CYS A N 1
ATOM 3193 C CA . CYS A 1 386 ? 8.920 2.019 -46.723 1.00 70.88 386 CYS A CA 1
ATOM 3194 C C . CYS A 1 386 ? 10.162 1.273 -47.252 1.00 70.88 386 CYS A C 1
ATOM 3196 O O . CYS A 1 386 ? 10.606 1.555 -48.360 1.00 70.88 386 CYS A O 1
ATOM 3198 N N . LEU A 1 387 ? 10.703 0.310 -46.491 1.00 71.19 387 LEU A N 1
ATOM 3199 C CA . LEU A 1 387 ? 11.868 -0.481 -46.909 1.00 71.19 387 LEU A CA 1
ATOM 3200 C C . LEU A 1 387 ? 11.563 -1.351 -48.139 1.00 71.19 387 LEU A C 1
ATOM 3202 O O . LEU A 1 387 ? 12.356 -1.385 -49.075 1.00 71.19 387 LEU A O 1
ATOM 3206 N N . SER A 1 388 ? 10.396 -2.002 -48.169 1.00 78.31 388 SER A N 1
ATOM 3207 C CA . SER A 1 388 ? 9.956 -2.830 -49.299 1.00 78.31 388 SER A CA 1
ATOM 3208 C C . SER A 1 388 ? 9.745 -1.998 -50.563 1.00 78.31 388 SER A C 1
ATOM 3210 O O . SER A 1 388 ? 10.124 -2.424 -51.650 1.00 78.31 388 SER A O 1
ATOM 3212 N N . LEU A 1 389 ? 9.195 -0.787 -50.431 1.00 78.56 389 LEU A N 1
ATOM 3213 C CA . LEU A 1 389 ? 9.035 0.139 -51.554 1.00 78.56 389 LEU A CA 1
ATOM 3214 C C . LEU A 1 389 ? 10.389 0.632 -52.079 1.00 78.56 389 LEU A C 1
ATOM 3216 O O . LEU A 1 389 ? 10.581 0.695 -53.293 1.00 78.56 389 LEU A O 1
ATOM 3220 N N . SER A 1 390 ? 11.339 0.938 -51.187 1.00 76.38 390 SER A N 1
ATOM 3221 C CA . SER A 1 390 ? 12.715 1.290 -51.570 1.00 76.38 390 SER A CA 1
ATOM 3222 C C . SER A 1 390 ? 13.416 0.158 -52.303 1.00 76.38 390 SER A C 1
ATOM 3224 O O . SER A 1 390 ? 14.021 0.401 -53.345 1.00 76.38 390 SER A O 1
ATOM 3226 N N . PHE A 1 391 ? 13.265 -1.076 -51.823 1.00 80.12 391 PHE A N 1
ATOM 3227 C CA . PHE A 1 391 ? 13.781 -2.259 -52.504 1.00 80.12 391 PHE A CA 1
ATOM 3228 C C . PHE A 1 391 ? 13.165 -2.440 -53.896 1.00 80.12 391 PHE A C 1
ATOM 3230 O O . PHE A 1 391 ? 13.896 -2.608 -54.868 1.00 80.12 391 PHE A O 1
ATOM 3237 N N . LEU A 1 392 ? 11.835 -2.357 -54.022 1.00 81.31 392 LEU A N 1
ATOM 3238 C CA . LEU A 1 392 ? 11.148 -2.505 -55.309 1.00 81.31 392 LEU A CA 1
ATOM 3239 C C . LEU A 1 392 ? 11.585 -1.440 -56.315 1.00 81.31 392 LEU A C 1
ATOM 3241 O O . LEU A 1 392 ? 11.876 -1.772 -57.460 1.00 81.31 392 LEU A O 1
ATOM 3245 N N . LYS A 1 393 ? 11.677 -0.175 -55.893 1.00 80.44 393 LYS A N 1
ATOM 3246 C CA . LYS A 1 393 ? 12.166 0.909 -56.752 1.00 80.44 393 LYS A CA 1
ATOM 3247 C C . LYS A 1 393 ? 13.581 0.620 -57.253 1.00 80.44 393 LYS A C 1
ATOM 3249 O O . LYS A 1 393 ? 13.826 0.679 -58.453 1.00 80.44 393 LYS A O 1
ATOM 3254 N N . ALA A 1 394 ? 14.481 0.270 -56.340 1.00 79.00 394 ALA A N 1
ATOM 3255 C CA . ALA A 1 394 ? 15.871 -0.035 -56.653 1.00 79.00 394 ALA A CA 1
ATOM 3256 C C . ALA A 1 394 ? 16.014 -1.244 -57.595 1.00 79.00 394 ALA A C 1
ATOM 3258 O O . ALA A 1 394 ? 16.818 -1.231 -58.528 1.00 79.00 394 ALA A O 1
ATOM 3259 N N . LEU A 1 395 ? 15.195 -2.278 -57.390 1.00 81.06 395 LEU A N 1
ATOM 3260 C CA . LEU A 1 395 ? 15.147 -3.461 -58.242 1.00 81.06 395 LEU A CA 1
ATOM 3261 C C . LEU A 1 395 ? 14.655 -3.119 -59.655 1.00 81.06 395 LEU A C 1
ATOM 3263 O O . LEU A 1 395 ? 15.264 -3.546 -60.634 1.00 81.06 395 LEU A O 1
ATOM 3267 N N . LEU A 1 396 ? 13.579 -2.334 -59.767 1.00 81.00 396 LEU A N 1
ATOM 3268 C CA . LEU A 1 396 ? 13.033 -1.890 -61.050 1.00 81.00 396 LEU A CA 1
ATOM 3269 C C . LEU A 1 396 ? 14.040 -1.014 -61.806 1.00 81.00 396 LEU A C 1
ATOM 3271 O O . LEU A 1 396 ? 14.280 -1.261 -62.984 1.00 81.00 396 LEU A O 1
ATOM 3275 N N . GLU A 1 397 ? 14.682 -0.053 -61.138 1.00 79.62 397 GLU A N 1
ATOM 3276 C CA . GLU A 1 397 ? 15.739 0.770 -61.743 1.00 79.62 397 GLU A CA 1
ATOM 3277 C C . GLU A 1 397 ? 16.868 -0.110 -62.299 1.00 79.62 397 GLU A C 1
ATOM 3279 O O . GLU A 1 397 ? 17.247 0.043 -63.458 1.00 79.62 397 GLU A O 1
ATOM 3284 N N . LYS A 1 398 ? 17.329 -1.111 -61.540 1.00 77.88 398 LYS A N 1
ATOM 3285 C CA . LYS A 1 398 ? 18.386 -2.035 -61.982 1.00 77.88 398 LYS A CA 1
ATOM 3286 C C . LYS A 1 398 ? 17.967 -2.942 -63.150 1.00 77.88 398 LYS A C 1
ATOM 3288 O O . LYS A 1 398 ? 18.800 -3.247 -64.005 1.00 77.88 398 LYS A O 1
ATOM 3293 N N . ILE A 1 399 ? 16.714 -3.404 -63.189 1.00 78.69 399 ILE A N 1
ATOM 3294 C CA . ILE A 1 399 ? 16.197 -4.269 -64.265 1.00 78.69 399 ILE A CA 1
ATOM 3295 C C . ILE A 1 399 ? 15.982 -3.467 -65.554 1.00 78.69 399 ILE A C 1
ATOM 3297 O O . ILE A 1 399 ? 16.405 -3.907 -66.622 1.00 78.69 399 ILE A O 1
ATOM 3301 N N . PHE A 1 400 ? 15.363 -2.289 -65.461 1.00 74.56 400 PHE A N 1
ATOM 3302 C CA . PHE A 1 400 ? 14.956 -1.506 -66.629 1.00 74.56 400 PHE A CA 1
ATOM 3303 C C . PHE A 1 400 ? 16.050 -0.565 -67.165 1.00 74.56 400 PHE A C 1
ATOM 3305 O O . PHE A 1 400 ? 16.022 -0.249 -68.350 1.00 74.56 400 PHE A O 1
ATOM 3312 N N . GLN A 1 401 ? 17.065 -0.185 -66.375 1.00 61.03 401 GLN A N 1
ATOM 3313 C CA . GLN A 1 401 ? 18.246 0.528 -66.903 1.00 61.03 401 GLN A CA 1
ATOM 3314 C C . GLN A 1 401 ? 19.188 -0.368 -67.724 1.00 61.03 401 GLN A C 1
ATOM 3316 O O . GLN A 1 401 ? 20.003 0.148 -68.479 1.00 61.03 401 GLN A O 1
ATOM 3321 N N . LYS A 1 402 ? 19.084 -1.701 -67.627 1.00 52.69 402 LYS A N 1
ATOM 3322 C CA . LYS A 1 402 ? 19.868 -2.639 -68.455 1.00 52.69 402 LYS A CA 1
ATOM 3323 C C . LYS A 1 402 ? 19.305 -2.861 -69.869 1.00 52.69 402 LYS A C 1
ATOM 3325 O O . LYS A 1 402 ? 19.900 -3.624 -70.623 1.00 52.69 402 LYS A O 1
ATOM 3330 N N . GLN A 1 403 ? 18.169 -2.251 -70.218 1.00 44.66 403 GLN A N 1
ATOM 3331 C CA . GLN A 1 403 ? 17.500 -2.418 -71.519 1.00 44.66 403 GLN A CA 1
ATOM 3332 C C . GLN A 1 403 ? 17.594 -1.186 -72.444 1.00 44.66 403 GLN A C 1
ATOM 3334 O O . GLN A 1 403 ? 16.903 -1.158 -73.462 1.00 44.66 403 GLN A O 1
ATOM 3339 N N . GLN A 1 404 ? 18.433 -0.194 -72.120 1.00 38.94 404 GLN A N 1
ATOM 3340 C CA . GLN A 1 404 ? 18.760 0.933 -73.007 1.00 38.94 404 GLN A CA 1
ATOM 3341 C C . GLN A 1 404 ? 20.187 0.852 -73.534 1.00 38.94 404 GLN A C 1
ATOM 3343 O O . GLN A 1 404 ? 21.084 0.485 -72.742 1.00 38.94 404 GLN A O 1
#

Mean predicted aligned error: 10.41 Å

Sequence (404 aa):
MSEVSVFDRLVSYLESSERKALLEKIQNSFSESQEPLITIPEDDTSLNADEELKKFTVIQRFFLFLRSLFTQKDTYTLIQDILLKKTASIIEKRASGLIDYHNSLYSEQMYNELTLLKEHTRFFQEALRSALVKNKHAFFAFLAGLELELVQFKLINETDPFSLWDTGTIENPTAVKHEMRKIAADIFQEIPKENKHMVYLDAQSLSALFHLSNHPFDTMLTAFKSAKCTFRDLDKHLTPLADLLKALEFTPSADALKALFLFHYNERLADEDFPLEKNLYRSLSESKIALKGIGSFNERIPLVSIIRYTKGNLEYKPQKRGGGEDWFVIYKDFWYHRIDSRYNEFYWQHMYERLKNEAADFIGSYQMPQVFKKRALWPDGGINYCLSLSFLKALLEKIFQKQQ